Protein AF-0000000085159701 (afdb_homodimer)

Sequence (702 aa):
MIRTNNLRIAAEIPLVSPAELAREIPLSDRAAETVAESRNRITSILRGKDKRLLAIVGPCSIHDPEAALEFAERLKVLSDQYRDRLCIVMRVYFEKPRTTLGWRGLLVDPGIDGSYDISRGLRIARRLLVQINDMGLPAGSEVLDPIIPQYIAELISWASIGARTTESQTHREMASGLSMPVGFKNATDGDVQIAINAIVSAANPHSFVGIDRQGNTIVLRTTGNTDCHLILRGGKHGANFDRLHVREAAQKMTEAKLHPAIIIDCSHGNSEKKPERQALVLKDILAQREEPDSPIVGFMIESNLYEGCQNPNPGGEGLRYGVSITDPCIGWDATAELLHEAYERTTIAYEMIRTNNLRIAAEIPLVSPAELAREIPLSDRAAETVAESRNRITSILRGKDKRLLAIVGPCSIHDPEAALEFAERLKVLSDQYRDRLCIVMRVYFEKPRTTLGWRGLLVDPGIDGSYDISRGLRIARRLLVQINDMGLPAGSEVLDPIIPQYIAELISWASIGARTTESQTHREMASGLSMPVGFKNATDGDVQIAINAIVSAANPHSFVGIDRQGNTIVLRTTGNTDCHLILRGGKHGANFDRLHVREAAQKMTEAKLHPAIIIDCSHGNSEKKPERQALVLKDILAQREEPDSPIVGFMIESNLYEGCQNPNPGGEGLRYGVSITDPCIGWDATAELLHEAYERTTIAYE

InterPro domains:
  IPR006218 DAHP synthetase I/KDSA [PF00793] (40-338)
  IPR006219 DAHP synthase, class 1 [PIRSF001361] (3-347)
  IPR006219 DAHP synthase, class 1 [PTHR21225] (3-345)
  IPR006219 DAHP synthase, class 1 [TIGR00034] (6-342)
  IPR013785 Aldolase-type TIM barrel [G3DSA:3.20.20.70] (2-348)

pLDDT: mean 96.14, std 5.9, range [40.47, 98.94]

Foldseek 3Di:
DDDDPCPPPPDDDDAAFLQRLCVVPPQDPQLLVLQVVLLVQLLCLLVVNQLAAEEEEEAPADQDLVQRVVLLVVVLVLCVVLVNRHSYAYEYEAADDDPPDDDGGCQQCNQLFPPRPNNVSLSSSQNSLSSSSSSSHAYEYEDDDLASCSNHLSSHNEYEHEQPCLQPPSVLQSLLARPGEYEYEHHQAQHQVSNLVSLLSQQAWDWDWYAHRNGHIDIDIGHGDLRYAYEYEAHPVAGQLAPVNQVVSCVSNVVVVHHQAYEYELAHRVQPLDQVSSLVSLVRNLVQSPDPPRNYSYYYFHEWQAWFEDDADNSRPPDDRTAHPPGTHHHDVVVSVSSVVSSVSRDDPPD/DDDDPCPPPPDDDDAAFLQRLCVVPPQDPQLLVLQVVLLVQLLCLLVVNQLAAEEEEEAPADQDLVQRVVLLVVVLVLCVVLVNRHSYAYEYEAADDDPDDDDGGCQQCNQLFPPRPNNVSLNSSQNSLSSSSSSSHAYEYEDDDLASCSNHLSSHNEYEHEQPCLQPPSVLQSLLARPGEYEYEHHQAQHQVSNLVSLLSQQAWDWDWYAHRNGHIDIDIGHGDLRYAYEYEAHPVAGQLAPVNQVVSCVSNVVVVHHQAYEYELAHRVQPLDQVSSLVSLVRNLVQSPDPPRNYSYYYFHEWQAWFEDDADNSRPPDDRTAHPPGTHHHDVVVSVSSVVSSVSRDDPPD

Nearest PDB structures (foldseek):
  3tqk-assembly1_A-2  TM=9.854E-01  e=5.951E-45  Francisella tularensis subsp. tularensis
  8e0v-assembly1_D  TM=9.798E-01  e=2.092E-42  Escherichia coli K-12
  8e0u-assembly1_A  TM=9.870E-01  e=7.791E-42  Escherichia coli K-12
  6u8j-assembly2_H  TM=9.644E-01  e=1.977E-41  Candidozyma auris
  1ofr-assembly4_G  TM=9.665E-01  e=3.601E-39  Saccharomyces cerevisiae

Organism: Gracilinema caldarium (strain ATCC 51460 / DSM 7334 / H1) (NCBI:txid744872)

Solvent-accessible surface area (backbone atoms only — not comparable to full-atom values): 34432 Å² total; per-residue (Å²): 130,78,80,52,60,63,75,18,50,72,44,78,40,87,42,82,25,32,49,57,47,39,67,76,56,56,83,45,71,58,20,37,49,27,24,52,53,44,27,52,50,51,50,30,29,58,71,64,77,33,78,40,37,35,36,37,38,25,36,70,52,47,71,48,71,67,47,51,50,52,47,46,56,58,48,41,53,51,37,64,74,38,49,88,36,34,48,58,27,36,36,54,19,38,64,41,86,55,73,48,76,74,81,44,26,21,32,40,24,50,59,44,55,79,73,45,44,38,68,61,10,46,52,53,50,44,50,50,41,43,55,43,15,56,73,60,33,31,33,22,30,59,62,78,58,88,64,55,50,70,61,43,43,54,52,38,22,32,36,30,32,47,35,53,36,26,58,19,52,65,50,27,51,50,49,6,29,41,63,38,38,33,34,24,22,19,25,59,68,42,45,51,63,50,18,51,30,27,40,60,31,10,35,35,61,42,66,47,81,47,62,47,52,77,20,39,39,21,34,39,28,24,59,19,23,81,55,45,37,42,26,41,34,15,17,78,80,37,60,40,77,50,72,67,47,44,52,52,51,38,50,52,30,44,76,70,74,39,81,52,27,31,30,38,34,21,37,54,29,43,18,72,68,36,41,77,39,26,58,59,43,46,53,52,47,53,57,48,46,72,38,86,85,43,44,56,39,31,36,32,44,45,24,32,61,30,57,35,53,43,82,74,38,79,52,47,59,87,63,62,82,38,40,30,62,68,58,49,17,28,21,42,69,60,47,53,50,52,52,48,49,51,45,72,68,47,77,70,77,80,122,129,78,80,54,60,62,75,18,49,73,44,79,40,87,43,82,25,30,49,57,48,38,68,75,55,56,81,45,72,58,22,37,48,27,24,53,52,45,27,52,49,49,49,31,27,58,71,65,78,34,79,40,37,36,36,38,38,25,36,70,51,46,71,48,72,67,46,51,50,53,46,46,55,57,48,40,54,52,36,63,73,37,48,88,35,32,47,56,26,36,36,54,19,36,64,39,84,54,73,48,78,77,82,44,25,20,33,40,23,49,58,44,55,80,73,46,45,38,67,60,9,48,53,53,51,43,50,50,39,42,54,42,14,55,73,61,33,31,32,23,30,59,61,78,57,90,64,56,50,72,62,44,43,54,53,38,22,32,36,30,33,48,36,52,35,27,59,18,54,65,51,25,49,50,49,5,29,42,61,37,38,33,32,24,23,19,25,60,70,41,47,52,62,50,19,50,30,26,40,60,32,11,37,36,61,43,68,48,81,46,62,48,52,78,21,39,39,21,33,39,28,25,59,19,23,81,53,45,37,41,25,42,34,16,18,78,81,38,58,38,76,49,72,67,46,45,51,51,51,38,50,52,29,44,73,70,74,38,82,53,28,31,30,39,35,21,38,55,30,41,20,72,69,36,42,75,39,25,59,59,42,47,54,52,47,54,57,50,46,71,38,84,84,43,46,56,41,32,38,33,43,47,22,31,62,30,57,34,51,44,81,73,37,78,51,46,57,87,63,62,82,37,39,29,62,67,57,52,16,28,21,42,69,60,48,54,50,52,52,48,50,51,45,72,68,47,76,71,78,80,124

Structure (mmCIF, N/CA/C/O backbone):
data_AF-0000000085159701-model_v1
#
loop_
_entity.id
_entity.type
_entity.pdbx_description
1 polymer 'Phospho-2-dehydro-3-deoxyheptonate aldolase'
#
loop_
_atom_site.group_PDB
_atom_site.id
_atom_site.type_symbol
_atom_site.label_atom_id
_atom_site.label_alt_id
_atom_site.label_comp_id
_atom_site.label_asym_id
_atom_site.label_entity_id
_atom_site.label_seq_id
_atom_site.pdbx_PDB_ins_code
_atom_site.Cartn_x
_atom_site.Cartn_y
_atom_site.Cartn_z
_atom_site.occupancy
_atom_site.B_iso_or_equiv
_atom_site.auth_seq_id
_atom_site.auth_comp_id
_atom_site.auth_asym_id
_atom_site.auth_atom_id
_atom_site.pdbx_PDB_model_num
ATOM 1 N N . MET A 1 1 ? 10.25 32.312 -9.758 1 77.44 1 MET A N 1
ATOM 2 C CA . MET A 1 1 ? 9.109 31.547 -9.266 1 77.44 1 MET A CA 1
ATOM 3 C C . MET A 1 1 ? 9.562 30.406 -8.367 1 77.44 1 MET A C 1
ATOM 5 O O . MET A 1 1 ? 10.492 29.672 -8.711 1 77.44 1 MET A O 1
ATOM 9 N N . ILE A 1 2 ? 9.055 30.406 -7.074 1 91.81 2 ILE A N 1
ATOM 10 C CA . ILE A 1 2 ? 9.438 29.406 -6.098 1 91.81 2 ILE A CA 1
ATOM 11 C C . ILE A 1 2 ? 8.969 28.031 -6.566 1 91.81 2 ILE A C 1
ATOM 13 O O . ILE A 1 2 ? 7.793 27.844 -6.887 1 91.81 2 ILE A O 1
ATOM 17 N N . ARG A 1 3 ? 9.906 27.219 -6.773 1 88.75 3 ARG A N 1
ATOM 18 C CA . ARG A 1 3 ? 9.586 25.859 -7.199 1 88.75 3 ARG A CA 1
ATOM 19 C C . ARG A 1 3 ? 9.211 24.984 -6.008 1 88.75 3 ARG A C 1
ATOM 21 O O . ARG A 1 3 ? 10 24.844 -5.066 1 88.75 3 ARG A O 1
ATOM 28 N N . THR A 1 4 ? 8.078 24.375 -6.105 1 95.31 4 THR A N 1
ATOM 29 C CA . THR A 1 4 ? 7.629 23.531 -5.004 1 95.31 4 THR A CA 1
ATOM 30 C C . THR A 1 4 ? 7.336 22.109 -5.496 1 95.31 4 THR A C 1
ATOM 32 O O . THR A 1 4 ? 6.836 21.281 -4.738 1 95.31 4 THR A O 1
ATOM 35 N N . ASN A 1 5 ? 7.617 21.828 -6.707 1 94.38 5 ASN A N 1
ATOM 36 C CA . ASN A 1 5 ? 7.324 20.5 -7.27 1 94.38 5 ASN A CA 1
ATOM 37 C C . ASN A 1 5 ? 8.594 19.797 -7.738 1 94.38 5 ASN A C 1
ATOM 39 O O . ASN A 1 5 ? 9.539 20.453 -8.188 1 94.38 5 ASN A O 1
ATOM 43 N N . ASN A 1 6 ? 8.641 18.484 -7.617 1 95.06 6 ASN A N 1
ATOM 44 C CA . ASN A 1 6 ? 9.656 17.609 -8.18 1 95.06 6 ASN A CA 1
ATOM 45 C C . ASN A 1 6 ? 11.055 17.969 -7.688 1 95.06 6 ASN A C 1
ATOM 47 O O . ASN A 1 6 ? 12 18.031 -8.477 1 95.06 6 ASN A O 1
ATOM 51 N N . LEU A 1 7 ? 11.117 18.328 -6.375 1 96.75 7 LEU A N 1
ATOM 52 C CA . LEU A 1 7 ? 12.406 18.719 -5.812 1 96.75 7 LEU A CA 1
ATOM 53 C C . LEU A 1 7 ? 13.297 17.5 -5.59 1 96.75 7 LEU A C 1
ATOM 55 O O . LEU A 1 7 ? 14.508 17.641 -5.402 1 96.75 7 LEU A O 1
ATOM 59 N N . ARG A 1 8 ? 12.672 16.297 -5.652 1 97.69 8 ARG A N 1
ATOM 60 C CA . ARG A 1 8 ? 13.422 15.062 -5.414 1 97.69 8 ARG A CA 1
ATOM 61 C C . ARG A 1 8 ? 13.242 14.078 -6.562 1 97.69 8 ARG A C 1
ATOM 63 O O . ARG A 1 8 ? 13.328 12.867 -6.363 1 97.69 8 ARG A O 1
ATOM 70 N N . ILE A 1 9 ? 12.844 14.531 -7.711 1 97.56 9 ILE A N 1
ATOM 71 C CA . ILE A 1 9 ? 12.75 13.734 -8.93 1 97.56 9 ILE A CA 1
ATOM 72 C C . ILE A 1 9 ? 14.008 13.93 -9.781 1 97.56 9 ILE A C 1
ATOM 74 O O . ILE A 1 9 ? 14.289 15.047 -10.219 1 97.56 9 ILE A O 1
ATOM 78 N N . ALA A 1 10 ? 14.727 12.914 -9.984 1 97.62 10 ALA A N 1
ATOM 79 C CA . ALA A 1 10 ? 15.977 12.961 -10.734 1 97.62 10 ALA A CA 1
ATOM 80 C C . ALA A 1 10 ? 15.719 12.836 -12.234 1 97.62 10 ALA A C 1
ATOM 82 O O . ALA A 1 10 ? 16.453 13.398 -13.047 1 97.62 10 ALA A O 1
ATOM 83 N N . ALA A 1 11 ? 14.68 11.992 -12.586 1 97.06 11 ALA A N 1
ATOM 84 C CA . ALA A 1 11 ? 14.406 11.781 -14.008 1 97.06 11 ALA A CA 1
ATOM 85 C C . ALA A 1 11 ? 12.961 11.352 -14.227 1 97.06 11 ALA A C 1
ATOM 87 O O . ALA A 1 11 ? 12.359 10.711 -13.352 1 97.06 11 ALA A O 1
ATOM 88 N N . GLU A 1 12 ? 12.422 11.727 -15.289 1 97.31 12 GLU A N 1
ATOM 89 C CA . GLU A 1 12 ? 11.156 11.25 -15.852 1 97.31 12 GLU A CA 1
ATOM 90 C C . GLU A 1 12 ? 11.375 10.562 -17.203 1 97.31 12 GLU A C 1
ATOM 92 O O . GLU A 1 12 ? 11.773 11.211 -18.172 1 97.31 12 GLU A O 1
ATOM 97 N N . ILE A 1 13 ? 11.117 9.305 -17.25 1 97.5 13 ILE A N 1
ATOM 98 C CA . ILE A 1 13 ? 11.43 8.523 -18.438 1 97.5 13 ILE A CA 1
ATOM 99 C C . ILE A 1 13 ? 10.141 8.023 -19.078 1 97.5 13 ILE A C 1
ATOM 101 O O . ILE A 1 13 ? 9.344 7.336 -18.438 1 97.5 13 ILE A O 1
ATOM 105 N N . PRO A 1 14 ? 9.93 8.383 -20.344 1 96.31 14 PRO A N 1
ATOM 106 C CA . PRO A 1 14 ? 8.727 7.875 -21 1 96.31 14 PRO A CA 1
ATOM 107 C C . PRO A 1 14 ? 8.625 6.352 -20.953 1 96.31 14 PRO A C 1
ATOM 109 O O . PRO A 1 14 ? 9.641 5.656 -21.062 1 96.31 14 PRO A O 1
ATOM 112 N N . LEU A 1 15 ? 7.43 5.898 -20.766 1 97.69 15 LEU A N 1
ATOM 113 C CA . LEU A 1 15 ? 7.148 4.469 -20.719 1 97.69 15 LEU A CA 1
ATOM 114 C C . LEU A 1 15 ? 6.148 4.082 -21.812 1 97.69 15 LEU A C 1
ATOM 116 O O . LEU A 1 15 ? 5.18 4.801 -22.047 1 97.69 15 LEU A O 1
ATOM 120 N N . VAL A 1 16 ? 6.418 3.018 -22.516 1 97.44 16 VAL A N 1
ATOM 121 C CA . VAL A 1 16 ? 5.496 2.508 -23.531 1 97.44 16 VAL A CA 1
ATOM 122 C C . VAL A 1 16 ? 4.105 2.336 -22.922 1 97.44 16 VAL A C 1
ATOM 124 O O . VAL A 1 16 ? 3.977 1.968 -21.75 1 97.44 16 VAL A O 1
ATOM 127 N N . SER A 1 17 ? 3.051 2.615 -23.641 1 97.88 17 SER A N 1
ATOM 128 C CA . SER A 1 17 ? 1.699 2.398 -23.141 1 97.88 17 SER A CA 1
ATOM 129 C C . SER A 1 17 ? 1.361 0.912 -23.094 1 97.88 17 SER A C 1
ATOM 131 O O . SER A 1 17 ? 1.994 0.101 -23.766 1 97.88 17 SER A O 1
ATOM 133 N N . PRO A 1 18 ? 0.378 0.544 -22.281 1 98.06 18 PRO A N 1
ATOM 134 C CA . PRO A 1 18 ? -0.055 -0.854 -22.266 1 98.06 18 PRO A CA 1
ATOM 135 C C . PRO A 1 18 ? -0.463 -1.365 -23.641 1 98.06 18 PRO A C 1
ATOM 137 O O . PRO A 1 18 ? -0.094 -2.479 -24.031 1 98.06 18 PRO A O 1
ATOM 140 N N . ALA A 1 19 ? -1.189 -0.542 -24.422 1 98.06 19 ALA A N 1
ATOM 141 C CA . ALA A 1 19 ? -1.65 -0.942 -25.75 1 98.06 19 ALA A CA 1
ATOM 142 C C . ALA A 1 19 ? -0.474 -1.15 -26.703 1 98.06 19 ALA A C 1
ATOM 144 O O . ALA A 1 19 ? -0.463 -2.102 -27.484 1 98.06 19 ALA A O 1
ATOM 145 N N . GLU A 1 20 ? 0.435 -0.234 -26.656 1 98.31 20 GLU A N 1
ATOM 146 C CA . GLU A 1 20 ? 1.61 -0.353 -27.5 1 98.31 20 GLU A CA 1
ATOM 147 C C . GLU A 1 20 ? 2.418 -1.603 -27.172 1 98.31 20 GLU A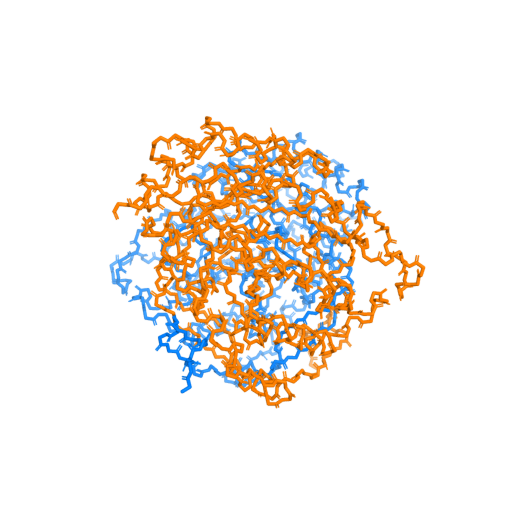 C 1
ATOM 149 O O . GLU A 1 20 ? 2.873 -2.318 -28.062 1 98.31 20 GLU A O 1
ATOM 154 N N . LEU A 1 21 ? 2.604 -1.865 -25.875 1 98.44 21 LEU A N 1
ATOM 155 C CA . LEU A 1 21 ? 3.334 -3.059 -25.453 1 98.44 21 LEU A CA 1
ATOM 156 C C . LEU A 1 21 ? 2.602 -4.324 -25.891 1 98.44 21 LEU A C 1
ATOM 158 O O . LEU A 1 21 ? 3.232 -5.293 -26.328 1 98.44 21 LEU A O 1
ATOM 162 N N . ALA A 1 22 ? 1.282 -4.363 -25.828 1 97.88 22 ALA A N 1
ATOM 163 C CA . ALA A 1 22 ? 0.471 -5.504 -26.234 1 97.88 22 ALA A CA 1
ATOM 164 C C . ALA A 1 22 ? 0.583 -5.738 -27.734 1 97.88 22 ALA A C 1
ATOM 166 O O . ALA A 1 22 ? 0.487 -6.875 -28.203 1 97.88 22 ALA A O 1
ATOM 167 N N . ARG A 1 23 ? 0.773 -4.656 -28.5 1 98 23 ARG A N 1
ATOM 168 C CA . ARG A 1 23 ? 0.985 -4.793 -29.938 1 98 23 ARG A CA 1
ATOM 169 C C . ARG A 1 23 ? 2.359 -5.387 -30.234 1 98 23 ARG A C 1
ATOM 171 O O . ARG A 1 23 ? 2.508 -6.191 -31.156 1 98 23 ARG A O 1
ATOM 178 N N . GLU A 1 24 ? 3.332 -4.938 -29.422 1 98.38 24 GLU A N 1
ATOM 179 C CA . GLU A 1 24 ? 4.691 -5.445 -29.578 1 98.38 24 GLU A CA 1
ATOM 180 C C . GLU A 1 24 ? 4.773 -6.93 -29.234 1 98.38 24 GLU A C 1
ATOM 182 O O . GLU A 1 24 ? 5.48 -7.691 -29.891 1 98.38 24 GLU A O 1
ATOM 187 N N . ILE A 1 25 ? 4.074 -7.305 -28.172 1 98.62 25 ILE A N 1
ATOM 188 C CA . ILE A 1 25 ? 4.039 -8.672 -27.672 1 98.62 25 ILE A CA 1
ATOM 189 C C . ILE A 1 25 ? 2.592 -9.109 -27.453 1 98.62 25 ILE A C 1
ATOM 191 O O . ILE A 1 25 ? 2.094 -9.094 -26.312 1 98.62 25 ILE A O 1
ATOM 195 N N . PRO A 1 26 ? 2.006 -9.586 -28.484 1 97.94 26 PRO A N 1
ATOM 196 C CA . PRO A 1 26 ? 0.559 -9.812 -28.453 1 97.94 26 PRO A CA 1
ATOM 197 C C . PRO A 1 26 ? 0.173 -11.055 -27.656 1 97.94 26 PRO A C 1
ATOM 199 O O . PRO A 1 26 ? 0.95 -12.008 -27.578 1 97.94 26 PRO A O 1
ATOM 202 N N . LEU A 1 27 ? -0.959 -11 -27.016 1 97.31 27 LEU A N 1
ATOM 203 C CA . LEU A 1 27 ? -1.627 -12.164 -26.453 1 97.31 27 LEU A CA 1
ATOM 204 C C . LEU A 1 27 ? -2.07 -13.125 -27.562 1 97.31 27 LEU A C 1
ATOM 206 O O . LEU A 1 27 ? -2.912 -12.773 -28.391 1 97.31 27 LEU A O 1
ATOM 210 N N . SER A 1 28 ? -1.543 -14.32 -27.609 1 97.56 28 SER A N 1
ATOM 211 C CA . SER A 1 28 ? -1.948 -15.297 -28.609 1 97.56 28 SER A CA 1
ATOM 212 C C . SER A 1 28 ? -3.299 -15.914 -28.266 1 97.56 28 SER A C 1
ATOM 214 O O . SER A 1 28 ? -3.748 -15.844 -27.125 1 97.56 28 SER A O 1
ATOM 216 N N . ASP A 1 29 ? -3.895 -16.516 -29.281 1 97.62 29 ASP A N 1
ATOM 217 C CA . ASP A 1 29 ? -5.152 -17.219 -29.047 1 97.62 29 ASP A CA 1
ATOM 218 C C . ASP A 1 29 ? -4.969 -18.359 -28.031 1 97.62 29 ASP A C 1
ATOM 220 O O . ASP A 1 29 ? -5.812 -18.562 -27.156 1 97.62 29 ASP A O 1
ATOM 224 N N . ARG A 1 30 ? -3.912 -19.016 -28.203 1 98.06 30 ARG A N 1
ATOM 225 C CA . ARG A 1 30 ? -3.627 -20.141 -27.297 1 98.06 30 ARG A CA 1
ATOM 226 C C . ARG A 1 30 ? -3.414 -19.641 -25.875 1 98.06 30 ARG A C 1
ATOM 228 O O . ARG A 1 30 ? -3.908 -20.25 -24.922 1 98.06 30 ARG A O 1
ATOM 235 N N . ALA A 1 31 ? -2.672 -18.609 -25.719 1 98.5 31 ALA A N 1
ATOM 236 C CA . ALA A 1 31 ? -2.451 -18.016 -24.406 1 98.5 31 ALA A CA 1
ATOM 237 C C . ALA A 1 31 ? -3.766 -17.562 -23.781 1 98.5 31 ALA A C 1
ATOM 239 O O . ALA A 1 31 ? -4.016 -17.781 -22.594 1 98.5 31 ALA A O 1
ATOM 240 N N . ALA A 1 32 ? -4.578 -16.875 -24.594 1 98.5 32 ALA A N 1
ATOM 241 C CA . ALA A 1 32 ? -5.871 -16.406 -24.109 1 98.5 32 ALA A CA 1
ATOM 242 C C . ALA A 1 32 ? -6.734 -17.562 -23.625 1 98.5 32 ALA A C 1
ATOM 244 O O . ALA A 1 32 ? -7.414 -17.453 -22.609 1 98.5 32 ALA A O 1
ATOM 245 N N . GLU A 1 33 ? -6.703 -18.609 -24.344 1 98.56 33 GLU A N 1
ATOM 246 C CA . GLU A 1 33 ? -7.457 -19.812 -23.969 1 98.56 33 GLU A CA 1
ATOM 247 C C . GLU A 1 33 ? -6.961 -20.391 -22.656 1 98.56 33 GLU A C 1
ATOM 249 O O . GLU A 1 33 ? -7.762 -20.75 -21.781 1 98.56 33 GLU A O 1
ATOM 254 N N . THR A 1 34 ? -5.652 -20.484 -22.547 1 98.75 34 THR A N 1
ATOM 255 C CA . THR A 1 34 ? -5.055 -21 -21.328 1 98.75 34 THR A CA 1
ATOM 256 C C . THR A 1 34 ? -5.492 -20.156 -20.125 1 98.75 34 THR A C 1
ATOM 258 O O . THR A 1 34 ? -5.918 -20.703 -19.109 1 98.75 34 THR A O 1
ATOM 261 N N . VAL A 1 35 ? -5.457 -18.859 -20.266 1 98.81 35 VAL A N 1
ATOM 262 C CA . VAL A 1 35 ? -5.789 -17.938 -19.172 1 98.81 35 VAL A CA 1
ATOM 263 C C . VAL A 1 35 ? -7.27 -18.062 -18.828 1 98.81 35 VAL A C 1
ATOM 265 O O . VAL A 1 35 ? -7.633 -18.25 -17.672 1 98.81 35 VAL A O 1
ATOM 268 N N . ALA A 1 36 ? -8.117 -18.016 -19.781 1 98.69 36 ALA A N 1
ATOM 269 C CA . ALA A 1 36 ? -9.555 -18.047 -19.562 1 98.69 36 ALA A CA 1
ATOM 270 C C . ALA A 1 36 ? -9.984 -19.359 -18.906 1 98.69 36 ALA A C 1
ATOM 272 O O . ALA A 1 36 ? -10.75 -19.359 -17.938 1 98.69 36 ALA A O 1
ATOM 273 N N . GLU A 1 37 ? -9.477 -20.438 -19.422 1 98.5 37 GLU A N 1
ATOM 274 C CA . GLU A 1 37 ? -9.844 -21.75 -18.906 1 98.5 37 GLU A CA 1
ATOM 275 C C . GLU A 1 37 ? -9.344 -21.938 -17.469 1 98.5 37 GLU A C 1
ATOM 277 O O . GLU A 1 37 ? -10.055 -22.484 -16.625 1 98.5 37 GLU A O 1
ATOM 282 N N . SER A 1 38 ? -8.164 -21.531 -17.281 1 98.62 38 SER A N 1
ATOM 283 C CA . SER A 1 38 ? -7.59 -21.703 -15.961 1 98.62 38 SER A CA 1
ATOM 284 C C . SER A 1 38 ? -8.289 -20.812 -14.93 1 98.62 38 SER A C 1
ATOM 286 O O . SER A 1 38 ? -8.492 -21.219 -13.789 1 98.62 38 SER A O 1
ATOM 288 N N . ARG A 1 39 ? -8.617 -19.516 -15.297 1 98.81 39 ARG A N 1
ATOM 289 C CA . ARG A 1 39 ? -9.367 -18.656 -14.391 1 98.81 39 ARG A CA 1
ATOM 290 C C . ARG A 1 39 ? -10.695 -19.281 -14 1 98.81 39 ARG A C 1
ATOM 292 O O . ARG A 1 39 ? -11.078 -19.266 -12.828 1 98.81 39 ARG A O 1
ATOM 299 N N . ASN A 1 40 ? -11.344 -19.875 -14.961 1 98.56 40 ASN A N 1
ATOM 300 C CA . ASN A 1 40 ? -12.609 -20.547 -14.688 1 98.56 40 ASN A CA 1
ATOM 301 C C . ASN A 1 40 ? -12.422 -21.734 -13.75 1 98.56 40 ASN A C 1
ATOM 303 O O . ASN A 1 40 ? -13.211 -21.938 -12.828 1 98.56 40 ASN A O 1
ATOM 307 N N . ARG A 1 41 ? -11.422 -22.516 -14.016 1 98.62 41 ARG A N 1
ATOM 308 C CA . ARG A 1 41 ? -11.125 -23.672 -13.18 1 98.62 41 ARG A CA 1
ATOM 309 C C . ARG A 1 41 ? -10.805 -23.25 -11.75 1 98.62 41 ARG A C 1
ATOM 311 O O . ARG A 1 41 ? -11.312 -23.844 -10.789 1 98.62 41 ARG A O 1
ATOM 318 N N . ILE A 1 42 ? -9.984 -22.25 -11.609 1 98.88 42 ILE A N 1
ATOM 319 C CA . ILE A 1 42 ? -9.594 -21.766 -10.289 1 98.88 42 ILE A CA 1
ATOM 320 C C . ILE A 1 42 ? -10.828 -21.25 -9.547 1 98.88 42 ILE A C 1
ATOM 322 O O . ILE A 1 42 ? -11.023 -21.562 -8.367 1 98.88 42 ILE A O 1
ATOM 326 N N . THR A 1 43 ? -11.648 -20.469 -10.211 1 98.75 43 THR A N 1
ATOM 327 C CA . THR A 1 43 ? -12.883 -19.969 -9.609 1 98.75 43 THR A CA 1
ATOM 328 C C . THR A 1 43 ? -13.758 -21.125 -9.141 1 98.75 43 THR A C 1
ATOM 330 O O . THR A 1 43 ? -14.312 -21.078 -8.039 1 98.75 43 THR A O 1
ATOM 333 N N . SER A 1 44 ? -13.867 -22.156 -9.945 1 98.62 44 SER A N 1
ATOM 334 C CA . SER A 1 44 ? -14.664 -23.328 -9.594 1 98.62 44 SER A CA 1
ATOM 335 C C . SER A 1 44 ? -14.102 -24.016 -8.359 1 98.62 44 SER A C 1
ATOM 337 O O . SER A 1 44 ? -14.859 -24.516 -7.516 1 98.62 44 SER A O 1
ATOM 339 N N . ILE A 1 45 ? -12.805 -24.094 -8.273 1 98.12 45 ILE A N 1
ATOM 340 C CA . ILE A 1 45 ? -12.156 -24.703 -7.113 1 98.12 45 ILE A CA 1
ATOM 341 C C . ILE A 1 45 ? -12.453 -23.875 -5.863 1 98.12 45 ILE A C 1
ATOM 343 O O . ILE A 1 45 ? -12.836 -24.422 -4.828 1 98.12 45 ILE A O 1
ATOM 347 N N . LEU A 1 46 ? -12.352 -22.578 -5.984 1 98.44 46 LEU A N 1
ATOM 348 C CA . LEU A 1 46 ? -12.57 -21.672 -4.863 1 98.44 46 LEU A CA 1
ATOM 349 C C . LEU A 1 46 ? -14.008 -21.75 -4.371 1 98.44 46 LEU A C 1
ATOM 351 O O . LEU A 1 46 ? -14.273 -21.594 -3.176 1 98.44 46 LEU A O 1
ATOM 355 N N . ARG A 1 47 ? -14.898 -22.062 -5.254 1 96.88 47 ARG A N 1
ATOM 356 C CA . ARG A 1 47 ? -16.328 -22.094 -4.926 1 96.88 47 ARG A CA 1
ATOM 357 C C . ARG A 1 47 ? -16.75 -23.5 -4.516 1 96.88 47 ARG A C 1
ATOM 359 O O . ARG A 1 47 ? -17.922 -23.719 -4.203 1 96.88 47 ARG A O 1
ATOM 366 N N . GLY A 1 48 ? -15.875 -24.406 -4.629 1 94.38 48 GLY A N 1
ATOM 367 C CA . GLY A 1 48 ? -16.172 -25.766 -4.195 1 94.38 48 GLY A CA 1
ATOM 368 C C . GLY A 1 48 ? -16.828 -26.594 -5.27 1 94.38 48 GLY A C 1
ATOM 369 O O . GLY A 1 48 ? -17.281 -27.719 -5 1 94.38 48 GLY A O 1
ATOM 370 N N . LYS A 1 49 ? -16.859 -26.156 -6.492 1 96 49 LYS A N 1
ATOM 371 C CA . LYS A 1 49 ? -17.484 -26.859 -7.598 1 96 49 LYS A CA 1
ATOM 372 C C . LYS A 1 49 ? -16.5 -27.812 -8.281 1 96 49 LYS A C 1
ATOM 374 O O . LYS A 1 49 ? -16.922 -28.734 -8.984 1 96 49 LYS A O 1
ATOM 379 N N . ASP A 1 50 ? -15.273 -27.5 -8.211 1 95.94 50 ASP A N 1
ATOM 380 C CA . ASP A 1 50 ? -14.172 -28.344 -8.672 1 95.94 50 ASP A CA 1
ATOM 381 C C . ASP A 1 50 ? -13.32 -28.828 -7.5 1 95.94 50 ASP A C 1
ATOM 383 O O . ASP A 1 50 ? -12.781 -28.016 -6.742 1 95.94 50 ASP A O 1
ATOM 387 N N . LYS A 1 51 ? -13.141 -30.078 -7.309 1 93.75 51 LYS A N 1
ATOM 388 C CA . LYS A 1 51 ? -12.523 -30.656 -6.121 1 93.75 51 LYS A CA 1
ATOM 389 C C . LYS A 1 51 ? -11.016 -30.781 -6.289 1 93.75 51 LYS A C 1
ATOM 391 O O . LYS A 1 51 ? -10.312 -31.188 -5.359 1 93.75 51 LYS A O 1
ATOM 396 N N . ARG A 1 52 ? -10.5 -30.438 -7.457 1 96.69 52 ARG A N 1
ATOM 397 C CA . ARG A 1 52 ? -9.055 -30.438 -7.641 1 96.69 52 ARG A CA 1
ATOM 398 C C . ARG A 1 52 ? -8.383 -29.516 -6.629 1 96.69 52 ARG A C 1
ATOM 400 O O . ARG A 1 52 ? -9.008 -28.578 -6.113 1 96.69 52 ARG A O 1
ATOM 407 N N . LEU A 1 53 ? -7.188 -29.844 -6.336 1 97.62 53 LEU A N 1
ATOM 408 C CA . LEU A 1 53 ? -6.367 -29.016 -5.473 1 97.62 53 LEU A CA 1
ATOM 409 C C . LEU A 1 53 ? -5.582 -27.984 -6.289 1 97.62 53 LEU A C 1
ATOM 411 O O . LEU A 1 53 ? -4.945 -28.344 -7.285 1 97.62 53 LEU A O 1
ATOM 415 N N . LEU A 1 54 ? -5.723 -26.719 -5.926 1 98.75 54 LEU A N 1
ATOM 416 C CA . LEU A 1 54 ? -4.969 -25.656 -6.578 1 98.75 54 LEU A CA 1
ATOM 417 C C . LEU A 1 54 ? -3.531 -25.609 -6.07 1 98.75 54 LEU A C 1
ATOM 419 O O . LEU A 1 54 ? -3.297 -25.469 -4.867 1 98.75 54 LEU A O 1
ATOM 423 N N . ALA A 1 55 ? -2.553 -25.797 -6.926 1 98.88 55 ALA A N 1
ATOM 424 C CA . ALA A 1 55 ? -1.135 -25.812 -6.57 1 98.88 55 ALA A CA 1
ATOM 425 C C . ALA A 1 55 ? -0.385 -24.672 -7.27 1 98.88 55 ALA A C 1
ATOM 427 O O . ALA A 1 55 ? -0.17 -24.719 -8.484 1 98.88 55 ALA A O 1
ATOM 428 N N . ILE A 1 56 ? -0.047 -23.641 -6.531 1 98.88 56 ILE A N 1
ATOM 429 C CA . ILE A 1 56 ? 0.774 -22.562 -7.055 1 98.88 56 ILE A CA 1
ATOM 430 C C . ILE A 1 56 ? 2.25 -22.859 -6.801 1 98.88 56 ILE A C 1
ATOM 432 O O . ILE A 1 56 ? 2.717 -22.797 -5.66 1 98.88 56 ILE A O 1
ATOM 436 N N . VAL A 1 57 ? 3.016 -23.125 -7.867 1 98.81 57 VAL A N 1
ATOM 437 C CA . VAL A 1 57 ? 4.348 -23.703 -7.699 1 98.81 57 VAL A CA 1
ATOM 438 C C . VAL A 1 57 ? 5.344 -22.953 -8.578 1 98.81 57 VAL A C 1
ATOM 440 O O . VAL A 1 57 ? 5.086 -22.719 -9.766 1 98.81 57 VAL A O 1
ATOM 443 N N . GLY A 1 58 ? 6.41 -22.578 -8.023 1 98.62 58 GLY A N 1
ATOM 444 C CA . GLY A 1 58 ? 7.461 -21.938 -8.797 1 98.62 58 GLY A CA 1
ATOM 445 C C . GLY A 1 58 ? 8.414 -21.125 -7.949 1 98.62 58 GLY A C 1
ATOM 446 O O . GLY A 1 58 ? 8.344 -21.156 -6.719 1 98.62 58 GLY A O 1
ATOM 447 N N . PRO A 1 59 ? 9.32 -20.391 -8.586 1 98.19 59 PRO A N 1
ATOM 448 C CA . PRO A 1 59 ? 10.359 -19.656 -7.879 1 98.19 59 PRO A CA 1
ATOM 449 C C . PRO A 1 59 ? 9.805 -18.531 -7.012 1 98.19 59 PRO A C 1
ATOM 451 O O . PRO A 1 59 ? 8.719 -18 -7.293 1 98.19 59 PRO A O 1
ATOM 454 N N . CYS A 1 60 ? 10.562 -18.219 -5.984 1 95.75 60 CYS A N 1
ATOM 455 C CA . CYS A 1 60 ? 10.203 -17.078 -5.152 1 95.75 60 CYS A CA 1
ATOM 456 C C . CYS A 1 60 ? 10.039 -15.812 -5.996 1 95.75 60 CYS A C 1
ATOM 458 O O . CYS A 1 60 ? 9.109 -15.039 -5.781 1 95.75 60 CYS A O 1
ATOM 460 N N . SER A 1 61 ? 10.961 -15.594 -6.887 1 96.06 61 SER A N 1
ATOM 461 C CA . SER A 1 61 ? 10.938 -14.516 -7.859 1 96.06 61 SER A CA 1
ATOM 462 C C . SER A 1 61 ? 11.641 -14.914 -9.156 1 96.06 61 SER A C 1
ATOM 464 O O . SER A 1 61 ? 12.578 -15.711 -9.133 1 96.06 61 SER A O 1
ATOM 466 N N . ILE A 1 62 ? 11.172 -14.375 -10.219 1 97.56 62 ILE A N 1
ATOM 467 C CA . ILE A 1 62 ? 11.812 -14.594 -11.508 1 97.56 62 ILE A CA 1
ATOM 468 C C . ILE A 1 62 ? 12.93 -13.57 -11.703 1 97.56 62 ILE A C 1
ATOM 470 O O . ILE A 1 62 ? 12.703 -12.367 -11.594 1 97.56 62 ILE A O 1
ATOM 474 N N . HIS A 1 63 ? 14.141 -14.039 -11.938 1 96.38 63 HIS A N 1
ATOM 475 C CA . HIS A 1 63 ? 15.227 -13.133 -12.281 1 96.38 63 HIS A CA 1
ATOM 476 C C . HIS A 1 63 ? 15.898 -13.539 -13.578 1 96.38 63 HIS A C 1
ATOM 478 O O . HIS A 1 63 ? 16.625 -12.75 -14.188 1 96.38 63 HIS A O 1
ATOM 484 N N . ASP A 1 64 ? 15.688 -14.789 -13.984 1 96.69 64 ASP A N 1
ATOM 485 C CA . ASP A 1 64 ? 16.266 -15.367 -15.203 1 96.69 64 ASP A CA 1
ATOM 486 C C . ASP A 1 64 ? 15.18 -16 -16.078 1 96.69 64 ASP A C 1
ATOM 488 O O . ASP A 1 64 ? 14.742 -17.125 -15.812 1 96.69 64 ASP A O 1
ATOM 492 N N . PRO A 1 65 ? 14.859 -15.328 -17.188 1 97.94 65 PRO A N 1
ATOM 493 C CA . PRO A 1 65 ? 13.766 -15.828 -18.031 1 97.94 65 PRO A CA 1
ATOM 494 C C . PRO A 1 65 ? 14.055 -17.219 -18.594 1 97.94 65 PRO A C 1
ATOM 496 O O . PRO A 1 65 ? 13.133 -18.016 -18.781 1 97.94 65 PRO A O 1
ATOM 499 N N . GLU A 1 66 ? 15.281 -17.5 -18.922 1 98.12 66 GLU A N 1
ATOM 500 C CA . GLU A 1 66 ? 15.625 -18.812 -19.453 1 98.12 66 GLU A CA 1
ATOM 501 C C . GLU A 1 66 ? 15.383 -19.906 -18.422 1 98.12 66 GLU A C 1
ATOM 503 O O . GLU A 1 66 ? 14.828 -20.969 -18.75 1 98.12 66 GLU A O 1
ATOM 508 N N . ALA A 1 67 ? 15.844 -19.688 -17.234 1 98.31 67 ALA A N 1
ATOM 509 C CA . ALA A 1 67 ? 15.609 -20.641 -16.156 1 98.31 67 ALA A CA 1
ATOM 510 C C . ALA A 1 67 ? 14.117 -20.797 -15.883 1 98.31 67 ALA A C 1
ATOM 512 O O . ALA A 1 67 ? 13.641 -21.906 -15.609 1 98.31 67 ALA A O 1
ATOM 513 N N . ALA A 1 68 ? 13.43 -19.703 -15.953 1 98.69 68 ALA A N 1
ATOM 514 C CA . ALA A 1 68 ? 11.984 -19.75 -15.727 1 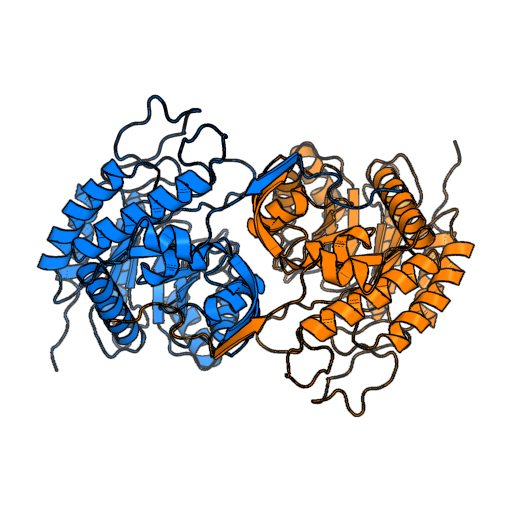98.69 68 ALA A CA 1
ATOM 515 C C . ALA A 1 68 ? 11.289 -20.609 -16.766 1 98.69 68 ALA A C 1
ATOM 517 O O . ALA A 1 68 ? 10.383 -21.375 -16.438 1 98.69 68 ALA A O 1
ATOM 518 N N . LEU A 1 69 ? 11.719 -20.5 -18 1 98.81 69 LEU A N 1
ATOM 519 C CA . LEU A 1 69 ? 11.109 -21.266 -19.078 1 98.81 69 LEU A CA 1
ATOM 520 C C . LEU A 1 69 ? 11.43 -22.75 -18.922 1 98.81 69 LEU A C 1
ATOM 522 O O . LEU A 1 69 ? 10.57 -23.609 -19.172 1 98.81 69 LEU A O 1
ATOM 526 N N . GLU A 1 70 ? 12.648 -23.016 -18.547 1 98.88 70 GLU A N 1
ATOM 527 C CA . GLU A 1 70 ? 12.992 -24.406 -18.297 1 98.88 70 GLU A CA 1
ATOM 528 C C . GLU A 1 70 ? 12.125 -25 -17.172 1 98.88 70 GLU A C 1
ATOM 530 O O . GLU A 1 70 ? 11.617 -26.109 -17.297 1 98.88 70 GLU A O 1
ATOM 535 N N . PHE A 1 71 ? 12.016 -24.297 -16.109 1 98.88 71 PHE A N 1
ATOM 536 C CA . PHE A 1 71 ? 11.156 -24.703 -15.016 1 98.88 71 PHE A CA 1
ATOM 537 C C . PHE A 1 71 ? 9.727 -24.938 -15.508 1 98.88 71 PHE A C 1
ATOM 539 O O . PHE A 1 71 ? 9.102 -25.953 -15.164 1 98.88 71 PHE A O 1
ATOM 546 N N . ALA A 1 72 ? 9.242 -24.016 -16.312 1 98.94 72 ALA A N 1
ATOM 547 C CA . ALA A 1 72 ? 7.891 -24.078 -16.859 1 98.94 72 ALA A CA 1
ATOM 548 C C . ALA A 1 72 ? 7.703 -25.344 -17.688 1 98.94 72 ALA A C 1
ATOM 550 O O . ALA A 1 72 ? 6.668 -26.016 -17.609 1 98.94 72 ALA A O 1
ATOM 551 N N . GLU A 1 73 ? 8.648 -25.641 -18.484 1 98.81 73 GLU A N 1
ATOM 552 C CA . GLU A 1 73 ? 8.578 -26.828 -19.328 1 98.81 73 GLU A CA 1
ATOM 553 C C . GLU A 1 73 ? 8.461 -28.094 -18.484 1 98.81 73 GLU A C 1
ATOM 555 O O . GLU A 1 73 ? 7.656 -28.984 -18.797 1 98.81 73 GLU A O 1
ATOM 560 N N . ARG A 1 74 ? 9.273 -28.156 -17.469 1 98.88 74 ARG A N 1
ATOM 561 C CA . ARG A 1 74 ? 9.211 -29.312 -16.578 1 98.88 74 ARG A CA 1
ATOM 562 C C . ARG A 1 74 ? 7.875 -29.359 -15.852 1 98.88 74 ARG A C 1
ATOM 564 O O . ARG A 1 74 ? 7.27 -30.438 -15.727 1 98.88 74 ARG A O 1
ATOM 571 N N . LEU A 1 75 ? 7.449 -28.234 -15.375 1 98.88 75 LEU A N 1
ATOM 572 C CA . LEU A 1 75 ? 6.207 -28.156 -14.609 1 98.88 75 LEU A CA 1
ATOM 573 C C . LEU A 1 75 ? 5.012 -28.516 -15.484 1 98.88 75 LEU A C 1
ATOM 575 O O . LEU A 1 75 ? 4.047 -29.125 -15.016 1 98.88 75 LEU A O 1
ATOM 579 N N . LYS A 1 76 ? 5.062 -28.078 -16.75 1 98.88 76 LYS A N 1
ATOM 580 C CA . LYS A 1 76 ? 3.98 -28.359 -17.703 1 98.88 76 LYS A CA 1
ATOM 581 C C . LYS A 1 76 ? 3.752 -29.859 -17.844 1 98.88 76 LYS A C 1
ATOM 583 O O . LYS A 1 76 ? 2.609 -30.312 -17.953 1 98.88 76 LYS A O 1
ATOM 588 N N . VAL A 1 77 ? 4.777 -30.625 -17.844 1 98.81 77 VAL A N 1
ATOM 589 C CA . VAL A 1 77 ? 4.672 -32.062 -17.938 1 98.81 77 VAL A CA 1
ATOM 590 C C . VAL A 1 77 ? 3.869 -32.625 -16.75 1 98.81 77 VAL A C 1
ATOM 592 O O . VAL A 1 77 ? 2.938 -33.406 -16.938 1 98.81 77 VAL A O 1
ATOM 595 N N . LEU A 1 78 ? 4.195 -32.188 -15.562 1 98.81 78 LEU A N 1
ATOM 596 C CA . LEU A 1 78 ? 3.488 -32.625 -14.367 1 98.81 78 LEU A CA 1
ATOM 597 C C . LEU A 1 78 ? 2.055 -32.094 -14.359 1 98.81 78 LEU A C 1
ATOM 599 O O . LEU A 1 78 ? 1.14 -32.812 -13.914 1 98.81 78 LEU A O 1
ATOM 603 N N . SER A 1 79 ? 1.896 -30.844 -14.82 1 98.75 79 SER A N 1
ATOM 604 C CA . SER A 1 79 ? 0.56 -30.266 -14.898 1 98.75 79 SER A CA 1
ATOM 605 C C . SER A 1 79 ? -0.36 -31.125 -15.773 1 98.75 79 SER A C 1
ATOM 607 O O . SER A 1 79 ? -1.529 -31.312 -15.438 1 98.75 79 SER A O 1
ATOM 609 N N . ASP A 1 80 ? 0.169 -31.641 -16.875 1 98.62 80 ASP A N 1
ATOM 610 C CA . ASP A 1 80 ? -0.61 -32.5 -17.766 1 98.62 80 ASP A CA 1
ATOM 611 C C . ASP A 1 80 ? -0.885 -33.844 -17.109 1 98.62 80 ASP A C 1
ATOM 613 O O . ASP A 1 80 ? -2.006 -34.375 -17.172 1 98.62 80 ASP A O 1
ATOM 617 N N . GLN A 1 81 ? 0.1 -34.344 -16.5 1 98.38 81 GLN A N 1
ATOM 618 C CA . GLN A 1 81 ? 0.011 -35.656 -15.906 1 98.38 81 GLN A CA 1
ATOM 619 C C . GLN A 1 81 ? -0.992 -35.688 -14.758 1 98.38 81 GLN A C 1
ATOM 621 O O . GLN A 1 81 ? -1.699 -36.656 -14.555 1 98.38 81 GLN A O 1
ATOM 626 N N . TYR A 1 82 ? -1.031 -34.594 -13.961 1 98.19 82 TYR A N 1
ATOM 627 C CA . TYR A 1 82 ? -1.809 -34.594 -12.727 1 98.19 82 TYR A CA 1
ATOM 628 C C . TYR A 1 82 ? -3.092 -33.781 -12.891 1 98.19 82 TYR A C 1
ATOM 630 O O . TYR A 1 82 ? -3.746 -33.438 -11.898 1 98.19 82 TYR A O 1
ATOM 638 N N . ARG A 1 83 ? -3.555 -33.5 -14.125 1 97.25 83 ARG A N 1
ATOM 639 C CA . ARG A 1 83 ? -4.586 -32.531 -14.43 1 97.25 83 ARG A CA 1
ATOM 640 C C . ARG A 1 83 ? -5.941 -32.969 -13.875 1 97.25 83 ARG A C 1
ATOM 642 O O . ARG A 1 83 ? -6.84 -32.125 -13.703 1 97.25 83 ARG A O 1
ATOM 649 N N . ASP A 1 84 ? -6.121 -34.156 -13.625 1 96.81 84 ASP A N 1
ATOM 650 C CA . ASP A 1 84 ? -7.418 -34.656 -13.172 1 96.81 84 ASP A CA 1
ATOM 651 C C . ASP A 1 84 ? -7.602 -34.438 -11.68 1 96.81 84 ASP A C 1
ATOM 653 O O . ASP A 1 84 ? -8.727 -34.5 -11.164 1 96.81 84 ASP A O 1
ATOM 657 N N . ARG A 1 85 ? -6.48 -34.156 -10.938 1 97.44 85 ARG A N 1
ATOM 658 C CA . ARG A 1 85 ? -6.609 -34 -9.492 1 97.44 85 ARG A CA 1
ATOM 659 C C . ARG A 1 85 ? -5.992 -32.688 -9.023 1 97.44 85 ARG A C 1
ATOM 661 O O . ARG A 1 85 ? -6.305 -32.188 -7.934 1 97.44 85 ARG A O 1
ATOM 668 N N . LEU A 1 86 ? -5.113 -32.125 -9.789 1 98.38 86 LEU A N 1
ATOM 669 C CA . LEU A 1 86 ? -4.426 -30.906 -9.43 1 98.38 86 LEU A CA 1
ATOM 670 C C . LEU A 1 86 ? -4.629 -29.828 -10.5 1 98.38 86 LEU A C 1
ATOM 672 O O . LEU A 1 86 ? -4.625 -30.141 -11.695 1 98.38 86 LEU A O 1
ATOM 676 N N . CYS A 1 87 ? -4.945 -28.641 -10.102 1 98.69 87 CYS A N 1
ATOM 677 C CA . CYS A 1 87 ? -4.828 -27.453 -10.938 1 98.69 87 CYS A CA 1
ATOM 678 C C . CYS A 1 87 ? -3.527 -26.703 -10.648 1 98.69 87 CYS A C 1
ATOM 680 O O . CYS A 1 87 ? -3.449 -25.938 -9.688 1 98.69 87 CYS A O 1
ATOM 682 N N . ILE A 1 88 ? -2.492 -26.969 -11.477 1 98.88 88 ILE A N 1
ATOM 683 C CA . ILE A 1 88 ? -1.16 -26.438 -11.227 1 98.88 88 ILE A CA 1
ATOM 684 C C . ILE A 1 88 ? -1.002 -25.094 -11.938 1 98.88 88 ILE A C 1
ATOM 686 O O . ILE A 1 88 ? -1.294 -24.984 -13.133 1 98.88 88 ILE A O 1
ATOM 690 N N . VAL A 1 89 ? -0.682 -24.047 -11.219 1 98.94 89 VAL A N 1
ATOM 691 C CA . VAL A 1 89 ? -0.382 -22.703 -11.703 1 98.94 89 VAL A CA 1
ATOM 692 C C . VAL A 1 89 ? 1.078 -22.359 -11.414 1 98.94 89 VAL A C 1
ATOM 694 O O . VAL A 1 89 ? 1.55 -22.531 -10.289 1 98.94 89 VAL A O 1
ATOM 697 N N . MET A 1 90 ? 1.808 -21.938 -12.414 1 98.94 90 MET A N 1
ATOM 698 C CA . MET A 1 90 ? 3.201 -21.562 -12.172 1 98.94 90 MET A CA 1
ATOM 699 C C . MET A 1 90 ? 3.297 -20.219 -11.477 1 98.94 90 MET A C 1
ATOM 701 O O . MET A 1 90 ? 2.65 -19.25 -11.898 1 98.94 90 MET A O 1
ATOM 705 N N . ARG A 1 91 ? 4.027 -20.234 -10.445 1 98.69 91 ARG A N 1
ATOM 706 C CA . ARG A 1 91 ? 4.367 -19 -9.75 1 98.69 91 ARG A CA 1
ATOM 707 C C . ARG A 1 91 ? 5.344 -18.156 -10.562 1 98.69 91 ARG A C 1
ATOM 709 O O . ARG A 1 91 ? 6.484 -18.578 -10.797 1 98.69 91 ARG A O 1
ATOM 716 N N . VAL A 1 92 ? 4.906 -17.016 -11.047 1 98.62 92 VAL A N 1
ATOM 717 C CA . VAL A 1 92 ? 5.719 -16.109 -11.852 1 98.62 92 VAL A CA 1
ATOM 718 C C . VAL A 1 92 ? 5.703 -14.711 -11.242 1 98.62 92 VAL A C 1
ATOM 720 O O . VAL A 1 92 ? 5.016 -13.82 -11.734 1 98.62 92 VAL A O 1
ATOM 723 N N . TYR A 1 93 ? 6.504 -14.508 -10.25 1 98 93 TYR A N 1
ATOM 724 C CA . TYR A 1 93 ? 6.57 -13.25 -9.523 1 98 93 TYR A CA 1
ATOM 725 C C . TYR A 1 93 ? 7.676 -12.359 -10.078 1 98 93 TYR A C 1
ATOM 727 O O . TYR A 1 93 ? 8.844 -12.758 -10.117 1 98 93 TYR A O 1
ATOM 735 N N . PHE A 1 94 ? 7.293 -11.133 -10.477 1 97.62 94 PHE A N 1
ATOM 736 C CA . PHE A 1 94 ? 8.242 -10.25 -11.156 1 97.62 94 PHE A CA 1
ATOM 737 C C . PHE A 1 94 ? 8.711 -9.141 -10.227 1 97.62 94 PHE A C 1
ATOM 739 O O . PHE A 1 94 ? 9.695 -8.453 -10.516 1 97.62 94 PHE A O 1
ATOM 746 N N . GLU A 1 95 ? 7.953 -8.844 -9.234 1 94.12 95 GLU A N 1
ATOM 747 C CA . GLU A 1 95 ? 8.273 -7.793 -8.266 1 94.12 95 GLU A CA 1
ATOM 748 C C . GLU A 1 95 ? 8.453 -8.367 -6.867 1 94.12 95 GLU A C 1
ATOM 750 O O . GLU A 1 95 ? 7.727 -9.289 -6.469 1 94.12 95 GLU A O 1
ATOM 755 N N . LYS A 1 96 ? 9.469 -7.816 -6.215 1 89.19 96 LYS A N 1
ATOM 756 C CA . LYS A 1 96 ? 9.734 -8.281 -4.855 1 89.19 96 LYS A CA 1
ATOM 757 C C . LYS A 1 96 ? 9.727 -7.121 -3.865 1 89.19 96 LYS A C 1
ATOM 759 O O . LYS A 1 96 ? 10.641 -6.289 -3.865 1 89.19 96 LYS A O 1
ATOM 764 N N . PRO A 1 97 ? 8.695 -7.137 -3.051 1 84.25 97 PRO A N 1
ATOM 765 C CA . PRO A 1 97 ? 8.742 -6.137 -1.979 1 84.25 97 PRO A CA 1
ATOM 766 C C . PRO A 1 97 ? 9.867 -6.387 -0.983 1 84.25 97 PRO A C 1
ATOM 768 O O . PRO A 1 97 ? 10.102 -7.531 -0.584 1 84.25 97 PRO A O 1
ATOM 771 N N . ARG A 1 98 ? 10.602 -5.332 -0.678 1 83.44 98 ARG A N 1
ATOM 772 C CA . ARG A 1 98 ? 11.719 -5.449 0.245 1 83.44 98 ARG A CA 1
ATOM 773 C C . ARG A 1 98 ? 11.453 -4.695 1.54 1 83.44 98 ARG A C 1
ATOM 775 O O . ARG A 1 98 ? 10.578 -3.828 1.587 1 83.44 98 ARG A O 1
ATOM 782 N N . THR A 1 99 ? 12.156 -5.055 2.52 1 80.12 99 THR A N 1
ATOM 783 C CA . THR A 1 99 ? 12.023 -4.395 3.812 1 80.12 99 THR A CA 1
ATOM 784 C C . THR A 1 99 ? 12.641 -3 3.775 1 80.12 99 THR A C 1
ATOM 786 O O . THR A 1 99 ? 12.039 -2.033 4.246 1 80.12 99 THR A O 1
ATOM 789 N N . THR A 1 100 ? 13.852 -2.953 3.281 1 81.56 100 THR A N 1
ATOM 790 C CA . THR A 1 100 ? 14.516 -1.666 3.105 1 81.56 100 THR A CA 1
ATOM 791 C C . THR A 1 100 ? 15.086 -1.541 1.695 1 81.56 100 THR A C 1
ATOM 793 O O . THR A 1 100 ? 14.383 -1.141 0.768 1 81.56 100 THR A O 1
ATOM 796 N N . LEU A 1 101 ? 16.312 -2.064 1.559 1 83.56 101 LEU A N 1
ATOM 797 C CA . LEU A 1 101 ? 17 -2.02 0.272 1 83.56 101 LEU A CA 1
ATOM 798 C C . LEU A 1 101 ? 17.156 -3.42 -0.31 1 83.56 101 LEU A C 1
ATOM 800 O O . LEU A 1 101 ? 16.922 -4.414 0.384 1 83.56 101 LEU A O 1
ATOM 804 N N . GLY A 1 102 ? 17.453 -3.533 -1.635 1 86.12 102 GLY A N 1
ATOM 805 C CA . GLY A 1 102 ? 17.625 -4.816 -2.295 1 86.12 102 GLY A CA 1
ATOM 806 C C . GLY A 1 102 ? 17.062 -4.848 -3.703 1 86.12 102 GLY A C 1
ATOM 807 O O . GLY A 1 102 ? 16.453 -3.877 -4.152 1 86.12 102 GLY A O 1
ATOM 808 N N . TRP A 1 103 ? 17.344 -6.047 -4.316 1 91.5 103 TRP A N 1
ATOM 809 C CA . TRP A 1 103 ? 16.844 -6.23 -5.672 1 91.5 103 TRP A CA 1
ATOM 810 C C . TRP A 1 103 ? 15.312 -6.238 -5.688 1 91.5 103 TRP A C 1
ATOM 812 O O . TRP A 1 103 ? 14.68 -6.977 -4.93 1 91.5 103 TRP A O 1
ATOM 822 N N . ARG A 1 104 ? 14.719 -5.508 -6.523 1 90.69 104 ARG A N 1
ATOM 823 C CA . ARG A 1 104 ? 13.281 -5.25 -6.469 1 90.69 104 ARG A CA 1
ATOM 824 C C . ARG A 1 104 ? 12.531 -6.09 -7.496 1 90.69 104 ARG A C 1
ATOM 826 O O . ARG A 1 104 ? 11.32 -5.93 -7.676 1 90.69 104 ARG A O 1
ATOM 833 N N . GLY A 1 105 ? 13.227 -6.98 -8.148 1 94.94 105 GLY A N 1
ATOM 834 C CA . GLY A 1 105 ? 12.539 -7.871 -9.078 1 94.94 105 GLY A CA 1
ATOM 835 C C . GLY A 1 105 ? 12.891 -7.609 -10.531 1 94.94 105 GLY A C 1
ATOM 836 O O . GLY A 1 105 ? 13.414 -6.543 -10.859 1 94.94 105 GLY A O 1
ATOM 837 N N . LEU A 1 106 ? 12.562 -8.531 -11.344 1 97.12 106 LEU A N 1
ATOM 838 C CA . LEU A 1 106 ? 12.898 -8.508 -12.766 1 97.12 106 LEU A CA 1
ATOM 839 C C . LEU A 1 106 ? 12.227 -7.328 -13.461 1 97.12 106 LEU A C 1
ATOM 841 O O . LEU A 1 106 ? 12.82 -6.691 -14.328 1 97.12 106 LEU A O 1
ATOM 845 N N . LEU A 1 107 ? 11.016 -7.027 -13.086 1 96.94 107 LEU A N 1
ATOM 846 C CA . LEU A 1 107 ? 10.258 -5.961 -13.734 1 96.94 107 LEU A CA 1
ATOM 847 C C . LEU A 1 107 ? 10.953 -4.617 -13.539 1 96.94 107 LEU A C 1
ATOM 849 O O . LEU A 1 107 ? 11 -3.801 -14.469 1 96.94 107 LEU A O 1
ATOM 853 N N . VAL A 1 108 ? 11.5 -4.383 -12.383 1 95 108 VAL A N 1
ATOM 854 C CA . VAL A 1 108 ? 12.055 -3.086 -12.016 1 95 108 VAL A CA 1
ATOM 855 C C . VAL A 1 108 ? 13.531 -3.023 -12.414 1 95 108 VAL A C 1
ATOM 857 O O . VAL A 1 108 ? 14.008 -1.992 -12.891 1 95 108 VAL A O 1
ATOM 860 N N . ASP A 1 109 ? 14.227 -4.117 -12.234 1 95.44 109 ASP A N 1
ATOM 861 C CA . ASP A 1 109 ? 15.656 -4.172 -12.492 1 95.44 109 ASP A CA 1
ATOM 862 C C . ASP A 1 109 ? 16.047 -5.477 -13.172 1 95.44 109 ASP A C 1
ATOM 864 O O . ASP A 1 109 ? 16.75 -6.309 -12.594 1 95.44 109 ASP A O 1
ATOM 868 N N . PRO A 1 110 ? 15.711 -5.559 -14.43 1 96.56 110 PRO A N 1
ATOM 869 C CA . PRO A 1 110 ? 15.938 -6.82 -15.141 1 96.56 110 PRO A CA 1
ATOM 870 C C . PRO A 1 110 ? 17.422 -7.156 -15.289 1 96.56 110 PRO A C 1
ATOM 872 O O . PRO A 1 110 ? 17.781 -8.328 -15.453 1 96.56 110 PRO A O 1
ATOM 875 N N . GLY A 1 111 ? 18.281 -6.168 -15.188 1 94.44 111 GLY A N 1
ATOM 876 C CA . GLY A 1 111 ? 19.703 -6.406 -15.344 1 94.44 111 GLY A CA 1
ATOM 877 C C . GLY A 1 111 ? 20.406 -6.691 -14.031 1 94.44 111 GLY A C 1
ATOM 878 O O . GLY A 1 111 ? 21.609 -7.004 -14.016 1 94.44 111 GLY A O 1
ATOM 879 N N . ILE A 1 112 ? 19.703 -6.578 -12.898 1 94.56 112 ILE A N 1
ATOM 880 C CA . ILE A 1 112 ? 20.25 -6.77 -11.555 1 94.56 112 ILE A CA 1
ATOM 881 C C . ILE A 1 112 ? 21.469 -5.875 -11.367 1 94.56 112 ILE A C 1
ATOM 883 O O . ILE A 1 112 ? 22.484 -6.305 -10.797 1 94.56 112 ILE A O 1
ATOM 887 N N . ASP A 1 113 ? 21.469 -4.719 -11.969 1 92.62 113 ASP A N 1
ATOM 888 C CA . ASP A 1 113 ? 22.641 -3.848 -11.977 1 92.62 113 ASP A CA 1
ATOM 889 C C . ASP A 1 113 ? 22.281 -2.453 -11.461 1 92.62 113 ASP A C 1
ATOM 891 O O . ASP A 1 113 ? 23.094 -1.525 -11.57 1 92.62 113 ASP A O 1
ATOM 895 N N . GLY A 1 114 ? 21.062 -2.295 -11.016 1 88.75 114 GLY A N 1
ATOM 896 C CA . GLY A 1 114 ? 20.656 -1.021 -10.438 1 88.75 114 GLY A CA 1
ATOM 897 C C . GLY A 1 114 ? 20.281 0.015 -11.484 1 88.75 114 GLY A C 1
ATOM 898 O O . GLY A 1 114 ? 20.078 1.184 -11.156 1 88.75 114 GLY A O 1
ATOM 899 N N . SER A 1 115 ? 20.172 -0.446 -12.727 1 91.69 115 SER A N 1
ATOM 900 C CA . SER A 1 115 ? 19.797 0.492 -13.781 1 91.69 115 SER A CA 1
ATOM 901 C C . SER A 1 115 ? 18.297 0.78 -13.758 1 91.69 115 SER A C 1
ATOM 903 O O . SER A 1 115 ? 17.844 1.775 -14.32 1 91.69 115 SER A O 1
ATOM 905 N N . TYR A 1 116 ? 17.531 -0.174 -13.188 1 92.88 116 TYR A N 1
ATOM 906 C CA . TYR A 1 116 ? 16.094 -0.025 -13.016 1 92.88 116 TYR A CA 1
ATOM 907 C C . TYR A 1 116 ? 15.406 0.26 -14.352 1 92.88 116 TYR A C 1
ATOM 909 O O . TYR A 1 116 ? 14.625 1.211 -14.461 1 92.88 116 TYR A O 1
ATOM 917 N N . ASP A 1 117 ? 15.797 -0.5 -15.352 1 96.38 117 ASP A N 1
ATOM 918 C CA . ASP A 1 117 ? 15.227 -0.384 -16.688 1 96.38 117 ASP A CA 1
ATOM 919 C C . ASP A 1 117 ? 13.852 -1.038 -16.766 1 96.38 117 ASP A C 1
ATOM 921 O O . ASP A 1 117 ? 13.695 -2.115 -17.344 1 96.38 117 ASP A O 1
ATOM 925 N N . ILE A 1 118 ? 12.859 -0.341 -16.234 1 97.75 118 ILE A N 1
ATOM 926 C CA . ILE A 1 118 ? 11.5 -0.855 -16.094 1 97.75 118 ILE A CA 1
ATOM 927 C C . ILE A 1 118 ? 10.906 -1.154 -17.469 1 97.75 118 ILE A C 1
ATOM 929 O O . ILE A 1 118 ? 10.172 -2.127 -17.641 1 97.75 118 ILE A O 1
ATOM 933 N N . SER A 1 119 ? 11.211 -0.375 -18.5 1 97.5 119 SER A N 1
ATOM 934 C CA . SER A 1 119 ? 10.75 -0.627 -19.859 1 97.5 119 SER A CA 1
ATOM 935 C C . SER A 1 119 ? 11.172 -2.01 -20.344 1 97.5 119 SER A C 1
ATOM 937 O O . SER A 1 119 ? 10.359 -2.766 -20.875 1 97.5 119 SER A O 1
ATOM 939 N N . ARG A 1 120 ? 12.43 -2.279 -20.156 1 97.88 120 ARG A N 1
ATOM 940 C CA . ARG A 1 120 ? 12.953 -3.598 -20.516 1 97.88 120 ARG A CA 1
ATOM 941 C C . ARG A 1 120 ? 12.312 -4.688 -19.672 1 97.88 120 ARG A C 1
ATOM 943 O O . ARG A 1 120 ? 11.953 -5.75 -20.172 1 97.88 120 ARG A O 1
ATOM 950 N N . GLY A 1 121 ? 12.148 -4.406 -18.375 1 98.38 121 GLY A N 1
ATOM 951 C CA . GLY A 1 121 ? 11.531 -5.359 -17.469 1 98.38 121 GLY A CA 1
ATOM 952 C C . GLY A 1 121 ? 10.125 -5.746 -17.891 1 98.38 121 GLY A C 1
ATOM 953 O O . GLY A 1 121 ? 9.758 -6.922 -17.844 1 98.38 121 GLY A O 1
ATOM 954 N N . LEU A 1 122 ? 9.391 -4.777 -18.297 1 98.56 122 LEU A N 1
ATOM 955 C CA . LEU A 1 122 ? 8.016 -5.012 -18.719 1 98.56 122 LEU A CA 1
ATOM 956 C C . LEU A 1 122 ? 7.965 -5.895 -19.953 1 98.56 122 LEU A C 1
ATOM 958 O O . LEU A 1 122 ? 7.141 -6.809 -20.047 1 98.56 122 LEU A O 1
ATOM 962 N N . ARG A 1 123 ? 8.797 -5.637 -20.891 1 98.62 123 ARG A N 1
ATOM 963 C CA . ARG A 1 123 ? 8.844 -6.43 -22.125 1 98.62 123 ARG A CA 1
ATOM 964 C C . ARG A 1 123 ? 9.219 -7.879 -21.828 1 98.62 123 ARG A C 1
ATOM 966 O O . ARG A 1 123 ? 8.586 -8.805 -22.344 1 98.62 123 ARG A O 1
ATOM 973 N N . ILE A 1 124 ? 10.219 -8.07 -20.953 1 98.69 124 ILE A N 1
ATOM 974 C CA . ILE A 1 124 ? 10.656 -9.414 -20.594 1 98.69 124 ILE A CA 1
ATOM 975 C C . ILE A 1 124 ? 9.531 -10.148 -19.875 1 98.69 124 ILE A C 1
ATOM 977 O O . ILE A 1 124 ? 9.227 -11.305 -20.188 1 98.69 124 ILE A O 1
ATOM 981 N N . ALA A 1 125 ? 8.922 -9.477 -18.953 1 98.62 125 ALA A N 1
ATOM 982 C CA . ALA A 1 125 ? 7.84 -10.07 -18.172 1 98.62 125 ALA A CA 1
ATOM 983 C C . ALA A 1 125 ? 6.688 -10.508 -19.078 1 98.62 125 ALA A C 1
ATOM 985 O O . ALA A 1 125 ? 6.203 -11.641 -18.969 1 98.62 125 ALA A O 1
ATOM 986 N N . ARG A 1 126 ? 6.25 -9.609 -19.922 1 98.75 126 ARG A N 1
ATOM 987 C CA . ARG A 1 126 ? 5.125 -9.922 -20.812 1 98.75 126 ARG A CA 1
ATOM 988 C C . ARG A 1 126 ? 5.473 -11.07 -21.75 1 98.75 126 ARG A C 1
ATOM 990 O O . ARG A 1 126 ? 4.672 -11.992 -21.922 1 98.75 126 ARG A O 1
ATOM 997 N N . ARG A 1 127 ? 6.637 -11.008 -22.344 1 98.81 127 ARG A N 1
ATOM 998 C CA . ARG A 1 127 ? 7.066 -12.078 -23.25 1 98.81 127 ARG A CA 1
ATOM 999 C C . ARG A 1 127 ? 7.07 -13.422 -22.531 1 98.81 127 ARG A C 1
ATOM 1001 O O . ARG A 1 127 ? 6.598 -14.422 -23.078 1 98.81 127 ARG A O 1
ATOM 1008 N N . LEU A 1 128 ? 7.621 -13.445 -21.359 1 98.88 128 LEU A N 1
ATOM 1009 C CA . LEU A 1 128 ? 7.688 -14.672 -20.578 1 98.88 128 LEU A CA 1
ATOM 1010 C C . LEU A 1 128 ? 6.289 -15.211 -20.297 1 98.88 128 LEU A C 1
ATOM 1012 O O . LEU A 1 128 ? 6.043 -16.406 -20.422 1 98.88 128 LEU A O 1
ATOM 1016 N N . LEU A 1 129 ? 5.387 -14.359 -19.875 1 98.88 129 LEU A N 1
ATOM 1017 C CA . LEU A 1 129 ? 4.023 -14.773 -19.578 1 98.88 129 LEU A CA 1
ATOM 1018 C C . LEU A 1 129 ? 3.334 -15.336 -20.812 1 98.88 129 LEU A C 1
ATOM 1020 O O . LEU A 1 129 ? 2.609 -16.328 -20.719 1 98.88 129 LEU A O 1
ATOM 1024 N N . VAL A 1 130 ? 3.543 -14.664 -21.953 1 98.88 130 VAL A N 1
ATOM 1025 C CA . VAL A 1 130 ? 2.961 -15.172 -23.203 1 98.88 130 VAL A CA 1
ATOM 1026 C C . VAL A 1 130 ? 3.496 -16.578 -23.484 1 98.88 130 VAL A C 1
ATOM 1028 O O . VAL A 1 130 ? 2.729 -17.484 -23.781 1 98.88 130 VAL A O 1
ATOM 1031 N N . GLN A 1 131 ? 4.77 -16.75 -23.344 1 98.88 131 GLN A N 1
ATOM 1032 C CA . GLN A 1 131 ? 5.406 -18.031 -23.641 1 98.88 131 GLN A CA 1
ATOM 1033 C C . GLN A 1 131 ? 4.891 -19.125 -22.703 1 98.88 131 GLN A C 1
ATOM 1035 O O . GLN A 1 131 ? 4.59 -20.234 -23.156 1 98.88 131 GLN A O 1
ATOM 1040 N N . ILE A 1 132 ? 4.777 -18.859 -21.438 1 98.94 132 ILE A N 1
ATOM 1041 C CA . ILE A 1 132 ? 4.324 -19.828 -20.453 1 98.94 132 ILE A CA 1
ATOM 1042 C C . ILE A 1 132 ? 2.873 -20.219 -20.734 1 98.94 132 ILE A C 1
ATOM 1044 O O . ILE A 1 132 ? 2.533 -21.406 -20.766 1 98.94 132 ILE A O 1
ATOM 1048 N N . ASN A 1 133 ? 2.031 -19.266 -20.984 1 98.88 133 ASN A N 1
ATOM 1049 C CA . ASN A 1 133 ? 0.633 -19.547 -21.297 1 98.88 133 ASN A CA 1
ATOM 1050 C C . ASN A 1 133 ? 0.492 -20.312 -22.609 1 98.88 133 ASN A C 1
ATOM 1052 O O . ASN A 1 133 ? -0.392 -21.156 -22.75 1 98.88 133 ASN A O 1
ATOM 1056 N N . ASP A 1 134 ? 1.339 -20 -23.578 1 98.62 134 ASP A N 1
ATOM 1057 C CA . ASP A 1 134 ? 1.303 -20.672 -24.859 1 98.62 134 ASP A CA 1
ATOM 1058 C C . ASP A 1 134 ? 1.596 -22.172 -24.719 1 98.62 134 ASP A C 1
ATOM 1060 O O . ASP A 1 134 ? 1.136 -22.984 -25.516 1 98.62 134 ASP A O 1
ATOM 1064 N N . MET A 1 135 ? 2.311 -22.516 -23.672 1 98.19 135 MET A N 1
ATOM 1065 C CA . MET A 1 135 ? 2.596 -23.922 -23.391 1 98.19 135 MET A CA 1
ATOM 1066 C C . MET A 1 135 ? 1.368 -24.625 -22.797 1 98.19 135 MET A C 1
ATOM 1068 O O . MET A 1 135 ? 1.323 -25.844 -22.719 1 98.19 135 MET A O 1
ATOM 1072 N N . GLY A 1 136 ? 0.422 -23.797 -22.453 1 98.56 136 GLY A N 1
ATOM 1073 C CA . GLY A 1 136 ? -0.752 -24.344 -21.781 1 98.56 136 GLY A CA 1
ATOM 1074 C C . GLY A 1 136 ? -0.614 -24.391 -20.266 1 98.56 136 GLY A C 1
ATOM 1075 O O . GLY A 1 136 ? -1.338 -25.125 -19.594 1 98.56 136 GLY A O 1
ATOM 1076 N N . LEU A 1 137 ? 0.347 -23.734 -19.766 1 98.88 137 LEU A N 1
ATOM 1077 C CA . LEU A 1 137 ? 0.584 -23.641 -18.328 1 98.88 137 LEU A CA 1
ATOM 1078 C C . LEU A 1 137 ? 0.16 -22.281 -17.797 1 98.88 137 LEU A C 1
ATOM 1080 O O . LEU A 1 137 ? 0.704 -21.25 -18.203 1 98.88 137 LEU A O 1
ATOM 1084 N N . PRO A 1 138 ? -0.902 -22.25 -16.938 1 98.88 138 PRO A N 1
ATOM 1085 C CA . PRO A 1 138 ? -1.315 -20.953 -16.391 1 98.88 138 PRO A CA 1
ATOM 1086 C C . PRO A 1 138 ? -0.265 -20.344 -15.461 1 98.88 138 PRO A C 1
ATOM 1088 O O . PRO A 1 138 ? 0.464 -21.078 -14.781 1 98.88 138 PRO A O 1
ATOM 1091 N N . ALA A 1 139 ? -0.218 -19.016 -15.398 1 98.94 139 ALA A N 1
ATOM 1092 C CA . ALA A 1 139 ? 0.73 -18.266 -14.562 1 98.94 139 ALA A CA 1
ATOM 1093 C C . ALA A 1 139 ? 0.013 -17.516 -13.445 1 98.94 139 ALA A C 1
ATOM 1095 O O . ALA A 1 139 ? -1.074 -16.984 -13.656 1 98.94 139 ALA A O 1
ATOM 1096 N N . GLY A 1 140 ? 0.557 -17.547 -12.266 1 98.81 140 GLY A N 1
ATOM 1097 C CA . GLY A 1 140 ? 0.152 -16.719 -11.141 1 98.81 140 GLY A CA 1
ATOM 1098 C C . GLY A 1 140 ? 1.211 -15.711 -10.727 1 98.81 140 GLY A C 1
ATOM 1099 O O . GLY A 1 140 ? 2.406 -16.016 -10.781 1 98.81 140 GLY A O 1
ATOM 1100 N N . SER A 1 141 ? 0.779 -14.547 -10.305 1 98.5 141 SER A N 1
ATOM 1101 C CA . SER A 1 141 ? 1.746 -13.508 -9.961 1 98.5 141 SER A CA 1
ATOM 1102 C C . SER A 1 141 ? 1.252 -12.648 -8.805 1 98.5 141 SER A C 1
ATOM 1104 O O . SER A 1 141 ? 0.045 -12.516 -8.594 1 98.5 141 SER A O 1
ATOM 1106 N N . GLU A 1 142 ? 2.17 -12.117 -8.055 1 97.38 142 GLU A N 1
ATOM 1107 C CA . GLU A 1 142 ? 1.85 -11.086 -7.074 1 97.38 142 GLU A CA 1
ATOM 1108 C C . GLU A 1 142 ? 1.732 -9.711 -7.73 1 97.38 142 GLU A C 1
ATOM 1110 O O . GLU A 1 142 ? 2.531 -9.367 -8.602 1 97.38 142 GLU A O 1
ATOM 1115 N N . VAL A 1 143 ? 0.719 -8.992 -7.309 1 96.88 143 VAL A N 1
ATOM 1116 C CA . VAL A 1 143 ? 0.521 -7.648 -7.84 1 96.88 143 VAL A CA 1
ATOM 1117 C C . VAL A 1 143 ? 0.902 -6.613 -6.781 1 96.88 143 VAL A C 1
ATOM 1119 O O . VAL A 1 143 ? 0.212 -6.469 -5.77 1 96.88 143 VAL A O 1
ATOM 1122 N N . LEU A 1 144 ? 1.961 -5.867 -7.102 1 95.81 144 LEU A N 1
ATOM 1123 C CA . LEU A 1 144 ? 2.486 -4.887 -6.16 1 95.81 144 LEU A CA 1
ATOM 1124 C C . LEU A 1 144 ? 2.193 -3.467 -6.637 1 95.81 144 LEU A C 1
ATOM 1126 O O . LEU A 1 144 ? 1.5 -2.709 -5.953 1 95.81 144 LEU A O 1
ATOM 1130 N N . ASP A 1 145 ? 2.654 -3.111 -7.773 1 95.88 145 ASP A N 1
ATOM 1131 C CA . ASP A 1 145 ? 2.434 -1.792 -8.359 1 95.88 145 ASP A CA 1
ATOM 1132 C C . ASP A 1 145 ? 1.03 -1.68 -8.945 1 95.88 145 ASP A C 1
ATOM 1134 O O . ASP A 1 145 ? 0.615 -2.527 -9.742 1 95.88 145 ASP A O 1
ATOM 1138 N N . PRO A 1 146 ? 0.354 -0.653 -8.617 1 96.12 146 PRO A N 1
ATOM 1139 C CA . PRO A 1 146 ? -1.046 -0.587 -9.039 1 96.12 146 PRO A CA 1
ATOM 1140 C C . PRO A 1 146 ? -1.195 -0.287 -10.531 1 96.12 146 PRO A C 1
ATOM 1142 O O . PRO A 1 146 ? -2.299 -0.375 -11.078 1 96.12 146 PRO A O 1
ATOM 1145 N N . ILE A 1 147 ? -0.144 0.049 -11.242 1 97.06 147 ILE A N 1
ATOM 1146 C CA . ILE A 1 147 ? -0.223 0.398 -12.656 1 97.06 147 ILE A CA 1
ATOM 1147 C C . ILE A 1 147 ? 0.179 -0.804 -13.508 1 97.06 147 ILE A C 1
ATOM 1149 O O . ILE A 1 147 ? -0.359 -1.008 -14.602 1 97.06 147 ILE A O 1
ATOM 1153 N N . ILE A 1 148 ? 0.977 -1.649 -13.016 1 97.25 148 ILE A N 1
ATOM 1154 C CA . ILE A 1 148 ? 1.632 -2.725 -13.75 1 97.25 148 ILE A CA 1
ATOM 1155 C C . ILE A 1 148 ? 0.584 -3.701 -14.281 1 97.25 148 ILE A C 1
ATOM 1157 O O . ILE A 1 148 ? 0.733 -4.25 -15.375 1 97.25 148 ILE A O 1
ATOM 1161 N N . PRO A 1 149 ? -0.496 -3.936 -13.531 1 97.56 149 PRO A N 1
ATOM 1162 C CA . PRO A 1 149 ? -1.491 -4.879 -14.047 1 97.56 149 PRO A CA 1
ATOM 1163 C C . PRO A 1 149 ? -2.037 -4.477 -15.414 1 97.56 149 PRO A C 1
ATOM 1165 O O . PRO A 1 149 ? -2.42 -5.34 -16.203 1 97.56 149 PRO A O 1
ATOM 1168 N N . GLN A 1 150 ? -2.057 -3.227 -15.75 1 97.56 150 GLN A N 1
ATOM 1169 C CA . GLN A 1 150 ? -2.541 -2.791 -17.062 1 97.56 150 GLN A CA 1
ATOM 1170 C C . GLN A 1 150 ? -1.675 -3.352 -18.172 1 97.56 150 GLN A C 1
ATOM 1172 O O . GLN A 1 150 ? -2.125 -3.459 -19.328 1 97.56 150 GLN A O 1
ATOM 1177 N N . TYR A 1 151 ? -0.486 -3.721 -17.844 1 98.12 151 TYR A N 1
ATOM 1178 C CA . TYR A 1 151 ? 0.476 -4.176 -18.844 1 98.12 151 TYR A CA 1
ATOM 1179 C C . TYR A 1 151 ? 0.436 -5.691 -18.984 1 98.12 151 TYR A C 1
ATOM 1181 O O . TYR A 1 151 ? 0.75 -6.227 -20.062 1 98.12 151 TYR A O 1
ATOM 1189 N N . ILE A 1 152 ? 0.032 -6.418 -17.891 1 98.25 152 ILE A N 1
ATOM 1190 C CA . ILE A 1 152 ? 0.331 -7.844 -17.984 1 98.25 152 ILE A CA 1
ATOM 1191 C C . ILE A 1 152 ? -0.832 -8.648 -17.406 1 98.25 152 ILE A C 1
ATOM 1193 O O . ILE A 1 152 ? -0.853 -9.883 -17.516 1 98.25 152 ILE A O 1
ATOM 1197 N N . ALA A 1 153 ? -1.825 -8.031 -16.859 1 98 153 ALA A N 1
ATOM 1198 C CA . ALA A 1 153 ? -2.861 -8.742 -16.109 1 98 153 ALA A CA 1
ATOM 1199 C C . ALA A 1 153 ? -3.631 -9.703 -17.016 1 98 153 ALA A C 1
ATOM 1201 O O . ALA A 1 153 ? -4.125 -10.734 -16.562 1 98 153 ALA A O 1
ATOM 1202 N N . GLU A 1 154 ? -3.744 -9.398 -18.281 1 98.25 154 GLU A N 1
ATOM 1203 C CA . GLU A 1 154 ? -4.496 -10.234 -19.203 1 98.25 154 GLU A CA 1
ATOM 1204 C C . GLU A 1 154 ? -3.828 -11.594 -19.391 1 98.25 154 GLU A C 1
ATOM 1206 O O . GLU A 1 154 ? -4.43 -12.523 -19.938 1 98.25 154 GLU A O 1
ATOM 1211 N N . LEU A 1 155 ? -2.621 -11.695 -18.891 1 98.81 155 LEU A N 1
ATOM 1212 C CA . LEU A 1 155 ? -1.852 -12.93 -19.031 1 98.81 155 LEU A CA 1
ATOM 1213 C C . LEU A 1 155 ? -1.771 -13.688 -17.719 1 98.81 155 LEU A C 1
ATOM 1215 O O . LEU A 1 155 ? -1.075 -14.695 -17.609 1 98.81 155 LEU A O 1
ATOM 1219 N N . ILE A 1 156 ? -2.436 -13.266 -16.688 1 98.88 156 ILE A N 1
ATOM 1220 C CA . ILE A 1 156 ? -2.336 -13.828 -15.344 1 98.88 156 ILE A CA 1
ATOM 1221 C C . ILE A 1 156 ? -3.611 -14.602 -15.008 1 98.88 156 ILE A C 1
ATOM 1223 O O . ILE A 1 156 ? -4.719 -14.07 -15.156 1 98.88 156 ILE A O 1
ATOM 1227 N N . SER A 1 157 ? -3.457 -15.805 -14.508 1 98.94 157 SER A N 1
ATOM 1228 C CA . SER A 1 157 ? -4.602 -16.656 -14.195 1 98.94 157 SER A CA 1
ATOM 1229 C C . SER A 1 157 ? -4.98 -16.547 -12.727 1 98.94 157 SER A C 1
ATOM 1231 O O . SER A 1 157 ? -6.121 -16.828 -12.352 1 98.94 157 SER A O 1
ATOM 1233 N N . TRP A 1 158 ? -4.055 -16.234 -11.93 1 98.94 158 TRP A N 1
ATOM 1234 C CA . TRP A 1 158 ? -4.215 -16.094 -10.484 1 98.94 158 TRP A CA 1
ATOM 1235 C C . TRP A 1 158 ? -3.289 -15.016 -9.93 1 98.94 158 TRP A C 1
ATOM 1237 O O . TRP A 1 158 ? -2.125 -14.93 -10.328 1 98.94 158 TRP A O 1
ATOM 1247 N N . ALA A 1 159 ? -3.84 -14.156 -9.102 1 98.88 159 ALA A N 1
ATOM 1248 C CA . ALA A 1 159 ? -3.008 -13.102 -8.523 1 98.88 159 ALA A CA 1
ATOM 1249 C C . ALA A 1 159 ? -3.02 -13.164 -7.004 1 98.88 159 ALA A C 1
ATOM 1251 O O . ALA A 1 159 ? -3.898 -13.797 -6.406 1 98.88 159 ALA A O 1
ATOM 1252 N N . SER A 1 160 ? -2.029 -12.633 -6.422 1 98.69 160 SER A N 1
ATOM 1253 C CA . SER A 1 160 ? -2.006 -12.5 -4.969 1 98.69 160 SER A CA 1
ATOM 1254 C C . SER A 1 160 ? -1.636 -11.086 -4.547 1 98.69 160 SER A C 1
ATOM 1256 O O . SER A 1 160 ? -0.986 -10.359 -5.301 1 98.69 160 SER A O 1
ATOM 1258 N N . ILE A 1 161 ? -2.158 -10.633 -3.469 1 98.56 161 ILE A N 1
ATOM 1259 C CA . ILE A 1 161 ? -1.723 -9.438 -2.754 1 98.56 161 ILE A CA 1
ATOM 1260 C C . ILE A 1 161 ? -0.879 -9.844 -1.546 1 98.56 161 ILE A C 1
ATOM 1262 O O . ILE A 1 161 ? -1.325 -10.617 -0.701 1 98.56 161 ILE A O 1
ATOM 1266 N N . GLY A 1 162 ? 0.283 -9.328 -1.459 1 97.38 162 GLY A N 1
ATOM 1267 C CA . GLY A 1 162 ? 1.245 -9.742 -0.45 1 97.38 162 GLY A CA 1
ATOM 1268 C C . GLY A 1 162 ? 0.899 -9.25 0.943 1 97.38 162 GLY A C 1
ATOM 1269 O O . GLY A 1 162 ? 0.036 -8.383 1.105 1 97.38 162 GLY A O 1
ATOM 1270 N N . ALA A 1 163 ? 1.652 -9.781 1.927 1 97.12 163 ALA A N 1
ATOM 1271 C CA . ALA A 1 163 ? 1.421 -9.508 3.342 1 97.12 163 ALA A CA 1
ATOM 1272 C C . ALA A 1 163 ? 1.652 -8.031 3.66 1 97.12 163 ALA A C 1
ATOM 1274 O O . ALA A 1 163 ? 0.992 -7.469 4.539 1 97.12 163 ALA A O 1
ATOM 1275 N N . ARG A 1 164 ? 2.477 -7.367 3.018 1 96.19 164 ARG A N 1
ATOM 1276 C CA . ARG A 1 164 ? 2.869 -5.992 3.311 1 96.19 164 ARG A CA 1
ATOM 1277 C C . ARG A 1 164 ? 1.934 -5 2.629 1 96.19 164 ARG A C 1
ATOM 1279 O O . ARG A 1 164 ? 2.064 -3.789 2.814 1 96.19 164 ARG A O 1
ATOM 1286 N N . THR A 1 165 ? 1.075 -5.48 1.741 1 97.19 165 THR A N 1
ATOM 1287 C CA . THR A 1 165 ? 0.208 -4.566 1.004 1 97.19 165 THR A CA 1
ATOM 1288 C C . THR A 1 165 ? -1.26 -4.926 1.219 1 97.19 165 THR A C 1
ATOM 1290 O O . THR A 1 165 ? -2.152 -4.188 0.793 1 97.19 165 THR A O 1
ATOM 1293 N N . THR A 1 166 ? -1.525 -6.004 1.925 1 97.62 166 THR A N 1
ATOM 1294 C CA . THR A 1 166 ? -2.879 -6.504 2.135 1 97.62 166 THR A CA 1
ATOM 1295 C C . THR A 1 166 ? -3.742 -5.453 2.828 1 97.62 166 THR A C 1
ATOM 1297 O O . THR A 1 166 ? -4.938 -5.34 2.547 1 97.62 166 THR A O 1
ATOM 1300 N N . GLU A 1 167 ? -3.174 -4.66 3.674 1 96.19 167 GLU A N 1
ATOM 1301 C CA . GLU A 1 167 ? -3.938 -3.668 4.426 1 96.19 167 GLU A CA 1
ATOM 1302 C C . GLU A 1 167 ? -4.078 -2.367 3.641 1 96.19 167 GLU A C 1
ATOM 1304 O O . GLU A 1 167 ? -4.832 -1.476 4.035 1 96.19 167 GLU A O 1
ATOM 1309 N N . SER A 1 168 ? -3.404 -2.207 2.566 1 95.81 168 SER A N 1
ATOM 1310 C CA . SER A 1 168 ? -3.387 -0.994 1.754 1 95.81 168 SER A CA 1
ATOM 1311 C C . SER A 1 168 ? -4.684 -0.835 0.969 1 95.81 168 SER A C 1
ATOM 1313 O O . SER A 1 168 ? -5.051 -1.711 0.182 1 95.81 168 SER A O 1
ATOM 1315 N N . GLN A 1 169 ? -5.305 0.278 1.075 1 95.12 169 GLN A N 1
ATOM 1316 C CA . GLN A 1 169 ? -6.539 0.572 0.356 1 95.12 169 GLN A CA 1
ATOM 1317 C C . GLN A 1 169 ? -6.316 0.543 -1.153 1 95.12 169 GLN A C 1
ATOM 1319 O O . GLN A 1 169 ? -7.176 0.078 -1.904 1 95.12 169 GLN A O 1
ATOM 1324 N N . THR A 1 170 ? -5.195 1.05 -1.577 1 95.88 170 THR A N 1
ATOM 1325 C CA . THR A 1 170 ? -4.855 1.066 -2.994 1 95.88 170 THR A CA 1
ATOM 1326 C C . THR A 1 170 ? -4.891 -0.344 -3.576 1 95.88 170 THR A C 1
ATOM 1328 O O . THR A 1 170 ? -5.418 -0.556 -4.672 1 95.88 170 THR A O 1
ATOM 1331 N N . HIS A 1 171 ? -4.391 -1.264 -2.869 1 97.94 171 HIS A N 1
ATOM 1332 C CA . HIS A 1 171 ? -4.301 -2.637 -3.355 1 97.94 171 HIS A CA 1
ATOM 1333 C C . HIS A 1 171 ? -5.656 -3.332 -3.303 1 97.94 171 HIS A C 1
ATOM 1335 O O . HIS A 1 171 ? -5.98 -4.137 -4.18 1 97.94 171 HIS A O 1
ATOM 1341 N N . ARG A 1 172 ? -6.445 -3.02 -2.295 1 98 172 ARG A N 1
ATOM 1342 C CA . ARG A 1 172 ? -7.797 -3.562 -2.213 1 98 172 ARG A CA 1
ATOM 1343 C C . ARG A 1 172 ? -8.664 -3.055 -3.361 1 98 172 ARG A C 1
ATOM 1345 O O . ARG A 1 172 ? -9.406 -3.824 -3.975 1 98 172 ARG A O 1
ATOM 1352 N N . GLU A 1 173 ? -8.547 -1.764 -3.652 1 96.81 173 GLU A N 1
ATOM 1353 C CA . GLU A 1 173 ? -9.273 -1.172 -4.773 1 96.81 173 GLU A CA 1
ATOM 1354 C C . GLU A 1 173 ? -8.844 -1.8 -6.098 1 96.81 173 GLU A C 1
ATOM 1356 O O . GLU A 1 173 ? -9.695 -2.158 -6.922 1 96.81 173 GLU A O 1
ATOM 1361 N N . MET A 1 174 ? -7.555 -1.919 -6.273 1 97.88 174 MET A N 1
ATOM 1362 C CA . MET A 1 174 ? -7.02 -2.539 -7.48 1 97.88 174 MET A CA 1
ATOM 1363 C C . MET A 1 174 ? -7.539 -3.965 -7.637 1 97.88 174 MET A C 1
ATOM 1365 O O . MET A 1 174 ? -7.973 -4.359 -8.719 1 97.88 174 MET A O 1
ATOM 1369 N N . ALA A 1 175 ? -7.531 -4.742 -6.539 1 98.62 175 ALA A N 1
ATOM 1370 C CA . ALA A 1 175 ? -7.953 -6.141 -6.555 1 98.62 175 ALA A CA 1
ATOM 1371 C C . ALA A 1 175 ? -9.414 -6.266 -6.973 1 98.62 175 ALA A C 1
ATOM 1373 O O . ALA A 1 175 ? -9.805 -7.246 -7.617 1 98.62 175 ALA A O 1
ATOM 1374 N N . SER A 1 176 ? -10.219 -5.277 -6.645 1 98.44 176 SER A N 1
ATOM 1375 C CA . SER A 1 176 ? -11.641 -5.301 -6.977 1 98.44 176 SER A CA 1
ATOM 1376 C C . SER A 1 176 ? -11.859 -5.293 -8.484 1 98.44 176 SER A C 1
ATOM 1378 O O . SER A 1 176 ? -12.906 -5.734 -8.969 1 98.44 176 SER A O 1
ATOM 1380 N N . GLY A 1 177 ? -10.836 -4.785 -9.211 1 98.5 177 GLY A N 1
ATOM 1381 C CA . GLY A 1 177 ? -11 -4.648 -10.648 1 98.5 177 GLY A CA 1
ATOM 1382 C C . GLY A 1 177 ? -10.234 -5.695 -11.438 1 98.5 177 GLY A C 1
ATOM 1383 O O . GLY A 1 177 ? -10.344 -5.758 -12.664 1 98.5 177 GLY A O 1
ATOM 1384 N N . LEU A 1 178 ? -9.445 -6.508 -10.766 1 98.75 178 LEU A N 1
ATOM 1385 C CA . LEU A 1 178 ? -8.672 -7.527 -11.461 1 98.75 178 LEU A CA 1
ATOM 1386 C C . LEU A 1 178 ? -9.578 -8.617 -12.023 1 98.75 178 LEU A C 1
ATOM 1388 O O . LEU A 1 178 ? -10.562 -9 -11.383 1 98.75 178 LEU A O 1
ATOM 1392 N N . SER A 1 179 ? -9.188 -9.164 -13.156 1 98.62 179 SER A N 1
ATOM 1393 C CA . SER A 1 179 ? -10.062 -10.055 -13.914 1 98.62 179 SER A CA 1
ATOM 1394 C C . SER A 1 179 ? -9.953 -11.492 -13.414 1 98.62 179 SER A C 1
ATOM 1396 O O . SER A 1 179 ? -10.75 -12.352 -13.797 1 98.62 179 SER A O 1
ATOM 1398 N N . MET A 1 180 ? -8.992 -11.797 -12.633 1 98.81 180 MET A N 1
ATOM 1399 C CA . MET A 1 180 ? -8.727 -13.148 -12.156 1 98.81 180 MET A CA 1
ATOM 1400 C C . MET A 1 180 ? -8.969 -13.258 -10.656 1 98.81 180 MET A C 1
ATOM 1402 O O . MET A 1 180 ? -9.078 -12.242 -9.961 1 98.81 180 MET A O 1
ATOM 1406 N N . PRO A 1 181 ? -9.047 -14.5 -10.102 1 98.88 181 PRO A N 1
ATOM 1407 C CA . PRO A 1 181 ? -9.078 -14.664 -8.648 1 98.88 181 PRO A CA 1
ATOM 1408 C C . PRO A 1 181 ? -7.844 -14.086 -7.961 1 98.88 181 PRO A C 1
ATOM 1410 O O . PRO A 1 181 ? -6.742 -14.141 -8.516 1 98.88 181 PRO A O 1
ATOM 1413 N N . VAL A 1 182 ? -8.109 -13.531 -6.781 1 98.94 182 VAL A N 1
ATOM 1414 C CA . VAL A 1 182 ? -7.027 -12.867 -6.066 1 98.94 182 VAL A CA 1
ATOM 1415 C C . VAL A 1 182 ? -6.949 -13.398 -4.637 1 98.94 182 VAL A C 1
ATOM 1417 O O . VAL A 1 182 ? -7.938 -13.375 -3.9 1 98.94 182 VAL A O 1
ATOM 1420 N N . GLY A 1 183 ? -5.805 -13.914 -4.27 1 98.88 183 GLY A N 1
ATOM 1421 C CA . GLY A 1 183 ? -5.555 -14.281 -2.887 1 98.88 183 GLY A CA 1
ATOM 1422 C C . GLY A 1 183 ? -4.926 -13.164 -2.076 1 98.88 183 GLY A C 1
ATOM 1423 O O . GLY A 1 183 ? -4.012 -12.484 -2.551 1 98.88 183 GLY A O 1
ATOM 1424 N N . PHE A 1 184 ? -5.43 -12.984 -0.875 1 98.88 184 PHE A N 1
ATOM 1425 C CA . PHE A 1 184 ? -4.82 -12.047 0.06 1 98.88 184 PHE A CA 1
ATOM 1426 C C . PHE A 1 184 ? -4.051 -12.781 1.146 1 98.88 184 PHE A C 1
ATOM 1428 O O . PHE A 1 184 ? -4.617 -13.602 1.872 1 98.88 184 PHE A O 1
ATOM 1435 N N . LYS A 1 185 ? -2.771 -12.445 1.268 1 98.75 185 LYS A N 1
ATOM 1436 C CA . LYS A 1 185 ? -1.975 -13.016 2.35 1 98.75 185 LYS A CA 1
ATOM 1437 C C . LYS A 1 185 ? -2.312 -12.367 3.686 1 98.75 185 LYS A C 1
ATOM 1439 O O . LYS A 1 185 ? -2.602 -11.164 3.742 1 98.75 185 LYS A O 1
ATOM 1444 N N . ASN A 1 186 ? -2.287 -13.188 4.77 1 98.56 186 ASN A N 1
ATOM 1445 C CA . ASN A 1 186 ? -2.367 -12.578 6.094 1 98.56 186 ASN A CA 1
ATOM 1446 C C . ASN A 1 186 ? -1.19 -11.641 6.352 1 98.56 186 ASN A C 1
ATOM 1448 O O . ASN A 1 186 ? -0.145 -11.766 5.707 1 98.56 186 ASN A O 1
ATOM 1452 N N . ALA A 1 187 ? -1.381 -10.734 7.262 1 96.56 187 ALA A N 1
ATOM 1453 C CA . ALA A 1 187 ? -0.385 -9.711 7.555 1 96.56 187 ALA A CA 1
ATOM 1454 C C . ALA A 1 187 ? 0.909 -10.336 8.07 1 96.56 187 ALA A C 1
ATOM 1456 O O . ALA A 1 187 ? 0.932 -11.508 8.453 1 96.56 187 ALA A O 1
ATOM 1457 N N . THR A 1 188 ? 1.996 -9.562 8.086 1 93.81 188 THR A N 1
ATOM 1458 C CA . THR A 1 188 ? 3.324 -10.047 8.445 1 93.81 188 THR A CA 1
ATOM 1459 C C . THR A 1 188 ? 3.363 -10.484 9.906 1 93.81 188 THR A C 1
ATOM 1461 O O . THR A 1 188 ? 4.211 -11.297 10.289 1 93.81 188 THR A O 1
ATOM 1464 N N . ASP A 1 189 ? 2.428 -9.938 10.68 1 92.88 189 ASP A N 1
ATOM 1465 C CA . ASP A 1 189 ? 2.385 -10.336 12.086 1 92.88 189 ASP A CA 1
ATOM 1466 C C . ASP A 1 189 ? 1.484 -11.555 12.281 1 92.88 189 ASP A C 1
ATOM 1468 O O . ASP A 1 189 ? 1.265 -11.992 13.414 1 92.88 189 ASP A O 1
ATOM 1472 N N . GLY A 1 190 ? 0.896 -12.094 11.227 1 94.56 190 GLY A N 1
ATOM 1473 C CA . GLY A 1 190 ? 0.064 -13.289 11.305 1 94.56 190 GLY A CA 1
ATOM 1474 C C . GLY A 1 190 ? -1.418 -12.977 11.383 1 94.56 190 GLY A C 1
ATOM 1475 O O . GLY A 1 190 ? -2.252 -13.883 11.328 1 94.56 190 GLY A O 1
ATOM 1476 N N . ASP A 1 191 ? -1.797 -11.703 11.461 1 95.38 191 ASP A N 1
ATOM 1477 C CA . ASP A 1 191 ? -3.195 -11.312 11.602 1 95.38 191 ASP A CA 1
ATOM 1478 C C . ASP A 1 191 ? -3.992 -11.664 10.344 1 95.38 191 ASP A C 1
ATOM 1480 O O . ASP A 1 191 ? -3.758 -11.102 9.273 1 95.38 191 ASP A O 1
ATOM 1484 N N . VAL A 1 192 ? -4.977 -12.508 10.508 1 98 192 VAL A N 1
ATOM 1485 C CA . VAL A 1 192 ? -5.766 -13.008 9.383 1 98 192 VAL A CA 1
ATOM 1486 C C . VAL A 1 192 ? -6.926 -12.055 9.102 1 98 192 VAL A C 1
ATOM 1488 O O . VAL A 1 192 ? -7.422 -11.984 7.973 1 98 192 VAL A O 1
ATOM 1491 N N . GLN A 1 193 ? -7.324 -11.297 10.117 1 97.75 193 GLN A N 1
ATOM 1492 C CA . GLN A 1 193 ? -8.484 -10.414 9.984 1 97.75 193 GLN A CA 1
ATOM 1493 C C . GLN A 1 193 ? -8.227 -9.336 8.938 1 97.75 193 GLN A C 1
ATOM 1495 O O . GLN A 1 193 ? -9.148 -8.93 8.227 1 97.75 193 GLN A O 1
ATOM 1500 N N . ILE A 1 194 ? -7.023 -8.875 8.867 1 97.31 194 ILE A N 1
ATOM 1501 C CA . ILE A 1 194 ? -6.652 -7.848 7.91 1 97.31 194 ILE A CA 1
ATOM 1502 C C . ILE A 1 194 ? -6.914 -8.344 6.488 1 97.31 194 ILE A C 1
ATOM 1504 O O . ILE A 1 194 ? -7.445 -7.613 5.652 1 97.31 194 ILE A O 1
ATOM 1508 N N . ALA A 1 195 ? -6.527 -9.594 6.246 1 98.69 195 ALA A N 1
ATOM 1509 C CA . ALA A 1 195 ? -6.762 -10.18 4.934 1 98.69 195 ALA A CA 1
ATOM 1510 C C . ALA A 1 195 ? -8.25 -10.383 4.676 1 98.69 195 ALA A C 1
ATOM 1512 O O . ALA A 1 195 ? -8.734 -10.148 3.562 1 98.69 195 ALA A O 1
ATOM 1513 N N . ILE A 1 196 ? -8.969 -10.805 5.652 1 98.81 196 ILE A N 1
ATOM 1514 C CA . ILE A 1 196 ? -10.406 -11.016 5.523 1 98.81 196 ILE A CA 1
ATOM 1515 C C . ILE A 1 196 ? -11.094 -9.688 5.219 1 98.81 196 ILE A C 1
ATOM 1517 O O . ILE A 1 196 ? -11.953 -9.617 4.34 1 98.81 196 ILE A O 1
ATOM 1521 N N . ASN A 1 197 ? -10.703 -8.633 5.922 1 98.25 197 ASN A N 1
ATOM 1522 C CA . ASN A 1 197 ? -11.227 -7.305 5.633 1 98.25 197 ASN A CA 1
ATOM 1523 C C . ASN A 1 197 ? -10.945 -6.895 4.188 1 98.25 197 ASN A C 1
ATOM 1525 O O . ASN A 1 197 ? -11.781 -6.27 3.541 1 98.25 197 ASN A O 1
ATOM 1529 N N . ALA A 1 198 ? -9.75 -7.246 3.75 1 98.5 198 ALA A N 1
ATOM 1530 C CA . ALA A 1 198 ? -9.367 -6.926 2.379 1 98.5 198 ALA A CA 1
ATOM 1531 C C . ALA A 1 198 ? -10.258 -7.656 1.376 1 98.5 198 ALA A C 1
ATOM 1533 O O . ALA A 1 198 ? -10.664 -7.082 0.362 1 98.5 198 ALA A O 1
ATOM 1534 N N . ILE A 1 199 ? -10.531 -8.906 1.645 1 98.81 199 ILE A N 1
ATOM 1535 C CA . ILE A 1 199 ? -11.391 -9.711 0.78 1 98.81 199 ILE A CA 1
ATOM 1536 C C . ILE A 1 199 ? -12.781 -9.086 0.717 1 98.81 199 ILE A C 1
ATOM 1538 O O . ILE A 1 199 ? -13.352 -8.93 -0.366 1 98.81 199 ILE A O 1
ATOM 1542 N N . VAL A 1 200 ? -13.344 -8.711 1.86 1 98.56 200 VAL A N 1
ATOM 1543 C CA . VAL A 1 200 ? -14.648 -8.062 1.921 1 98.56 200 VAL A CA 1
ATOM 1544 C C . VAL A 1 200 ? -14.625 -6.777 1.101 1 98.56 200 VAL A C 1
ATOM 1546 O O . VAL A 1 200 ? -15.539 -6.52 0.31 1 98.56 200 VAL A O 1
ATOM 1549 N N . SER A 1 201 ? -13.633 -5.996 1.277 1 97.62 201 SER A N 1
ATOM 1550 C CA . SER A 1 201 ? -13.5 -4.734 0.56 1 97.62 201 SER A CA 1
ATOM 1551 C C . SER A 1 201 ? -13.43 -4.957 -0.947 1 97.62 201 SER A C 1
ATOM 1553 O O . SER A 1 201 ? -14.172 -4.336 -1.71 1 97.62 201 SER A O 1
ATOM 1555 N N . ALA A 1 202 ? -12.547 -5.844 -1.389 1 98.25 202 ALA A N 1
ATOM 1556 C CA . ALA A 1 202 ? -12.289 -6.078 -2.809 1 98.25 202 ALA A CA 1
ATOM 1557 C C . ALA A 1 202 ? -13.523 -6.656 -3.498 1 98.25 202 ALA A C 1
ATOM 1559 O O . ALA A 1 202 ? -13.672 -6.543 -4.719 1 98.25 202 ALA A O 1
ATOM 1560 N N . ALA A 1 203 ? -14.391 -7.305 -2.717 1 98.19 203 ALA A N 1
ATOM 1561 C CA . ALA A 1 203 ? -15.594 -7.918 -3.273 1 98.19 203 ALA A CA 1
ATOM 1562 C C . ALA A 1 203 ? -16.625 -6.859 -3.646 1 98.19 203 ALA A C 1
ATOM 1564 O O . ALA A 1 203 ? -17.594 -7.148 -4.352 1 98.19 203 ALA A O 1
ATOM 1565 N N . ASN A 1 204 ? -16.453 -5.609 -3.26 1 96.75 204 ASN A N 1
ATOM 1566 C CA . ASN A 1 204 ? -17.391 -4.516 -3.506 1 96.75 204 ASN A CA 1
ATOM 1567 C C . ASN A 1 204 ? -16.875 -3.566 -4.582 1 96.75 204 ASN A C 1
ATOM 1569 O O . ASN A 1 204 ? -15.672 -3.553 -4.879 1 96.75 204 ASN A O 1
ATOM 1573 N N . PRO A 1 205 ? -17.781 -2.781 -5.203 1 96.19 205 PRO A N 1
ATOM 1574 C CA . PRO A 1 205 ? -17.344 -1.818 -6.219 1 96.19 205 PRO A CA 1
ATOM 1575 C C . PRO A 1 205 ? -16.469 -0.709 -5.641 1 96.19 205 PRO A C 1
ATOM 1577 O O . PRO A 1 205 ? -16.656 -0.296 -4.496 1 96.19 205 PRO A O 1
ATOM 1580 N N . HIS A 1 206 ? -15.531 -0.243 -6.418 1 96 206 HIS A N 1
ATOM 1581 C CA . HIS A 1 206 ? -14.656 0.863 -6.047 1 96 206 HIS A CA 1
ATOM 1582 C C . HIS A 1 206 ? -14.469 1.83 -7.215 1 96 206 HIS A C 1
ATOM 1584 O O . HIS A 1 206 ? -14.797 1.503 -8.359 1 96 206 HIS A O 1
ATOM 1590 N N . SER A 1 207 ? -14.086 3.004 -6.926 1 96.12 207 SER A N 1
ATOM 1591 C CA . SER A 1 207 ? -13.602 4.016 -7.863 1 96.12 207 SER A CA 1
ATOM 1592 C C . SER A 1 207 ? -12.242 4.555 -7.441 1 96.12 207 SER A C 1
ATOM 1594 O O . SER A 1 207 ? -12.047 4.934 -6.285 1 96.12 207 SER A O 1
ATOM 1596 N N . PHE A 1 208 ? -11.297 4.539 -8.328 1 96.62 208 PHE A N 1
ATOM 1597 C CA . PHE A 1 208 ? -9.953 5.008 -7.992 1 96.62 208 PHE A CA 1
ATOM 1598 C C . PHE A 1 208 ? -9.219 5.48 -9.242 1 96.62 208 PHE A C 1
ATOM 1600 O O . PHE A 1 208 ? -9.672 5.238 -10.367 1 96.62 208 PHE A O 1
ATOM 1607 N N . VAL A 1 209 ? -8.133 6.141 -9.055 1 97.25 209 VAL A N 1
ATOM 1608 C CA . VAL A 1 209 ? -7.352 6.684 -10.164 1 97.25 209 VAL A CA 1
ATOM 1609 C C . VAL A 1 209 ? -6.406 5.613 -10.703 1 97.25 209 VAL A C 1
ATOM 1611 O O . VAL A 1 209 ? -5.754 4.91 -9.93 1 97.25 209 VAL A O 1
ATOM 1614 N N . GLY A 1 210 ? -6.363 5.387 -11.977 1 97.19 210 GLY A N 1
ATOM 1615 C CA . GLY A 1 210 ? -5.477 4.496 -12.703 1 97.19 210 GLY A CA 1
ATOM 1616 C C . GLY A 1 210 ? -5.152 4.992 -14.102 1 97.19 210 GLY A C 1
ATOM 1617 O O . GLY A 1 210 ? -5.094 6.199 -14.344 1 97.19 210 GLY A O 1
ATOM 1618 N N . ILE A 1 211 ? -4.742 4.109 -14.953 1 97.5 211 ILE A N 1
ATOM 1619 C CA . ILE A 1 211 ? -4.434 4.492 -16.328 1 97.5 211 ILE A CA 1
ATOM 1620 C C . ILE A 1 211 ? -5.234 3.623 -17.297 1 97.5 211 ILE A C 1
ATOM 1622 O O . ILE A 1 211 ? -5.656 2.518 -16.953 1 97.5 211 ILE A O 1
ATOM 1626 N N . ASP A 1 212 ? -5.508 4.121 -18.453 1 96.75 212 ASP A N 1
ATOM 1627 C CA . ASP A 1 212 ? -6.145 3.328 -19.5 1 96.75 212 ASP A CA 1
ATOM 1628 C C . ASP A 1 212 ? -5.098 2.639 -20.375 1 96.75 212 ASP A C 1
ATOM 1630 O O . ASP A 1 212 ? -3.904 2.676 -20.078 1 96.75 212 ASP A O 1
ATOM 1634 N N . ARG A 1 213 ? -5.523 1.954 -21.406 1 96.31 213 ARG A N 1
ATOM 1635 C CA . ARG A 1 213 ? -4.645 1.153 -22.25 1 96.31 213 ARG A CA 1
ATOM 1636 C C . ARG A 1 213 ? -3.686 2.039 -23.047 1 96.31 213 ARG A C 1
ATOM 1638 O O . ARG A 1 213 ? -2.629 1.583 -23.484 1 96.31 213 ARG A O 1
ATOM 1645 N N . GLN A 1 214 ? -4.051 3.309 -23.203 1 96.69 214 GLN A N 1
ATOM 1646 C CA . GLN A 1 214 ? -3.199 4.242 -23.938 1 96.69 214 GLN A CA 1
ATOM 1647 C C . GLN A 1 214 ? -2.205 4.926 -23 1 96.69 214 GLN A C 1
ATOM 1649 O O . GLN A 1 214 ? -1.319 5.652 -23.453 1 96.69 214 GLN A O 1
ATOM 1654 N N . GLY A 1 215 ? -2.279 4.684 -21.719 1 96.69 215 GLY A N 1
ATOM 1655 C CA . GLY A 1 215 ? -1.343 5.23 -20.75 1 96.69 215 GLY A CA 1
ATOM 1656 C C . GLY A 1 215 ? -1.804 6.547 -20.156 1 96.69 215 GLY A C 1
ATOM 1657 O O . GLY A 1 215 ? -1.058 7.195 -19.406 1 96.69 215 GLY A O 1
ATOM 1658 N N . ASN A 1 216 ? -3.039 6.914 -20.453 1 97.06 216 ASN A N 1
ATOM 1659 C CA . ASN A 1 216 ? -3.582 8.148 -19.891 1 97.06 216 ASN A CA 1
ATOM 1660 C C . ASN A 1 216 ? -4.188 7.914 -18.516 1 97.06 216 ASN A C 1
ATOM 1662 O O . ASN A 1 216 ? -4.797 6.871 -18.266 1 97.06 216 ASN A O 1
ATOM 1666 N N . THR A 1 217 ? -3.996 8.891 -17.688 1 97.62 217 THR A N 1
ATOM 1667 C CA . THR A 1 217 ? -4.59 8.82 -16.359 1 97.62 217 THR A CA 1
ATOM 1668 C C . THR A 1 217 ? -6.109 8.914 -16.438 1 97.62 217 THR A C 1
ATOM 1670 O O . THR A 1 217 ? -6.645 9.789 -17.125 1 97.62 217 THR A O 1
ATOM 1673 N N . ILE A 1 218 ? -6.832 8.023 -15.789 1 97.94 218 ILE A N 1
ATOM 1674 C CA . ILE A 1 218 ? -8.289 7.953 -15.797 1 97.94 218 ILE A CA 1
ATOM 1675 C C . ILE A 1 218 ? -8.797 7.562 -14.414 1 97.94 218 ILE A C 1
ATOM 1677 O O . ILE A 1 218 ? -8.008 7.238 -13.523 1 97.94 218 ILE A O 1
ATOM 1681 N N . VAL A 1 219 ? -10.055 7.664 -14.18 1 97.88 219 VAL A N 1
ATOM 1682 C CA . VAL A 1 219 ? -10.734 7.043 -13.047 1 97.88 219 VAL A CA 1
ATOM 1683 C C . VAL A 1 219 ? -11.32 5.695 -13.469 1 97.88 219 VAL A C 1
ATOM 1685 O O . VAL A 1 219 ? -12.023 5.609 -14.484 1 97.88 219 VAL A O 1
ATOM 1688 N N . LEU A 1 220 ? -11.008 4.691 -12.75 1 97.88 220 LEU A N 1
ATOM 1689 C CA . LEU A 1 220 ? -11.562 3.363 -12.969 1 97.88 220 LEU A CA 1
ATOM 1690 C C . LEU A 1 220 ? -12.688 3.074 -11.984 1 97.88 220 LEU A C 1
ATOM 1692 O O . LEU A 1 220 ? -12.539 3.314 -10.781 1 97.88 220 LEU A O 1
ATOM 1696 N N . ARG A 1 221 ? -13.789 2.635 -12.445 1 98 221 ARG A N 1
ATOM 1697 C CA . ARG A 1 221 ? -14.859 2.078 -11.625 1 98 221 ARG A CA 1
ATOM 1698 C C . ARG A 1 221 ? -14.945 0.565 -11.789 1 98 221 ARG A C 1
ATOM 1700 O O . ARG A 1 221 ? -14.945 0.058 -12.914 1 98 221 ARG A O 1
ATOM 1707 N N . THR A 1 222 ? -15 -0.129 -10.727 1 98 222 THR A N 1
ATOM 1708 C CA . THR A 1 222 ? -14.984 -1.587 -10.766 1 98 222 THR A CA 1
ATOM 1709 C C . THR A 1 222 ? -16.312 -2.154 -10.281 1 98 222 THR A C 1
ATOM 1711 O O . THR A 1 222 ? -17.109 -1.443 -9.672 1 98 222 THR A O 1
ATOM 1714 N N . THR A 1 223 ? -16.562 -3.455 -10.539 1 98.12 223 THR A N 1
ATOM 1715 C CA . THR A 1 223 ? -17.766 -4.125 -10.086 1 98.12 223 THR A CA 1
ATOM 1716 C C . THR A 1 223 ? -17.516 -4.891 -8.797 1 98.12 223 THR A C 1
ATOM 1718 O O . THR A 1 223 ? -18.469 -5.332 -8.133 1 98.12 223 THR A O 1
ATOM 1721 N N . GLY A 1 224 ? -16.234 -4.93 -8.383 1 98.19 224 GLY A N 1
ATOM 1722 C CA . GLY A 1 224 ? -15.867 -5.816 -7.289 1 98.19 224 GLY A CA 1
ATOM 1723 C C . GLY A 1 224 ? -15.422 -7.191 -7.754 1 98.19 224 GLY A C 1
ATOM 1724 O O . GLY A 1 224 ? -15.797 -7.637 -8.844 1 98.19 224 GLY A O 1
ATOM 1725 N N . ASN A 1 225 ? -14.617 -7.836 -7.016 1 98.62 225 ASN A N 1
ATOM 1726 C CA . ASN A 1 225 ? -14.102 -9.172 -7.293 1 98.62 225 ASN A CA 1
ATOM 1727 C C . ASN A 1 225 ? -14.57 -10.188 -6.25 1 98.62 225 ASN A C 1
ATOM 1729 O O . ASN A 1 225 ? -14.016 -10.242 -5.148 1 98.62 225 ASN A O 1
ATOM 1733 N N . THR A 1 226 ? -15.445 -11.031 -6.551 1 98.12 226 THR A N 1
ATOM 1734 C CA . THR A 1 226 ? -16.047 -11.969 -5.602 1 98.12 226 THR A CA 1
ATOM 1735 C C . THR A 1 226 ? -15.219 -13.25 -5.523 1 98.12 226 THR A C 1
ATOM 1737 O O . THR A 1 226 ? -15.555 -14.164 -4.766 1 98.12 226 THR A O 1
ATOM 1740 N N . ASP A 1 227 ? -14.148 -13.32 -6.297 1 98.5 227 ASP A N 1
ATOM 1741 C CA . ASP A 1 227 ? -13.32 -14.523 -6.305 1 98.5 227 ASP A CA 1
ATOM 1742 C C . ASP A 1 227 ? -12.055 -14.32 -5.48 1 98.5 227 ASP A C 1
ATOM 1744 O O . ASP A 1 227 ? -11.023 -14.938 -5.754 1 98.5 227 ASP A O 1
ATOM 1748 N N . CYS A 1 228 ? -12.062 -13.422 -4.543 1 98.75 228 CYS A N 1
ATOM 1749 C CA . CYS A 1 228 ? -10.945 -13.25 -3.621 1 98.75 228 CYS A CA 1
ATOM 1750 C C . CYS A 1 228 ? -10.961 -14.336 -2.547 1 98.75 228 CYS A C 1
ATOM 1752 O O . CYS A 1 228 ? -12.016 -14.883 -2.223 1 98.75 228 CYS A O 1
ATOM 1754 N N . HIS A 1 229 ? -9.805 -14.672 -2.002 1 98.94 229 HIS A N 1
ATOM 1755 C CA . HIS A 1 229 ? -9.68 -15.727 -1.003 1 98.94 229 HIS A CA 1
ATOM 1756 C C . HIS A 1 229 ? -8.469 -15.492 -0.107 1 98.94 229 HIS A C 1
ATOM 1758 O O . HIS A 1 229 ? -7.73 -14.523 -0.291 1 98.94 229 HIS A O 1
ATOM 1764 N N . LEU A 1 230 ? -8.359 -16.359 0.92 1 98.94 230 LEU A N 1
ATOM 1765 C CA . LEU A 1 230 ? -7.371 -16.141 1.973 1 98.94 230 LEU A CA 1
ATOM 1766 C C . LEU A 1 230 ? -6.133 -17 1.739 1 98.94 230 LEU A C 1
ATOM 1768 O O . LEU A 1 230 ? -6.246 -18.172 1.368 1 98.94 230 LEU A O 1
ATOM 1772 N N . ILE A 1 231 ? -4.98 -16.422 1.921 1 98.94 231 ILE A N 1
ATOM 1773 C CA . ILE A 1 231 ? -3.721 -17.156 1.95 1 98.94 231 ILE A CA 1
ATOM 1774 C C . ILE A 1 231 ? -3.109 -17.078 3.348 1 98.94 231 ILE A C 1
ATOM 1776 O O . ILE A 1 231 ? -2.828 -15.992 3.848 1 98.94 231 ILE A O 1
ATOM 1780 N N . LEU A 1 232 ? -2.91 -18.156 3.986 1 98.88 232 LEU A N 1
ATOM 1781 C CA . LEU A 1 232 ? -2.186 -18.219 5.25 1 98.88 232 LEU A CA 1
ATOM 1782 C C . LEU A 1 232 ? -0.691 -18.406 5.016 1 98.88 232 LEU A C 1
ATOM 1784 O O . LEU A 1 232 ? -0.276 -19.391 4.395 1 98.88 232 LEU A O 1
ATOM 1788 N N . ARG A 1 233 ? 0.062 -17.484 5.492 1 98.25 233 ARG A N 1
ATOM 1789 C CA . ARG A 1 233 ? 1.49 -17.547 5.195 1 98.25 233 ARG A CA 1
ATOM 1790 C C . ARG A 1 233 ? 2.318 -17.516 6.477 1 98.25 233 ARG A C 1
ATOM 1792 O O . ARG A 1 233 ? 3.533 -17.312 6.43 1 98.25 233 ARG A O 1
ATOM 1799 N N . GLY A 1 234 ? 1.736 -17.719 7.613 1 97.62 234 GLY A N 1
ATOM 1800 C CA . GLY A 1 234 ? 2.432 -17.547 8.883 1 97.62 234 GLY A CA 1
ATOM 1801 C C . GLY A 1 234 ? 2.719 -16.094 9.227 1 97.62 234 GLY A C 1
ATOM 1802 O O . GLY A 1 234 ? 2.037 -15.195 8.742 1 97.62 234 GLY A O 1
ATOM 1803 N N . GLY A 1 235 ? 3.549 -15.891 10.18 1 94 235 GLY A N 1
ATOM 1804 C CA . GLY A 1 235 ? 3.904 -14.539 10.578 1 94 235 GLY A CA 1
ATOM 1805 C C . GLY A 1 235 ? 5.016 -14.492 11.609 1 94 235 GLY A C 1
ATOM 1806 O O . GLY A 1 235 ? 5.66 -15.508 11.883 1 94 235 GLY A O 1
ATOM 1807 N N . LYS A 1 236 ? 5.289 -13.25 12.086 1 90.81 236 LYS A N 1
ATOM 1808 C CA . LYS A 1 236 ? 6.363 -12.992 13.039 1 90.81 236 LYS A CA 1
ATOM 1809 C C . LYS A 1 236 ? 6.191 -13.82 14.305 1 90.81 236 LYS A C 1
ATOM 1811 O O . LYS A 1 236 ? 7.172 -14.148 14.977 1 90.81 236 LYS A O 1
ATOM 1816 N N . HIS A 1 237 ? 5.004 -14.258 14.539 1 91 237 HIS A N 1
ATOM 1817 C CA . HIS A 1 237 ? 4.746 -14.953 15.797 1 91 237 HIS A CA 1
ATOM 1818 C C . HIS A 1 237 ? 4.625 -16.453 15.578 1 91 237 HIS A C 1
ATOM 1820 O O . HIS A 1 237 ? 4.293 -17.203 16.5 1 91 237 HIS A O 1
ATOM 1826 N N . GLY A 1 238 ? 4.824 -16.938 14.336 1 94.44 238 GLY A N 1
ATOM 1827 C CA . GLY A 1 238 ? 4.836 -18.375 14.109 1 94.44 238 GLY A CA 1
ATOM 1828 C C . GLY A 1 238 ? 3.996 -18.797 12.922 1 94.44 238 GLY A C 1
ATOM 1829 O O . GLY A 1 238 ? 3.408 -17.953 12.242 1 94.44 238 GLY A O 1
ATOM 1830 N N . ALA A 1 239 ? 3.979 -20.125 12.742 1 97.62 239 ALA A N 1
ATOM 1831 C CA . ALA A 1 239 ? 3.232 -20.719 11.641 1 97.62 239 ALA A CA 1
ATOM 1832 C C . ALA A 1 239 ? 1.729 -20.656 11.891 1 97.62 239 ALA A C 1
ATOM 1834 O O . ALA A 1 239 ? 1.294 -20.438 13.023 1 97.62 239 ALA A O 1
ATOM 1835 N N . ASN A 1 240 ? 0.921 -20.734 10.836 1 98.25 240 ASN A N 1
ATOM 1836 C CA . ASN A 1 240 ? -0.528 -20.734 11 1 98.25 240 ASN A CA 1
ATOM 1837 C C . ASN A 1 240 ? -1.212 -21.703 10.039 1 98.25 240 ASN A C 1
ATOM 1839 O O . ASN A 1 240 ? -2.322 -21.438 9.578 1 98.25 240 ASN A O 1
ATOM 1843 N N . PHE A 1 241 ? -0.551 -22.828 9.734 1 98.25 241 PHE A N 1
ATOM 1844 C CA . PHE A 1 241 ? -1.095 -23.812 8.805 1 98.25 241 PHE A CA 1
ATOM 1845 C C . PHE A 1 241 ? -1.788 -24.938 9.555 1 98.25 241 PHE A C 1
ATOM 1847 O O . PHE A 1 241 ? -2.473 -25.766 8.945 1 98.25 241 PHE A O 1
ATOM 1854 N N . ASP A 1 242 ? -1.646 -25 10.875 1 97.19 242 ASP A N 1
ATOM 1855 C CA . ASP A 1 242 ? -2.191 -26.125 11.633 1 97.19 242 ASP A CA 1
ATOM 1856 C C . ASP A 1 242 ? -3.713 -26.047 11.711 1 97.19 242 ASP A C 1
ATOM 1858 O O . ASP A 1 242 ? -4.305 -25.016 11.359 1 97.19 242 ASP A O 1
ATOM 1862 N N . ARG A 1 243 ? -4.312 -27.094 12.195 1 96.94 243 ARG A N 1
ATOM 1863 C CA . ARG A 1 243 ? -5.758 -27.281 12.219 1 96.94 243 ARG A CA 1
ATOM 1864 C C . ARG A 1 243 ? -6.441 -26.125 12.961 1 96.94 243 ARG A C 1
ATOM 1866 O O . ARG A 1 243 ? -7.477 -25.625 12.523 1 96.94 243 ARG A O 1
ATOM 1873 N N . LEU A 1 244 ? -5.879 -25.734 14.062 1 97.12 244 LEU A N 1
ATOM 1874 C CA . LEU A 1 244 ? -6.492 -24.703 14.891 1 97.12 244 LEU A CA 1
ATOM 1875 C C . LEU A 1 244 ? -6.551 -23.375 14.148 1 97.12 244 LEU A C 1
ATOM 1877 O O . LEU A 1 244 ? -7.605 -22.734 14.102 1 97.12 244 LEU A O 1
ATOM 1881 N N . HIS A 1 245 ? -5.445 -22.922 13.578 1 98.06 245 HIS A N 1
ATOM 1882 C CA . HIS A 1 245 ? -5.383 -21.656 12.859 1 98.06 245 HIS A CA 1
ATOM 1883 C C . HIS A 1 245 ? -6.289 -21.672 11.633 1 98.06 245 HIS A C 1
ATOM 1885 O O . HIS A 1 245 ? -6.969 -20.688 11.336 1 98.06 245 HIS A O 1
ATOM 1891 N N . VAL A 1 246 ? -6.305 -22.781 10.922 1 98.44 246 VAL A N 1
ATOM 1892 C CA . VAL A 1 246 ? -7.117 -22.906 9.719 1 98.44 246 VAL A CA 1
ATOM 1893 C C . VAL A 1 246 ? -8.594 -22.828 10.078 1 98.44 246 VAL A C 1
ATOM 1895 O O . VAL A 1 246 ? -9.367 -22.125 9.422 1 98.44 246 VAL A O 1
ATOM 1898 N N . ARG A 1 247 ? -8.992 -23.516 11.125 1 97.5 247 ARG A N 1
ATOM 1899 C CA . ARG A 1 247 ? -10.383 -23.5 11.57 1 97.5 247 ARG A CA 1
ATOM 1900 C C . ARG A 1 247 ? -10.797 -22.109 12.031 1 97.5 247 ARG A C 1
ATOM 1902 O O . ARG A 1 247 ? -11.906 -21.656 11.742 1 97.5 247 ARG A O 1
ATOM 1909 N N . GLU A 1 248 ? -9.93 -21.469 12.758 1 98.12 248 GLU A N 1
ATOM 1910 C CA . GLU A 1 248 ? -10.203 -20.109 13.219 1 98.12 248 GLU A CA 1
ATOM 1911 C C . GLU A 1 248 ? -10.359 -19.141 12.047 1 98.12 248 GLU A C 1
ATOM 1913 O O . GLU A 1 248 ? -11.25 -18.297 12.055 1 98.12 248 GLU A O 1
ATOM 1918 N N . ALA A 1 249 ? -9.477 -19.25 11.086 1 98.69 249 ALA A N 1
ATOM 1919 C CA . ALA A 1 249 ? -9.562 -18.406 9.891 1 98.69 249 ALA A CA 1
ATOM 1920 C C . ALA A 1 249 ? -10.875 -18.656 9.148 1 98.69 249 ALA A C 1
ATOM 1922 O O . ALA A 1 249 ? -11.547 -17.703 8.734 1 98.69 249 ALA A O 1
ATOM 1923 N N . ALA A 1 250 ? -11.234 -19.906 9.016 1 98.56 250 ALA A N 1
ATOM 1924 C CA . ALA A 1 250 ? -12.484 -20.266 8.344 1 98.56 250 ALA A CA 1
ATOM 1925 C C . ALA A 1 250 ? -13.688 -19.688 9.078 1 98.56 250 ALA A C 1
ATOM 1927 O O . ALA A 1 250 ? -14.625 -19.188 8.445 1 98.56 250 ALA A O 1
ATOM 1928 N N . GLN A 1 251 ? -13.672 -19.781 10.352 1 98.56 251 GLN A N 1
ATOM 1929 C CA . GLN A 1 251 ? -14.758 -19.234 11.164 1 98.56 251 GLN A CA 1
ATOM 1930 C C . GLN A 1 251 ? -14.883 -17.719 10.977 1 98.56 251 GLN A C 1
ATOM 1932 O O . GLN A 1 251 ? -15.984 -17.203 10.828 1 98.56 251 GLN A O 1
ATOM 1937 N N . LYS A 1 252 ? -13.773 -17.047 11 1 98.69 252 LYS A N 1
ATOM 1938 C CA . LYS A 1 252 ? -13.773 -15.602 10.805 1 98.69 252 LYS A CA 1
ATOM 1939 C C . LYS A 1 252 ? -14.32 -15.234 9.422 1 98.69 252 LYS A C 1
ATOM 1941 O O . LYS A 1 252 ? -15.039 -14.242 9.273 1 98.69 252 LYS A O 1
ATOM 1946 N N . MET A 1 253 ? -13.938 -16 8.43 1 98.62 253 MET A N 1
ATOM 1947 C CA . MET A 1 253 ? -14.461 -15.766 7.09 1 98.62 253 MET A CA 1
ATOM 1948 C C . MET A 1 253 ? -15.969 -15.945 7.055 1 98.62 253 MET A C 1
ATOM 1950 O O . MET A 1 253 ? -16.688 -15.133 6.473 1 98.62 253 MET A O 1
ATOM 1954 N N . THR A 1 254 ? -16.422 -17.031 7.664 1 98.44 254 THR A N 1
ATOM 1955 C CA . THR A 1 254 ? -17.859 -17.281 7.727 1 98.44 254 THR A CA 1
ATOM 1956 C C . THR A 1 254 ? -18.578 -16.141 8.422 1 98.44 254 THR A C 1
ATOM 1958 O O . THR A 1 254 ? -19.641 -15.695 7.965 1 98.44 254 THR A O 1
ATOM 1961 N N . GLU A 1 255 ? -18.031 -15.672 9.5 1 98.31 255 GLU A N 1
ATOM 1962 C CA . GLU A 1 255 ? -18.609 -14.555 10.234 1 98.31 255 GLU A CA 1
ATOM 1963 C C . GLU A 1 255 ? -18.672 -13.297 9.375 1 98.31 255 GLU A C 1
ATOM 1965 O O . GLU A 1 255 ? -19.578 -12.477 9.539 1 98.31 255 GLU A O 1
ATOM 1970 N N . ALA A 1 256 ? -17.766 -13.172 8.461 1 97.81 256 ALA A N 1
ATOM 1971 C CA . ALA A 1 256 ? -17.734 -12.039 7.543 1 97.81 256 ALA A CA 1
ATOM 1972 C C . ALA A 1 256 ? -18.609 -12.305 6.316 1 97.81 256 ALA A C 1
ATOM 1974 O O . ALA A 1 256 ? -18.578 -11.547 5.344 1 97.81 256 ALA A O 1
ATOM 1975 N N . LYS A 1 257 ? -19.297 -13.445 6.258 1 97.56 257 LYS A N 1
ATOM 1976 C CA . LYS A 1 257 ? -20.219 -13.852 5.199 1 97.56 257 LYS A CA 1
ATOM 1977 C C . LYS A 1 257 ? -19.453 -14.18 3.914 1 97.56 257 LYS A C 1
ATOM 1979 O O . LYS A 1 257 ? -19.938 -13.906 2.816 1 97.56 257 LYS A O 1
ATOM 1984 N N . LEU A 1 258 ? -18.266 -14.641 4.086 1 97.81 258 LEU A N 1
ATOM 1985 C CA . LEU A 1 258 ? -17.453 -15.125 2.975 1 97.81 258 LEU A CA 1
ATOM 1986 C C . LEU A 1 258 ? -17.438 -16.641 2.943 1 97.81 258 LEU A C 1
ATOM 1988 O O . LEU A 1 258 ? -17.469 -17.297 3.992 1 97.81 258 LEU A O 1
ATOM 1992 N N . HIS A 1 259 ? -17.391 -17.188 1.738 1 96.81 259 HIS A N 1
ATOM 1993 C CA . HIS A 1 259 ? -17.125 -18.609 1.607 1 96.81 259 HIS A CA 1
ATOM 1994 C C . HIS A 1 259 ? -15.688 -18.938 1.972 1 96.81 259 HIS A C 1
ATOM 1996 O O . HIS A 1 259 ? -14.75 -18.391 1.377 1 96.81 259 HIS A O 1
ATOM 2002 N N . PRO A 1 260 ? -15.516 -19.828 2.887 1 98 260 PRO A N 1
ATOM 2003 C CA . PRO A 1 260 ? -14.141 -20.141 3.277 1 98 260 PRO A CA 1
ATOM 2004 C C . PRO A 1 260 ? -13.367 -20.875 2.189 1 98 260 PRO A C 1
ATOM 2006 O O . PRO A 1 260 ? -13.742 -21.984 1.815 1 98 260 PRO A O 1
ATOM 2009 N N . ALA A 1 261 ? -12.477 -20.359 1.593 1 98.56 261 ALA A N 1
ATOM 2010 C CA . ALA A 1 261 ? -11.484 -20.891 0.662 1 98.56 261 ALA A CA 1
ATOM 2011 C C . ALA A 1 261 ? -10.078 -20.438 1.033 1 98.56 261 ALA A C 1
ATOM 2013 O O . ALA A 1 261 ? -9.773 -19.234 0.976 1 98.56 261 ALA A O 1
ATOM 2014 N N . ILE A 1 262 ? -9.234 -21.359 1.456 1 98.88 262 ILE A N 1
ATOM 2015 C CA . ILE A 1 262 ? -7.949 -20.984 2.045 1 98.88 262 ILE A CA 1
ATOM 2016 C C . ILE A 1 262 ? -6.82 -21.688 1.296 1 98.88 262 ILE A C 1
ATOM 2018 O O . ILE A 1 262 ? -6.863 -22.906 1.092 1 98.88 262 ILE A O 1
ATOM 2022 N N . ILE A 1 263 ? -5.898 -20.922 0.829 1 98.88 263 ILE A N 1
ATOM 2023 C CA . ILE A 1 263 ? -4.633 -21.438 0.311 1 98.88 263 ILE A CA 1
ATOM 2024 C C . ILE A 1 263 ? -3.553 -21.328 1.384 1 98.88 263 ILE A C 1
ATOM 2026 O O . ILE A 1 263 ? -3.477 -20.312 2.096 1 98.88 263 ILE A O 1
ATOM 2030 N N . ILE A 1 264 ? -2.744 -22.359 1.512 1 98.88 264 ILE A N 1
ATOM 2031 C CA . ILE A 1 264 ? -1.658 -22.344 2.484 1 98.88 264 ILE A CA 1
ATOM 2032 C C . ILE A 1 264 ? -0.326 -22.141 1.767 1 98.88 264 ILE A C 1
ATOM 2034 O O . ILE A 1 264 ? 0.026 -22.906 0.868 1 98.88 264 ILE A O 1
ATOM 2038 N N . ASP A 1 265 ? 0.352 -21.094 2.094 1 98.75 265 ASP A N 1
ATOM 2039 C CA . ASP A 1 265 ? 1.739 -20.891 1.683 1 98.75 265 ASP A CA 1
ATOM 2040 C C . ASP A 1 265 ? 2.684 -21.781 2.498 1 98.75 265 ASP A C 1
ATOM 2042 O O . ASP A 1 265 ? 2.912 -21.516 3.682 1 98.75 265 ASP A O 1
ATOM 2046 N N . CYS A 1 266 ? 3.277 -22.734 1.847 1 98.69 266 CYS A N 1
ATOM 2047 C CA . CYS A 1 266 ? 4.098 -23.703 2.559 1 98.69 266 CYS A CA 1
ATOM 2048 C C . CYS A 1 266 ? 5.461 -23.109 2.904 1 98.69 266 CYS A C 1
ATOM 2050 O O . CYS A 1 266 ? 6.238 -23.734 3.643 1 98.69 266 CYS A O 1
ATOM 2052 N N . SER A 1 267 ? 5.73 -21.938 2.387 1 97.56 267 SER A N 1
ATOM 2053 C CA . SER A 1 267 ? 7 -21.25 2.617 1 97.56 267 SER A CA 1
ATOM 2054 C C . SER A 1 267 ? 6.848 -20.141 3.645 1 97.56 267 SER A C 1
ATOM 2056 O O . SER A 1 267 ? 6.059 -20.266 4.586 1 97.56 267 SER A O 1
ATOM 2058 N N . HIS A 1 268 ? 7.688 -19.172 3.672 1 95.06 268 HIS A N 1
ATOM 2059 C CA . HIS A 1 268 ? 7.664 -17.984 4.516 1 95.06 268 HIS A CA 1
ATOM 2060 C C . HIS A 1 268 ? 7.539 -18.359 5.988 1 95.06 268 HIS A C 1
ATOM 2062 O O . HIS A 1 268 ? 8.359 -19.109 6.516 1 95.06 268 HIS A O 1
ATOM 2068 N N . GLY A 1 269 ? 6.582 -17.766 6.652 1 95.56 269 GLY A N 1
ATOM 2069 C CA . GLY A 1 269 ? 6.457 -18.016 8.078 1 95.56 269 GLY A CA 1
ATOM 2070 C C . GLY A 1 269 ? 6.117 -19.469 8.406 1 95.56 269 GLY A C 1
ATOM 2071 O O . GLY A 1 269 ? 6.473 -19.969 9.469 1 95.56 269 GLY A O 1
ATOM 2072 N N . ASN A 1 270 ? 5.504 -20.156 7.484 1 97.88 270 ASN A N 1
ATOM 2073 C CA . ASN A 1 270 ? 5.051 -21.516 7.754 1 97.88 270 ASN A CA 1
ATOM 2074 C C . ASN A 1 270 ? 6.207 -22.516 7.688 1 97.88 270 ASN A C 1
ATOM 2076 O O . ASN A 1 270 ? 6.145 -23.578 8.297 1 97.88 270 ASN A O 1
ATOM 2080 N N . SER A 1 271 ? 7.25 -22.172 6.961 1 96.38 271 SER A N 1
ATOM 2081 C CA . SER A 1 271 ? 8.438 -23.031 6.883 1 96.38 271 SER A CA 1
ATOM 2082 C C . SER A 1 271 ? 9.562 -22.484 7.754 1 96.38 271 SER A C 1
ATOM 2084 O O . SER A 1 271 ? 10.688 -23 7.711 1 96.38 271 SER A O 1
ATOM 2086 N N . GLU A 1 272 ? 9.305 -21.344 8.453 1 93.44 272 GLU A N 1
ATOM 2087 C CA . GLU A 1 272 ? 10.344 -20.656 9.195 1 93.44 272 GLU A CA 1
ATOM 2088 C C . GLU A 1 272 ? 11.516 -20.281 8.289 1 93.44 272 GLU A C 1
ATOM 2090 O O . GLU A 1 272 ? 12.68 -20.359 8.703 1 93.44 272 GLU A O 1
ATOM 2095 N N . LYS A 1 273 ? 11.281 -20.125 7.027 1 88.94 273 LYS A N 1
ATOM 2096 C CA . LYS A 1 273 ? 12.211 -19.703 5.984 1 88.94 273 LYS A CA 1
ATOM 2097 C C . LYS A 1 273 ? 13.227 -20.797 5.684 1 88.94 273 LYS A C 1
ATOM 2099 O O . LYS A 1 273 ? 14.312 -20.516 5.172 1 88.94 273 LYS A O 1
ATOM 2104 N N . LYS A 1 274 ? 12.922 -22 6.043 1 95.5 274 LYS A N 1
ATOM 2105 C CA . LYS A 1 274 ? 13.68 -23.188 5.656 1 95.5 274 LYS A CA 1
ATOM 2106 C C . LYS A 1 274 ? 12.961 -23.953 4.551 1 95.5 274 LYS A C 1
ATOM 2108 O O . LYS A 1 274 ? 11.922 -24.578 4.793 1 95.5 274 LYS A O 1
ATOM 2113 N N . PRO A 1 275 ? 13.57 -23.922 3.365 1 96.88 275 PRO A N 1
ATOM 2114 C CA . PRO A 1 275 ? 12.844 -24.484 2.217 1 96.88 275 PRO A CA 1
ATOM 2115 C C . PRO A 1 275 ? 12.492 -25.953 2.396 1 96.88 275 PRO A C 1
ATOM 2117 O O . PRO A 1 275 ? 11.445 -26.406 1.925 1 96.88 275 PRO A O 1
ATOM 2120 N N . GLU A 1 276 ? 13.258 -26.703 3.109 1 96 276 GLU A N 1
ATOM 2121 C CA . GLU A 1 276 ? 13.023 -28.125 3.281 1 96 276 GLU A CA 1
ATOM 2122 C C . GLU A 1 276 ? 11.773 -28.391 4.113 1 96 276 GLU A C 1
ATOM 2124 O O . GLU A 1 276 ? 11.18 -29.469 4.035 1 96 276 GLU A O 1
ATOM 2129 N N . ARG A 1 277 ? 11.391 -27.438 4.898 1 97.56 277 ARG A N 1
ATOM 2130 C CA . ARG A 1 277 ? 10.242 -27.609 5.785 1 97.56 277 ARG A CA 1
ATOM 2131 C C . ARG A 1 277 ? 8.938 -27.484 5.016 1 97.56 277 ARG A C 1
ATOM 2133 O O . ARG A 1 277 ? 7.867 -27.797 5.543 1 97.56 277 ARG A O 1
ATOM 2140 N N . GLN A 1 278 ? 8.984 -27.062 3.77 1 98.38 278 GLN A N 1
ATOM 2141 C CA . GLN A 1 278 ? 7.773 -26.984 2.959 1 98.38 278 GLN A CA 1
ATOM 2142 C C . GLN A 1 278 ? 7.109 -28.359 2.836 1 98.38 278 GLN A C 1
ATOM 2144 O O . GLN A 1 278 ? 5.883 -28.453 2.773 1 98.38 278 GLN A O 1
ATOM 2149 N N . ALA A 1 279 ? 7.938 -29.344 2.809 1 98.19 279 ALA A N 1
ATOM 2150 C CA . ALA A 1 279 ? 7.422 -30.703 2.688 1 98.19 279 ALA A CA 1
ATOM 2151 C C . ALA A 1 279 ? 6.555 -31.078 3.889 1 98.19 279 ALA A C 1
ATOM 2153 O O . ALA A 1 279 ? 5.496 -31.688 3.732 1 98.19 279 ALA A O 1
ATOM 2154 N N . LEU A 1 280 ? 7.043 -30.719 5.062 1 97.88 280 LEU A N 1
ATOM 2155 C CA . LEU A 1 280 ? 6.305 -31 6.289 1 97.88 280 LEU A CA 1
ATOM 2156 C C . LEU A 1 280 ? 4.98 -30.25 6.312 1 97.88 280 LEU A C 1
ATOM 2158 O O . LEU A 1 280 ? 3.951 -30.797 6.711 1 97.88 280 LEU A O 1
ATOM 2162 N N . VAL A 1 281 ? 4.992 -29 5.926 1 98.44 281 VAL A N 1
ATOM 2163 C CA . VAL A 1 281 ? 3.783 -28.188 5.875 1 98.44 281 VAL A CA 1
ATOM 2164 C C . VAL A 1 281 ? 2.781 -28.812 4.906 1 98.44 281 VAL A C 1
ATOM 2166 O O . VAL A 1 281 ? 1.604 -28.969 5.238 1 98.44 281 VAL A O 1
ATOM 2169 N N . LEU A 1 282 ? 3.25 -29.203 3.703 1 98.44 282 LEU A N 1
ATOM 2170 C CA . LEU A 1 282 ? 2.361 -29.766 2.697 1 98.44 282 LEU A CA 1
ATOM 2171 C C . LEU A 1 282 ? 1.722 -31.062 3.207 1 98.44 282 LEU A C 1
ATOM 2173 O O . LEU A 1 282 ? 0.525 -31.281 3.01 1 98.44 282 LEU A O 1
ATOM 2177 N N . LYS A 1 283 ? 2.512 -31.875 3.828 1 97.25 283 LYS A N 1
ATOM 2178 C CA . LYS A 1 283 ? 1.989 -33.125 4.367 1 97.25 283 LYS A CA 1
ATOM 2179 C C . LYS A 1 283 ? 0.842 -32.875 5.34 1 97.25 283 LYS A C 1
ATOM 2181 O O . LYS A 1 283 ? -0.168 -33.562 5.316 1 97.25 283 LYS A O 1
ATOM 2186 N N . ASP A 1 284 ? 1.058 -31.906 6.191 1 97.62 284 ASP A N 1
ATOM 2187 C CA . ASP A 1 284 ? 0.019 -31.547 7.152 1 97.62 284 ASP A CA 1
ATOM 2188 C C . ASP A 1 284 ? -1.237 -31.047 6.441 1 97.62 284 ASP A C 1
ATOM 2190 O O . ASP A 1 284 ? -2.352 -31.453 6.789 1 97.62 284 ASP A O 1
ATOM 2194 N N . ILE A 1 285 ? -1.056 -30.25 5.469 1 96.31 285 ILE A N 1
ATOM 2195 C CA . ILE A 1 285 ? -2.146 -29.656 4.703 1 96.31 285 ILE A CA 1
ATOM 2196 C C . ILE A 1 285 ? -2.932 -30.75 3.984 1 96.31 285 ILE A C 1
ATOM 2198 O O . ILE A 1 285 ? -4.164 -30.688 3.922 1 96.31 285 ILE A O 1
ATOM 2202 N N . LEU A 1 286 ? -2.236 -31.672 3.432 1 96.81 286 LEU A N 1
ATOM 2203 C CA . LEU A 1 286 ? -2.885 -32.781 2.715 1 96.81 286 LEU A CA 1
ATOM 2204 C C . LEU A 1 286 ? -3.707 -33.625 3.666 1 96.81 286 LEU A C 1
ATOM 2206 O O . LEU A 1 286 ? -4.785 -34.094 3.305 1 96.81 286 LEU A O 1
ATOM 2210 N N . ALA A 1 287 ? -3.207 -33.812 4.867 1 96.12 287 ALA A N 1
ATOM 2211 C CA . ALA A 1 287 ? -3.969 -34.531 5.879 1 96.12 287 ALA A CA 1
ATOM 2212 C C . ALA A 1 287 ? -5.254 -33.781 6.238 1 96.12 287 ALA A C 1
ATOM 2214 O O . ALA A 1 287 ? -6.312 -34.406 6.379 1 96.12 287 ALA A O 1
ATOM 2215 N N . GLN A 1 288 ? -5.148 -32.5 6.391 1 96.44 288 GLN A N 1
ATOM 2216 C CA . GLN A 1 288 ? -6.312 -31.688 6.719 1 96.44 288 GLN A CA 1
ATOM 2217 C C . GLN A 1 288 ? -7.332 -31.703 5.582 1 96.44 288 GLN A C 1
ATOM 2219 O O . GLN A 1 288 ? -8.539 -31.703 5.824 1 96.44 288 GLN A O 1
ATOM 2224 N N . ARG A 1 289 ? -6.836 -31.703 4.391 1 94.81 289 ARG A N 1
ATOM 2225 C CA . ARG A 1 289 ? -7.695 -31.656 3.209 1 94.81 289 ARG A CA 1
ATOM 2226 C C . ARG A 1 289 ? -8.562 -32.906 3.115 1 94.81 289 ARG A C 1
ATOM 2228 O O . ARG A 1 289 ? -9.672 -32.844 2.576 1 94.81 289 ARG A O 1
ATOM 2235 N N . GLU A 1 290 ? -8.102 -33.969 3.666 1 91.38 290 GLU A N 1
ATOM 2236 C CA . GLU A 1 290 ? -8.844 -35.25 3.648 1 91.38 290 GLU A CA 1
ATOM 2237 C C . GLU A 1 290 ? -10.055 -35.188 4.574 1 91.38 290 GLU A C 1
ATOM 2239 O O . GLU A 1 290 ? -10.953 -36.031 4.477 1 91.38 290 GLU A O 1
ATOM 2244 N N . GLU A 1 291 ? -10.016 -34.219 5.438 1 90.06 291 GLU A N 1
ATOM 2245 C CA . GLU A 1 291 ? -11.148 -34.062 6.348 1 90.06 291 GLU A CA 1
ATOM 2246 C C . GLU A 1 291 ? -12.375 -33.5 5.617 1 90.06 291 GLU A C 1
ATOM 2248 O O . GLU A 1 291 ? -12.242 -32.75 4.664 1 90.06 291 GLU A O 1
ATOM 2253 N N . PRO A 1 292 ? -13.555 -33.969 6.141 1 86.69 292 PRO A N 1
ATOM 2254 C CA . PRO A 1 292 ? -14.766 -33.438 5.5 1 86.69 292 PRO A CA 1
ATOM 2255 C C . PRO A 1 292 ? -14.891 -31.938 5.625 1 86.69 292 PRO A C 1
ATOM 2257 O O . PRO A 1 292 ? -14.539 -31.359 6.664 1 86.69 292 PRO A O 1
ATOM 2260 N N . ASP A 1 293 ? -15.242 -31.312 4.664 1 87.69 293 ASP A N 1
ATOM 2261 C CA . ASP A 1 293 ? -15.57 -29.891 4.621 1 87.69 293 ASP A CA 1
ATOM 2262 C C . ASP A 1 293 ? -14.336 -29.031 4.891 1 87.69 293 ASP A C 1
ATOM 2264 O O . ASP A 1 293 ? -14.445 -27.953 5.48 1 87.69 293 ASP A O 1
ATOM 2268 N N . SER A 1 294 ? -13.195 -29.578 4.676 1 95.06 294 SER A N 1
ATOM 2269 C CA . SER A 1 294 ? -11.977 -28.797 4.82 1 95.06 294 SER A CA 1
ATOM 2270 C C . SER A 1 294 ? -12.031 -27.516 3.982 1 95.06 294 SER A C 1
ATOM 2272 O O . SER A 1 294 ? -12.398 -27.562 2.807 1 95.06 294 SER A O 1
ATOM 2274 N N . PRO A 1 295 ? -11.688 -26.359 4.602 1 97.81 295 PRO A N 1
ATOM 2275 C CA . PRO A 1 295 ? -11.688 -25.109 3.838 1 97.81 295 PRO A CA 1
ATOM 2276 C C . PRO A 1 295 ? -10.438 -24.938 2.977 1 97.81 295 PRO A C 1
ATOM 2278 O O . PRO A 1 295 ? -10.32 -23.938 2.252 1 97.81 295 PRO A O 1
ATOM 2281 N N . ILE A 1 296 ? -9.492 -25.875 3.045 1 98.31 296 ILE A N 1
ATOM 2282 C CA . ILE A 1 296 ? -8.25 -25.781 2.291 1 98.31 296 ILE A CA 1
ATOM 2283 C C . ILE A 1 296 ? -8.508 -26.156 0.831 1 98.31 296 ILE A C 1
ATOM 2285 O O . ILE A 1 296 ? -8.945 -27.266 0.533 1 98.31 296 ILE A O 1
ATOM 2289 N N . VAL A 1 297 ? -8.195 -25.188 -0.048 1 98.06 297 VAL A N 1
ATOM 2290 C CA . VAL A 1 297 ? -8.5 -25.422 -1.457 1 98.06 297 VAL A CA 1
ATOM 2291 C C . VAL A 1 297 ? -7.203 -25.5 -2.258 1 98.06 297 VAL A C 1
ATOM 2293 O O . VAL A 1 297 ? -7.223 -25.828 -3.449 1 98.06 297 VAL A O 1
ATOM 2296 N N . GLY A 1 298 ? -6.086 -25.219 -1.637 1 98.38 298 GLY A N 1
ATOM 2297 C CA . GLY A 1 298 ? -4.832 -25.25 -2.377 1 98.38 298 GLY A CA 1
ATOM 2298 C C . GLY A 1 298 ? -3.623 -24.938 -1.521 1 98.38 298 GLY A C 1
ATOM 2299 O O . GLY A 1 298 ? -3.74 -24.797 -0.302 1 98.38 298 GLY A O 1
ATOM 2300 N N . PHE A 1 299 ? -2.441 -24.922 -2.143 1 98.75 299 PHE A N 1
ATOM 2301 C CA . PHE A 1 299 ? -1.179 -24.609 -1.477 1 98.75 299 PHE A CA 1
ATOM 2302 C C . PHE A 1 299 ? -0.225 -23.891 -2.422 1 98.75 299 PHE A C 1
ATOM 2304 O O . PHE A 1 299 ? -0.459 -23.859 -3.633 1 98.75 299 PHE A O 1
ATOM 2311 N N . MET A 1 300 ? 0.711 -23.281 -1.851 1 98.75 300 MET A N 1
ATOM 2312 C CA . MET A 1 300 ? 1.802 -22.641 -2.588 1 98.75 300 MET A CA 1
ATOM 2313 C C . MET A 1 300 ? 3.146 -23.234 -2.182 1 98.75 300 MET A C 1
ATOM 2315 O O . MET A 1 300 ? 3.385 -23.5 -1.002 1 98.75 300 MET A O 1
ATOM 2319 N N . ILE A 1 301 ? 4.008 -23.438 -3.154 1 98.44 301 ILE A N 1
ATOM 2320 C CA . ILE A 1 301 ? 5.359 -23.938 -2.93 1 98.44 301 ILE A CA 1
ATOM 2321 C C . ILE A 1 301 ? 6.367 -23.062 -3.662 1 98.44 301 ILE A C 1
ATOM 2323 O O . ILE A 1 301 ? 6.168 -22.719 -4.828 1 98.44 301 ILE A O 1
ATOM 2327 N N . GLU A 1 302 ? 7.363 -22.672 -2.971 1 98.56 302 GLU A N 1
ATOM 2328 C CA . GLU A 1 302 ? 8.492 -22 -3.604 1 98.56 302 GLU A CA 1
ATOM 2329 C C . GLU A 1 302 ? 9.562 -22.984 -4.031 1 98.56 302 GLU A C 1
ATOM 2331 O O . GLU A 1 302 ? 10.148 -23.672 -3.189 1 98.56 302 GLU A O 1
ATOM 2336 N N . SER A 1 303 ? 9.734 -23.031 -5.277 1 98.38 303 SER A N 1
ATOM 2337 C CA . SER A 1 303 ? 10.602 -24.031 -5.898 1 98.38 303 SER A CA 1
ATOM 2338 C C . SER A 1 303 ? 11.359 -23.438 -7.082 1 98.38 303 SER A C 1
ATOM 2340 O O . SER A 1 303 ? 10.93 -22.438 -7.672 1 98.38 303 SER A O 1
ATOM 2342 N N . ASN A 1 304 ? 12.5 -23.953 -7.359 1 98.62 304 ASN A N 1
ATOM 2343 C CA . ASN A 1 304 ? 13.32 -23.609 -8.516 1 98.62 304 ASN A CA 1
ATOM 2344 C C . ASN A 1 304 ? 14.016 -24.828 -9.094 1 98.62 304 ASN A C 1
ATOM 2346 O O . ASN A 1 304 ? 13.766 -25.953 -8.648 1 98.62 304 ASN A O 1
ATOM 2350 N N . LEU A 1 305 ? 14.797 -24.625 -10.148 1 98.75 305 LEU A N 1
ATOM 2351 C CA . LEU A 1 305 ? 15.5 -25.75 -10.75 1 98.75 305 LEU A CA 1
ATOM 2352 C C . LEU A 1 305 ? 16.453 -26.391 -9.742 1 98.75 305 LEU A C 1
ATOM 2354 O O . LEU A 1 305 ? 16.562 -27.625 -9.703 1 98.75 305 LEU A O 1
ATOM 2358 N N . TYR A 1 306 ? 17.078 -25.562 -8.969 1 98.44 306 TYR A N 1
ATOM 2359 C CA . TYR A 1 306 ? 18 -26.047 -7.938 1 98.44 306 TYR A CA 1
ATOM 2360 C C . TYR A 1 306 ? 17.672 -25.406 -6.59 1 98.44 306 TYR A C 1
ATOM 2362 O O . TYR A 1 306 ? 17.141 -24.297 -6.535 1 98.44 306 TYR A O 1
ATOM 2370 N N . GLU A 1 307 ? 18.016 -26.156 -5.512 1 97.75 307 GLU A N 1
ATOM 2371 C CA . GLU A 1 307 ? 17.656 -25.734 -4.16 1 97.75 307 GLU A CA 1
ATOM 2372 C C . GLU A 1 307 ? 18.562 -24.594 -3.693 1 97.75 307 GLU A C 1
ATOM 2374 O O . GLU A 1 307 ? 19.703 -24.484 -4.137 1 97.75 307 GLU A O 1
ATOM 2379 N N . GLY A 1 308 ? 18 -23.781 -2.762 1 96.5 308 GLY A N 1
ATOM 2380 C CA . GLY A 1 308 ? 18.797 -22.797 -2.064 1 96.5 308 GLY A CA 1
ATOM 2381 C C . GLY A 1 308 ? 18.531 -21.375 -2.527 1 96.5 308 GLY A C 1
ATOM 2382 O O . GLY A 1 308 ? 17.453 -21.094 -3.084 1 96.5 308 GLY A O 1
ATOM 2383 N N . CYS A 1 309 ? 19.359 -20.516 -2.074 1 95.81 309 CYS A N 1
ATOM 2384 C CA . CYS A 1 309 ? 19.375 -19.109 -2.492 1 95.81 309 CYS A CA 1
ATOM 2385 C C . CYS A 1 309 ? 20.797 -18.594 -2.625 1 95.81 309 CYS A C 1
ATOM 2387 O O . CYS A 1 309 ? 21.75 -19.266 -2.215 1 95.81 309 CYS A O 1
ATOM 2389 N N . GLN A 1 310 ? 20.953 -17.531 -3.316 1 94.94 310 GLN A N 1
ATOM 2390 C CA . GLN A 1 310 ? 22.234 -16.859 -3.521 1 94.94 310 GLN A CA 1
ATOM 2391 C C . GLN A 1 310 ? 22.062 -15.344 -3.533 1 94.94 310 GLN A C 1
ATOM 2393 O O . GLN A 1 310 ? 20.984 -14.836 -3.846 1 94.94 310 GLN A O 1
ATOM 2398 N N . ASN A 1 311 ? 23.109 -14.648 -3.1 1 89.62 311 ASN A N 1
ATOM 2399 C CA . ASN A 1 311 ? 23.094 -13.188 -3.148 1 89.62 311 ASN A CA 1
ATOM 2400 C C . ASN A 1 311 ? 23.484 -12.672 -4.531 1 89.62 311 ASN A C 1
ATOM 2402 O O . ASN A 1 311 ? 24.469 -13.133 -5.117 1 89.62 311 ASN A O 1
ATOM 2406 N N . PRO A 1 312 ? 22.672 -11.766 -4.957 1 86.38 312 PRO A N 1
ATOM 2407 C CA . PRO A 1 312 ? 23.031 -11.266 -6.281 1 86.38 312 PRO A CA 1
ATOM 2408 C C . PRO A 1 312 ? 24.188 -10.258 -6.23 1 86.38 312 PRO A C 1
ATOM 2410 O O . PRO A 1 312 ? 24.281 -9.469 -5.289 1 86.38 312 PRO A O 1
ATOM 2413 N N . ASN A 1 313 ? 25.094 -10.492 -7.113 1 81.88 313 ASN A N 1
ATOM 2414 C CA . ASN A 1 313 ? 26.094 -9.469 -7.387 1 81.88 313 ASN A CA 1
ATOM 2415 C C . ASN A 1 313 ? 25.609 -8.461 -8.422 1 81.88 313 ASN A C 1
ATOM 2417 O O . ASN A 1 313 ? 24.734 -8.781 -9.234 1 81.88 313 ASN A O 1
ATOM 2421 N N . PRO A 1 314 ? 26.188 -7.297 -8.234 1 80.75 314 PRO A N 1
ATOM 2422 C CA . PRO A 1 314 ? 25.781 -6.34 -9.266 1 80.75 314 PRO A CA 1
ATOM 2423 C C . PRO A 1 314 ? 26 -6.875 -10.68 1 80.75 314 PRO A C 1
ATOM 2425 O O . PRO A 1 314 ? 27.031 -7.469 -10.977 1 80.75 314 PRO A O 1
ATOM 2428 N N . GLY A 1 315 ? 24.953 -6.82 -11.484 1 82.56 315 GLY A N 1
ATOM 2429 C CA . GLY A 1 315 ? 25.016 -7.262 -12.867 1 82.56 315 GLY A CA 1
ATOM 2430 C C . GLY A 1 315 ? 24.641 -8.719 -13.047 1 82.56 315 GLY A C 1
ATOM 2431 O O . GLY A 1 315 ? 24.531 -9.203 -14.18 1 82.56 315 GLY A O 1
ATOM 2432 N N . GLY A 1 316 ? 24.438 -9.297 -11.914 1 81.62 316 GLY A N 1
ATOM 2433 C CA . GLY A 1 316 ? 24.016 -10.688 -11.977 1 81.62 316 GLY A CA 1
ATOM 2434 C C . GLY A 1 316 ? 25.125 -11.633 -12.383 1 81.62 316 GLY A C 1
ATOM 2435 O O . GLY A 1 316 ? 24.875 -12.766 -12.789 1 81.62 316 GLY A O 1
ATOM 2436 N N . GLU A 1 317 ? 26.328 -11.133 -12.336 1 85.5 317 GLU A N 1
ATOM 2437 C CA . GLU A 1 317 ? 27.453 -11.969 -12.734 1 85.5 317 GLU A CA 1
ATOM 2438 C C . GLU A 1 317 ? 27.734 -13.055 -11.703 1 85.5 317 GLU A C 1
ATOM 2440 O O . GLU A 1 317 ? 27.641 -12.805 -10.5 1 85.5 317 GLU A O 1
ATOM 2445 N N . GLY A 1 318 ? 27.953 -14.242 -12.148 1 89.12 318 GLY A N 1
ATOM 2446 C CA . GLY A 1 318 ? 28.391 -15.312 -11.266 1 89.12 318 GLY A CA 1
ATOM 2447 C C . GLY A 1 318 ? 27.234 -16.031 -10.594 1 89.12 318 GLY A C 1
ATOM 2448 O O . GLY A 1 318 ? 27.438 -16.891 -9.734 1 89.12 318 GLY A O 1
ATOM 2449 N N . LEU A 1 319 ? 26.062 -15.688 -11.008 1 93.56 319 LEU A N 1
ATOM 2450 C CA . LEU A 1 319 ? 24.906 -16.344 -10.414 1 93.56 319 LEU A CA 1
ATOM 2451 C C . LEU A 1 319 ? 24.766 -17.781 -10.898 1 93.56 319 LEU A C 1
ATOM 2453 O O . LEU A 1 319 ? 24.938 -18.047 -12.086 1 93.56 319 LEU A O 1
ATOM 2457 N N . ARG A 1 320 ? 24.547 -18.641 -9.969 1 96.12 320 ARG A N 1
ATOM 2458 C CA . ARG A 1 320 ? 24.25 -20.016 -10.336 1 96.12 320 ARG A CA 1
ATOM 2459 C C . ARG A 1 320 ? 22.891 -20.125 -11.023 1 96.12 320 ARG A C 1
ATOM 2461 O O . ARG A 1 320 ? 21.891 -19.562 -10.539 1 96.12 320 ARG A O 1
ATOM 2468 N N . TYR A 1 321 ? 22.922 -20.844 -12.086 1 96.94 321 TYR A N 1
ATOM 2469 C CA . TYR A 1 321 ? 21.719 -21.031 -12.898 1 96.94 321 TYR A CA 1
ATOM 2470 C C . TYR A 1 321 ? 20.641 -21.797 -12.125 1 96.94 321 TYR A C 1
ATOM 2472 O O . TYR A 1 321 ? 20.922 -22.812 -11.492 1 96.94 321 TYR A O 1
ATOM 2480 N N . GLY A 1 322 ? 19.406 -21.234 -12.164 1 97.69 322 GLY A N 1
ATOM 2481 C CA . GLY A 1 322 ? 18.266 -21.938 -11.633 1 97.69 322 GLY A CA 1
ATOM 2482 C C . GLY A 1 322 ? 18.172 -21.891 -10.117 1 97.69 322 GLY A C 1
ATOM 2483 O O . GLY A 1 322 ? 17.438 -22.672 -9.508 1 97.69 322 GLY A O 1
ATOM 2484 N N . VAL A 1 323 ? 19 -21 -9.516 1 97.94 323 VAL A N 1
ATOM 2485 C CA . VAL A 1 323 ? 18.969 -20.828 -8.062 1 97.94 323 VAL A CA 1
ATOM 2486 C C . VAL A 1 323 ? 18.375 -19.469 -7.719 1 97.94 323 VAL A C 1
ATOM 2488 O O . VAL A 1 323 ? 18.703 -18.469 -8.367 1 97.94 323 VAL A O 1
ATOM 2491 N N . SER A 1 324 ? 17.531 -19.469 -6.711 1 97.12 324 SER A N 1
ATOM 2492 C CA . SER A 1 324 ? 16.875 -18.234 -6.285 1 97.12 324 SER A CA 1
ATOM 2493 C C . SER A 1 324 ? 17.891 -17.188 -5.867 1 97.12 324 SER A C 1
ATOM 2495 O O . SER A 1 324 ? 18.922 -17.5 -5.285 1 97.12 324 SER A O 1
ATOM 2497 N N . ILE A 1 325 ? 17.578 -15.875 -6.094 1 95.12 325 ILE A N 1
ATOM 2498 C CA . ILE A 1 325 ? 18.438 -14.805 -5.594 1 95.12 325 ILE A CA 1
ATOM 2499 C C . ILE A 1 325 ? 17.719 -14.039 -4.488 1 95.12 325 ILE A C 1
ATOM 2501 O O . ILE A 1 325 ? 18.125 -12.922 -4.137 1 95.12 325 ILE A O 1
ATOM 2505 N N . THR A 1 326 ? 16.578 -14.492 -4.051 1 94 326 THR A N 1
ATOM 2506 C CA . THR A 1 326 ? 15.828 -13.945 -2.93 1 94 326 THR A CA 1
ATOM 2507 C C . THR A 1 326 ? 15.641 -14.992 -1.838 1 94 326 THR A C 1
ATOM 2509 O O . THR A 1 326 ? 16.594 -15.375 -1.163 1 94 326 THR A O 1
ATOM 2512 N N . ASP A 1 327 ? 14.422 -15.5 -1.595 1 93.5 327 ASP A N 1
ATOM 2513 C CA . ASP A 1 327 ? 14.203 -16.516 -0.565 1 93.5 327 ASP A CA 1
ATOM 2514 C C . ASP A 1 327 ? 14.633 -17.891 -1.052 1 93.5 327 ASP A C 1
ATOM 2516 O O . ASP A 1 327 ? 14.547 -18.188 -2.246 1 93.5 327 ASP A O 1
ATOM 2520 N N . PRO A 1 328 ? 15.07 -18.703 -0.148 1 96.31 328 PRO A N 1
ATOM 2521 C CA . PRO A 1 328 ? 15.477 -20.062 -0.558 1 96.31 328 PRO A CA 1
ATOM 2522 C C . PRO A 1 328 ? 14.305 -20.891 -1.062 1 96.31 328 PRO A C 1
ATOM 2524 O O . PRO A 1 328 ? 13.211 -20.828 -0.508 1 96.31 328 PRO A O 1
ATOM 2527 N N . CYS A 1 329 ? 14.578 -21.719 -2.068 1 98.06 329 CYS A N 1
ATOM 2528 C CA . CYS A 1 329 ? 13.602 -22.594 -2.689 1 98.06 329 CYS A CA 1
ATOM 2529 C C . CYS A 1 329 ? 14.023 -24.047 -2.568 1 98.06 329 CYS A C 1
ATOM 2531 O O . CYS A 1 329 ? 15.203 -24.344 -2.387 1 98.06 329 CYS A O 1
ATOM 2533 N N . ILE A 1 330 ? 13.062 -24.922 -2.633 1 98.62 330 ILE A N 1
ATOM 2534 C CA . ILE A 1 330 ? 13.406 -26.312 -2.85 1 98.62 330 ILE A CA 1
ATOM 2535 C C . ILE A 1 330 ? 13.781 -26.531 -4.312 1 98.62 330 ILE A C 1
ATOM 2537 O O . ILE A 1 330 ? 13.5 -25.688 -5.164 1 98.62 330 ILE A O 1
ATOM 2541 N N . GLY A 1 331 ? 14.438 -27.672 -4.562 1 98.5 331 GLY A N 1
ATOM 2542 C CA . GLY A 1 331 ? 14.828 -28 -5.922 1 98.5 331 GLY A CA 1
ATOM 2543 C C . GLY A 1 331 ? 13.766 -28.781 -6.68 1 98.5 331 GLY A C 1
ATOM 2544 O O . GLY A 1 331 ? 12.727 -29.125 -6.117 1 98.5 331 GLY A O 1
ATOM 2545 N N . TRP A 1 332 ? 14.086 -29.047 -7.934 1 98.69 332 TRP A N 1
ATOM 2546 C CA . TRP A 1 332 ? 13.109 -29.656 -8.836 1 98.69 332 TRP A CA 1
ATOM 2547 C C . TRP A 1 332 ? 12.711 -31.047 -8.352 1 98.69 332 TRP A C 1
ATOM 2549 O O . TRP A 1 332 ? 11.539 -31.406 -8.398 1 98.69 332 TRP A O 1
ATOM 2559 N N . ASP A 1 333 ? 13.648 -31.812 -7.98 1 98.5 333 ASP A N 1
ATOM 2560 C CA . ASP A 1 333 ? 13.352 -33.188 -7.566 1 98.5 333 ASP A CA 1
ATOM 2561 C C . ASP A 1 333 ? 12.383 -33.188 -6.387 1 98.5 333 ASP A C 1
ATOM 2563 O O . ASP A 1 333 ? 11.414 -33.969 -6.379 1 98.5 333 ASP A O 1
ATOM 2567 N N . ALA A 1 334 ? 12.688 -32.375 -5.414 1 98.5 334 ALA A N 1
ATOM 2568 C CA . ALA A 1 334 ? 11.789 -32.25 -4.266 1 98.5 334 ALA A CA 1
ATOM 2569 C C . ALA A 1 334 ? 10.406 -31.766 -4.695 1 98.5 334 ALA A C 1
ATOM 2571 O O . ALA A 1 334 ? 9.391 -32.219 -4.164 1 98.5 334 ALA A O 1
ATOM 2572 N N . THR A 1 335 ? 10.391 -30.844 -5.645 1 98.69 335 THR A N 1
ATOM 2573 C CA . THR A 1 335 ? 9.133 -30.328 -6.168 1 98.69 335 THR A CA 1
ATOM 2574 C C . THR A 1 335 ? 8.289 -31.438 -6.785 1 98.69 335 THR A C 1
ATOM 2576 O O . THR A 1 335 ? 7.102 -31.562 -6.492 1 98.69 335 THR A O 1
ATOM 2579 N N . ALA A 1 336 ? 8.906 -32.219 -7.633 1 98.75 336 ALA A N 1
ATOM 2580 C CA . ALA A 1 336 ? 8.219 -33.312 -8.312 1 98.75 336 ALA A CA 1
ATOM 2581 C C . ALA A 1 336 ? 7.672 -34.312 -7.309 1 98.75 336 ALA A C 1
ATOM 2583 O O . ALA A 1 336 ? 6.559 -34.812 -7.469 1 98.75 336 ALA A O 1
ATOM 2584 N N . GLU A 1 337 ? 8.453 -34.562 -6.324 1 98.5 337 GLU A N 1
ATOM 2585 C CA . GLU A 1 337 ? 8.031 -35.5 -5.285 1 98.5 337 GLU A CA 1
ATOM 2586 C C . GLU A 1 337 ? 6.812 -34.969 -4.527 1 98.5 337 GLU A C 1
ATOM 2588 O O . GLU A 1 337 ? 5.867 -35.719 -4.258 1 98.5 337 GLU A O 1
ATOM 2593 N N . LEU A 1 338 ? 6.84 -33.75 -4.113 1 98.62 338 LEU A N 1
ATOM 2594 C CA . LEU A 1 338 ? 5.746 -33.125 -3.359 1 98.62 338 LEU A CA 1
ATOM 2595 C C . LEU A 1 338 ? 4.465 -33.094 -4.188 1 98.62 338 LEU A C 1
ATOM 2597 O O . LEU A 1 338 ? 3.379 -33.375 -3.666 1 98.62 338 LEU A O 1
ATOM 2601 N N . LEU A 1 339 ? 4.594 -32.75 -5.492 1 98.69 339 LEU A N 1
ATOM 2602 C CA . LEU A 1 339 ? 3.424 -32.75 -6.359 1 98.69 339 LEU A CA 1
ATOM 2603 C C . LEU A 1 339 ? 2.854 -34.156 -6.543 1 98.69 339 LEU A C 1
ATOM 2605 O O . LEU A 1 339 ? 1.635 -34.312 -6.609 1 98.69 339 LEU A O 1
ATOM 2609 N N . HIS A 1 340 ? 3.77 -35.094 -6.633 1 98.44 340 HIS A N 1
ATOM 2610 C CA . HIS A 1 340 ? 3.314 -36.469 -6.723 1 98.44 340 HIS A CA 1
ATOM 2611 C C . HIS A 1 340 ? 2.545 -36.875 -5.469 1 98.44 340 HIS A C 1
ATOM 2613 O O . HIS A 1 340 ? 1.5 -37.531 -5.559 1 98.44 340 HIS A O 1
ATOM 2619 N N . GLU A 1 341 ? 3.105 -36.5 -4.359 1 97.5 341 GLU A N 1
ATOM 2620 C CA . GLU A 1 341 ? 2.43 -36.781 -3.1 1 97.5 341 GLU A CA 1
ATOM 2621 C C . GLU A 1 341 ? 1.053 -36.125 -3.045 1 97.5 341 GLU A C 1
ATOM 2623 O O . GLU A 1 341 ? 0.079 -36.781 -2.621 1 97.5 341 GLU A O 1
ATOM 2628 N N . ALA A 1 342 ? 0.965 -34.875 -3.398 1 98.19 342 ALA A N 1
ATOM 2629 C CA . ALA A 1 342 ? -0.313 -34.188 -3.43 1 98.19 342 ALA A CA 1
ATOM 2630 C C . ALA A 1 342 ? -1.305 -34.875 -4.352 1 98.19 342 ALA A C 1
ATOM 2632 O O . ALA A 1 342 ? -2.479 -35.031 -4.008 1 98.19 342 ALA A O 1
ATOM 2633 N N . TYR A 1 343 ? -0.806 -35.281 -5.508 1 97.31 343 TYR A N 1
ATOM 2634 C CA . TYR A 1 343 ? -1.642 -36 -6.473 1 97.31 343 TYR A CA 1
ATOM 2635 C C . TYR A 1 343 ? -2.193 -37.281 -5.879 1 97.31 343 TYR A C 1
ATOM 2637 O O . TYR A 1 343 ? -3.391 -37.562 -5.98 1 97.31 343 TYR A O 1
ATOM 2645 N N . GLU A 1 344 ? -1.334 -38.031 -5.25 1 95.94 344 GLU A N 1
ATOM 2646 C CA . GLU A 1 344 ? -1.712 -39.344 -4.703 1 95.94 344 GLU A CA 1
ATOM 2647 C C . GLU A 1 344 ? -2.736 -39.188 -3.58 1 95.94 344 GLU A C 1
ATOM 2649 O O . GLU A 1 344 ? -3.629 -40.031 -3.43 1 95.94 344 GLU A O 1
ATOM 2654 N N . ARG A 1 345 ? -2.621 -38.188 -2.885 1 93.94 345 ARG A N 1
ATOM 2655 C CA . ARG A 1 345 ? -3.443 -38.031 -1.687 1 93.94 345 ARG A CA 1
ATOM 2656 C C . ARG A 1 345 ? -4.742 -37.281 -2.002 1 93.94 345 ARG A C 1
ATOM 2658 O O . ARG A 1 345 ? -5.672 -37.281 -1.191 1 93.94 345 ARG A O 1
ATOM 2665 N N . THR A 1 346 ? -4.762 -36.625 -3.08 1 90.5 346 THR A N 1
ATOM 2666 C CA . THR A 1 346 ? -5.992 -35.969 -3.492 1 90.5 346 THR A CA 1
ATOM 2667 C C . THR A 1 346 ? -6.922 -36.938 -4.211 1 90.5 346 THR A C 1
ATOM 2669 O O . THR A 1 346 ? -6.578 -37.438 -5.277 1 90.5 346 THR A O 1
ATOM 2672 N N . THR A 1 347 ? -7.984 -37.375 -3.453 1 81.56 347 THR A N 1
ATOM 2673 C CA . THR A 1 347 ? -8.961 -38.312 -4.047 1 81.56 347 THR A CA 1
ATOM 2674 C C . THR A 1 347 ? -10.234 -37.562 -4.422 1 81.56 347 THR A C 1
ATOM 2676 O O . THR A 1 347 ? -10.789 -36.812 -3.604 1 81.56 347 THR A O 1
ATOM 2679 N N . ILE A 1 348 ? -10.484 -37.312 -5.684 1 73.56 348 ILE A N 1
ATOM 2680 C CA . ILE A 1 348 ? -11.68 -36.594 -6.152 1 73.56 348 ILE A CA 1
ATOM 2681 C C . ILE A 1 348 ? -12.797 -37.625 -6.402 1 73.56 348 ILE A C 1
ATOM 2683 O O . ILE A 1 348 ? -12.625 -38.562 -7.184 1 73.56 348 ILE A O 1
ATOM 2687 N N . ALA A 1 349 ? -13.594 -37.906 -5.316 1 55.06 349 ALA A N 1
ATOM 2688 C CA . ALA A 1 349 ? -14.711 -38.812 -5.48 1 55.06 349 ALA A CA 1
ATOM 2689 C C . ALA A 1 349 ? -15.688 -38.312 -6.539 1 55.06 349 ALA A C 1
ATOM 2691 O O . ALA A 1 349 ? -16.078 -37.156 -6.52 1 55.06 349 ALA A O 1
ATOM 2692 N N . TYR A 1 350 ? -15.516 -38.688 -7.844 1 47.69 350 TYR A N 1
ATOM 2693 C CA . TYR A 1 350 ? -16.516 -38.344 -8.844 1 47.69 350 TYR A CA 1
ATOM 2694 C C . TYR A 1 350 ? -17.922 -38.688 -8.352 1 47.69 350 TYR A C 1
ATOM 2696 O O . TYR A 1 350 ? -18.156 -39.781 -7.832 1 47.69 350 TYR A O 1
ATOM 2704 N N . GLU A 1 351 ? -18.562 -37.719 -7.793 1 40.72 351 GLU A N 1
ATOM 2705 C CA . GLU A 1 351 ? -19.984 -38.062 -7.68 1 40.72 351 GLU A CA 1
ATOM 2706 C C . GLU A 1 351 ? -20.609 -38.281 -9.047 1 40.72 351 GLU A C 1
ATOM 2708 O O . GLU A 1 351 ? -20.234 -37.625 -10.023 1 40.72 351 GLU A O 1
ATOM 2713 N N . MET B 1 1 ? -12.773 -13.672 -30.125 1 77.81 1 MET B N 1
ATOM 2714 C CA . MET B 1 1 ? -11.539 -13.516 -29.359 1 77.81 1 MET B CA 1
ATOM 2715 C C . MET B 1 1 ? -11.828 -13.516 -27.859 1 77.81 1 MET B C 1
ATOM 2717 O O . MET B 1 1 ? -12.758 -12.844 -27.406 1 77.81 1 MET B O 1
ATOM 2721 N N . ILE B 1 2 ? -11.18 -14.484 -27.125 1 92 2 ILE B N 1
ATOM 2722 C CA . ILE B 1 2 ? -11.406 -14.625 -25.703 1 92 2 ILE B CA 1
ATOM 2723 C C . ILE B 1 2 ? -10.914 -13.375 -24.969 1 92 2 ILE B C 1
ATOM 2725 O O . ILE B 1 2 ? -9.773 -12.945 -25.156 1 92 2 ILE B O 1
ATOM 2729 N N . ARG B 1 3 ? -11.82 -12.75 -24.359 1 89.31 3 ARG B N 1
ATOM 2730 C CA . ARG B 1 3 ? -11.477 -11.547 -23.609 1 89.31 3 ARG B CA 1
ATOM 2731 C C . ARG B 1 3 ? -10.938 -11.898 -22.234 1 89.31 3 ARG B C 1
ATOM 2733 O O . ARG B 1 3 ? -11.602 -12.578 -21.453 1 89.31 3 ARG B O 1
ATOM 2740 N N . THR B 1 4 ? -9.789 -11.375 -21.953 1 95.31 4 THR B N 1
ATOM 2741 C CA . THR B 1 4 ? -9.18 -11.672 -20.656 1 95.31 4 THR B CA 1
ATOM 2742 C C . THR B 1 4 ? -8.867 -10.391 -19.891 1 95.31 4 THR B C 1
ATOM 2744 O O . THR B 1 4 ? -8.242 -10.422 -18.828 1 95.31 4 THR B O 1
ATOM 2747 N N . ASN B 1 5 ? -9.266 -9.273 -20.391 1 94.44 5 ASN B N 1
ATOM 2748 C CA . ASN B 1 5 ? -8.969 -7.996 -19.75 1 94.44 5 ASN B CA 1
ATOM 2749 C C . ASN B 1 5 ? -10.25 -7.258 -19.359 1 94.44 5 ASN B C 1
ATOM 2751 O O . ASN B 1 5 ? -11.273 -7.375 -20.031 1 94.44 5 ASN B O 1
ATOM 2755 N N . ASN B 1 6 ? -10.195 -6.535 -18.25 1 95.06 6 ASN B N 1
ATOM 2756 C CA . ASN B 1 6 ? -11.227 -5.605 -17.797 1 95.06 6 ASN B CA 1
ATOM 2757 C C . ASN B 1 6 ? -12.57 -6.301 -17.625 1 95.06 6 ASN B C 1
ATOM 2759 O O . ASN B 1 6 ? -13.602 -5.785 -18.062 1 95.06 6 ASN B O 1
ATOM 2763 N N . LEU B 1 7 ? -12.508 -7.539 -17.062 1 96.81 7 LEU B N 1
ATOM 2764 C CA . LEU B 1 7 ? -13.742 -8.297 -16.875 1 96.81 7 LEU B CA 1
ATOM 2765 C C . LEU B 1 7 ? -14.539 -7.758 -15.695 1 96.81 7 LEU B C 1
ATOM 2767 O O . LEU B 1 7 ? -15.719 -8.062 -15.547 1 96.81 7 LEU B O 1
ATOM 2771 N N . ARG B 1 8 ? -13.859 -6.902 -14.867 1 97.75 8 ARG B N 1
ATOM 2772 C CA . ARG B 1 8 ? -14.523 -6.359 -13.688 1 97.75 8 ARG B CA 1
ATOM 2773 C C . ARG B 1 8 ? -14.422 -4.84 -13.656 1 97.75 8 ARG B C 1
ATOM 2775 O O . ARG B 1 8 ? -14.422 -4.234 -12.578 1 97.75 8 ARG B O 1
ATOM 2782 N N . ILE B 1 9 ? -14.18 -4.207 -14.766 1 97.56 9 ILE B N 1
ATOM 2783 C CA . ILE B 1 9 ? -14.18 -2.758 -14.914 1 97.56 9 ILE B CA 1
ATOM 2784 C C . ILE B 1 9 ? -15.539 -2.297 -15.445 1 97.56 9 ILE B C 1
ATOM 2786 O O . ILE B 1 9 ? -15.938 -2.67 -16.547 1 97.56 9 ILE B O 1
ATOM 2790 N N . ALA B 1 10 ? -16.219 -1.534 -14.695 1 97.62 10 ALA B N 1
ATOM 2791 C CA . ALA B 1 10 ? -17.562 -1.047 -15.055 1 97.62 10 ALA B CA 1
ATOM 2792 C C . ALA B 1 10 ? -17.469 0.209 -15.914 1 97.62 10 ALA B C 1
ATOM 2794 O O . ALA B 1 10 ? -18.328 0.442 -16.781 1 97.62 10 ALA B O 1
ATOM 2795 N N . ALA B 1 11 ? -16.422 1.074 -15.609 1 97.06 11 ALA B N 1
ATOM 2796 C CA . ALA B 1 11 ? -16.312 2.322 -16.359 1 97.06 11 ALA B CA 1
ATOM 2797 C C . ALA B 1 11 ? -14.875 2.844 -16.328 1 97.06 11 ALA B C 1
ATOM 2799 O O . ALA B 1 11 ? -14.141 2.598 -15.359 1 97.06 11 ALA B O 1
ATOM 2800 N N . GLU B 1 12 ? -14.484 3.463 -17.344 1 97.31 12 GLU B N 1
ATOM 2801 C CA . GLU B 1 12 ? -13.273 4.27 -17.469 1 97.31 12 GLU B CA 1
ATOM 2802 C C . GLU B 1 12 ? -13.609 5.73 -17.75 1 97.31 12 GLU B C 1
ATOM 2804 O O . GLU B 1 12 ? -14.148 6.055 -18.797 1 97.31 12 GLU B O 1
ATOM 2809 N N . ILE B 1 13 ? -13.281 6.582 -16.828 1 97.5 13 ILE B N 1
ATOM 2810 C CA . ILE B 1 13 ? -13.68 7.98 -16.922 1 97.5 13 ILE B CA 1
ATOM 2811 C C . ILE B 1 13 ? -12.445 8.867 -17.078 1 97.5 13 ILE B C 1
ATOM 2813 O O . ILE B 1 13 ? -11.547 8.844 -16.234 1 97.5 13 ILE B O 1
ATOM 2817 N N . PRO B 1 14 ? -12.406 9.617 -18.156 1 96.31 14 PRO B N 1
ATOM 2818 C CA . PRO B 1 14 ? -11.266 10.523 -18.312 1 96.31 14 PRO B CA 1
ATOM 2819 C C . PRO B 1 14 ? -11.07 11.445 -17.125 1 96.31 14 PRO B C 1
ATOM 2821 O O . PRO B 1 14 ? -12.055 11.914 -16.531 1 96.31 14 PRO B O 1
ATOM 2824 N N . LEU B 1 15 ? -9.836 11.648 -16.781 1 97.75 15 LEU B N 1
ATOM 2825 C CA . LEU B 1 15 ? -9.477 12.539 -15.68 1 97.75 15 LEU B CA 1
ATOM 2826 C C . LEU B 1 15 ? -8.594 13.68 -16.172 1 97.75 15 LEU B C 1
ATOM 2828 O O . LEU B 1 15 ? -7.699 13.469 -17 1 97.75 15 LEU B O 1
ATOM 2832 N N . VAL B 1 16 ? -8.875 14.891 -15.75 1 97.44 16 VAL B N 1
ATOM 2833 C CA . VAL B 1 16 ? -8.047 16.047 -16.078 1 97.44 16 VAL B CA 1
ATOM 2834 C C . VAL B 1 16 ? -6.586 15.75 -15.734 1 97.44 16 VAL B C 1
ATOM 2836 O O . VAL B 1 16 ? -6.305 15.078 -14.742 1 97.44 16 VAL B O 1
ATOM 2839 N N . SER B 1 17 ? -5.641 16.203 -16.531 1 97.94 17 SER B N 1
ATOM 2840 C CA . SER B 1 17 ? -4.23 16.016 -16.203 1 97.94 17 SER B CA 1
ATOM 2841 C C . SER B 1 17 ? -3.807 16.938 -15.062 1 97.94 17 SER B C 1
ATOM 2843 O O . SER B 1 17 ? -4.465 17.938 -14.781 1 97.94 17 SER B O 1
ATOM 2845 N N . PRO B 1 18 ? -2.725 16.594 -14.391 1 98.06 18 PRO B N 1
ATOM 2846 C CA . PRO B 1 18 ? -2.213 17.484 -13.344 1 98.06 18 PRO B CA 1
ATOM 2847 C C . PRO B 1 18 ? -1.938 18.891 -13.852 1 98.06 18 PRO B C 1
ATOM 2849 O O . PRO B 1 18 ? -2.285 19.875 -13.188 1 98.06 18 PRO B O 1
ATOM 2852 N N . ALA B 1 19 ? -1.355 19.016 -15.062 1 98.06 19 ALA B N 1
ATOM 2853 C CA . ALA B 1 19 ? -1.028 20.328 -15.633 1 98.06 19 ALA B CA 1
ATOM 2854 C C . ALA B 1 19 ? -2.293 21.125 -15.922 1 98.06 19 ALA B C 1
ATOM 2856 O O . ALA B 1 19 ? -2.34 22.328 -15.672 1 98.06 19 ALA B O 1
ATOM 2857 N N . GLU B 1 20 ? -3.244 20.469 -16.484 1 98.31 20 GLU B N 1
ATOM 2858 C CA . GLU B 1 20 ? -4.504 21.141 -16.797 1 98.31 20 GLU B CA 1
ATOM 2859 C C . GLU B 1 20 ? -5.191 21.625 -15.523 1 98.31 20 GLU B C 1
ATOM 2861 O O . GLU B 1 20 ? -5.707 22.734 -15.469 1 98.31 20 GLU B O 1
ATOM 2866 N N . LEU B 1 21 ? -5.211 20.766 -14.492 1 98.44 21 LEU B N 1
ATOM 2867 C CA . LEU B 1 21 ? -5.82 21.172 -13.227 1 98.44 21 LEU B CA 1
ATOM 2868 C C . LEU B 1 21 ? -5.074 22.344 -12.609 1 98.44 21 LEU B C 1
ATOM 2870 O O . LEU B 1 21 ? -5.691 23.25 -12.055 1 98.44 21 LEU B O 1
ATOM 2874 N N . ALA B 1 22 ? -3.748 22.375 -12.688 1 97.88 22 ALA B N 1
ATOM 2875 C CA . ALA B 1 22 ? -2.928 23.469 -12.156 1 97.88 22 ALA B CA 1
ATOM 2876 C C . ALA B 1 22 ? -3.203 24.766 -12.898 1 97.88 22 ALA B C 1
ATOM 2878 O O . ALA B 1 22 ? -3.098 25.859 -12.32 1 97.88 22 ALA B O 1
ATOM 2879 N N . ARG B 1 23 ? -3.545 24.656 -14.18 1 98 23 ARG B N 1
ATOM 2880 C CA . ARG B 1 23 ? -3.914 25.844 -14.945 1 98 23 ARG B CA 1
ATOM 2881 C C . ARG B 1 23 ? -5.277 26.375 -14.516 1 98 23 ARG B C 1
ATOM 2883 O O . ARG B 1 23 ? -5.484 27.594 -14.445 1 98 23 ARG B O 1
ATOM 2890 N N . GLU B 1 24 ? -6.176 25.422 -14.234 1 98.38 24 GLU B N 1
ATOM 2891 C CA . GLU B 1 24 ? -7.512 25.781 -13.781 1 98.38 24 GLU B CA 1
ATOM 2892 C C . GLU B 1 24 ? -7.465 26.438 -12.406 1 98.38 24 GLU B C 1
ATOM 2894 O O . GLU B 1 24 ? -8.203 27.391 -12.148 1 98.38 24 GLU B O 1
ATOM 2899 N N . ILE B 1 25 ? -6.625 25.891 -11.539 1 98.62 25 ILE B N 1
ATOM 2900 C CA . ILE B 1 25 ? -6.453 26.375 -10.172 1 98.62 25 ILE B CA 1
ATOM 2901 C C . ILE B 1 25 ? -4.969 26.547 -9.875 1 98.62 25 ILE B C 1
ATOM 2903 O O . ILE B 1 25 ? -4.344 25.688 -9.242 1 98.62 25 ILE B O 1
ATOM 2907 N N . PRO B 1 26 ? -4.48 27.688 -10.211 1 98 26 PRO B N 1
ATOM 2908 C CA . PRO B 1 26 ? -3.029 27.875 -10.18 1 98 26 PRO B CA 1
ATOM 2909 C C . PRO B 1 26 ? -2.4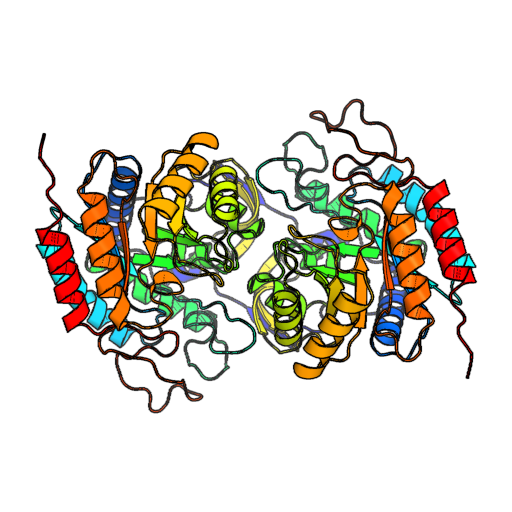84 28.062 -8.766 1 98 26 PRO B C 1
ATOM 2911 O O . PRO B 1 26 ? -3.191 28.562 -7.887 1 98 26 PRO B O 1
ATOM 2914 N N . LEU B 1 27 ? -1.291 27.594 -8.555 1 97.38 27 LEU B N 1
ATOM 2915 C CA . LEU B 1 27 ? -0.497 27.938 -7.375 1 97.38 27 LEU B CA 1
ATOM 2916 C C . LEU B 1 27 ? -0.128 29.406 -7.367 1 97.38 27 LEU B C 1
ATOM 2918 O O . LEU B 1 27 ? 0.59 29.891 -8.25 1 97.38 27 LEU B O 1
ATOM 2922 N N . SER B 1 28 ? -0.586 30.156 -6.406 1 97.62 28 SER B N 1
ATOM 2923 C CA . SER B 1 28 ? -0.244 31.578 -6.312 1 97.62 28 SER B CA 1
ATOM 2924 C C . SER B 1 28 ? 1.17 31.766 -5.773 1 97.62 28 SER B C 1
ATOM 2926 O O . SER B 1 28 ? 1.741 30.859 -5.172 1 97.62 28 SER B O 1
ATOM 2928 N N . ASP B 1 29 ? 1.68 32.969 -6.004 1 97.69 29 ASP B N 1
ATOM 2929 C CA . ASP B 1 29 ? 2.994 33.312 -5.461 1 97.69 29 ASP B CA 1
ATOM 2930 C C . ASP B 1 29 ? 2.988 33.219 -3.934 1 97.69 29 ASP B C 1
ATOM 2932 O O . ASP B 1 29 ? 3.938 32.719 -3.33 1 97.69 29 ASP B O 1
ATOM 2936 N N . ARG B 1 30 ? 1.961 33.719 -3.396 1 98.06 30 ARG B N 1
ATOM 2937 C CA . ARG B 1 30 ? 1.843 33.688 -1.942 1 98.06 30 ARG B CA 1
ATOM 2938 C C . ARG B 1 30 ? 1.766 32.281 -1.412 1 98.06 30 ARG B C 1
ATOM 2940 O O . ARG B 1 30 ? 2.4 31.938 -0.408 1 98.06 30 ARG B O 1
ATOM 2947 N N . ALA B 1 31 ? 0.985 31.469 -2.047 1 98.5 31 ALA B N 1
ATOM 2948 C CA . ALA B 1 31 ? 0.882 30.062 -1.652 1 98.5 31 ALA B CA 1
ATOM 2949 C C . ALA B 1 31 ? 2.23 29.359 -1.779 1 98.5 31 ALA B C 1
ATOM 2951 O O . ALA B 1 31 ? 2.625 28.594 -0.893 1 98.5 31 ALA B O 1
ATOM 2952 N N . ALA B 1 32 ? 2.906 29.609 -2.898 1 98.5 32 ALA B N 1
ATOM 2953 C CA . ALA B 1 32 ? 4.219 29 -3.117 1 98.5 32 ALA B CA 1
ATOM 2954 C C . ALA B 1 32 ? 5.195 29.406 -2.016 1 98.5 32 ALA B C 1
ATOM 2956 O O . ALA B 1 32 ? 5.98 28.578 -1.543 1 98.5 32 ALA B O 1
ATOM 2957 N N . GLU B 1 33 ? 5.145 30.609 -1.637 1 98.56 33 GLU B N 1
ATOM 2958 C CA . GLU B 1 33 ? 6.004 31.125 -0.57 1 98.56 33 GLU B CA 1
ATOM 2959 C C . GLU B 1 33 ? 5.695 30.438 0.758 1 98.56 33 GLU B C 1
ATOM 2961 O O . GLU B 1 33 ? 6.609 30.031 1.479 1 98.56 33 GLU B O 1
ATOM 2966 N N . THR B 1 34 ? 4.414 30.344 1.051 1 98.75 34 THR B N 1
ATOM 2967 C CA . THR B 1 34 ? 3.994 29.688 2.279 1 98.75 34 THR B CA 1
ATOM 2968 C C . THR B 1 34 ? 4.52 28.25 2.326 1 98.75 34 THR B C 1
ATOM 2970 O O . THR B 1 34 ? 5.09 27.828 3.332 1 98.75 34 THR B O 1
ATOM 2973 N N . VAL B 1 35 ? 4.387 27.531 1.234 1 98.81 35 VAL B N 1
ATOM 2974 C CA . VAL B 1 35 ? 4.789 26.125 1.163 1 98.81 35 VAL B CA 1
ATOM 2975 C C . VAL B 1 35 ? 6.309 26.016 1.298 1 98.81 35 VAL B C 1
ATOM 2977 O O . VAL B 1 35 ? 6.809 25.25 2.121 1 98.81 35 VAL B O 1
ATOM 2980 N N . ALA B 1 36 ? 7.035 26.781 0.567 1 98.69 36 ALA B N 1
ATOM 2981 C CA . ALA B 1 36 ? 8.492 26.703 0.562 1 98.69 36 ALA B CA 1
ATOM 2982 C C . ALA B 1 36 ? 9.062 27.062 1.934 1 98.69 36 ALA B C 1
ATOM 2984 O O . ALA B 1 36 ? 9.93 26.344 2.449 1 98.69 36 ALA B O 1
ATOM 2985 N N . GLU B 1 37 ? 8.562 28.109 2.51 1 98.56 37 GLU B N 1
ATOM 2986 C CA . GLU B 1 37 ? 9.055 28.547 3.811 1 98.56 37 GLU B CA 1
ATOM 2987 C C . GLU B 1 37 ? 8.734 27.531 4.898 1 98.56 37 GLU B C 1
ATOM 2989 O O . GLU B 1 37 ? 9.57 27.25 5.762 1 98.56 37 GLU B O 1
ATOM 2994 N N . SER B 1 38 ? 7.566 27.062 4.84 1 98.62 38 SER B N 1
ATOM 2995 C CA . SER B 1 38 ? 7.156 26.109 5.867 1 98.62 38 SER B CA 1
ATOM 2996 C C . SER B 1 38 ? 7.918 24.797 5.738 1 98.62 38 SER B C 1
ATOM 2998 O O . SER B 1 38 ? 8.273 24.172 6.742 1 98.62 38 SER B O 1
ATOM 3000 N N . ARG B 1 39 ? 8.133 24.281 4.469 1 98.81 39 ARG B N 1
ATOM 3001 C CA . ARG B 1 39 ? 8.93 23.062 4.273 1 98.81 39 ARG B CA 1
ATOM 3002 C C . ARG B 1 39 ? 10.328 23.234 4.855 1 98.81 39 ARG B C 1
ATOM 3004 O O . ARG B 1 39 ? 10.844 22.344 5.527 1 98.81 39 ARG B O 1
ATOM 3011 N N . ASN B 1 40 ? 10.898 24.375 4.637 1 98.56 40 ASN B N 1
ATOM 3012 C CA . ASN B 1 40 ? 12.227 24.656 5.18 1 98.56 40 ASN B CA 1
ATOM 3013 C C . ASN B 1 40 ? 12.211 24.672 6.707 1 98.56 40 ASN B C 1
ATOM 3015 O O . ASN B 1 40 ? 13.117 24.141 7.344 1 98.56 40 ASN B O 1
ATOM 3019 N N . ARG B 1 41 ? 11.234 25.312 7.254 1 98.69 41 ARG B N 1
ATOM 3020 C CA . ARG B 1 41 ? 11.102 25.391 8.703 1 98.69 41 ARG B CA 1
ATOM 3021 C C . ARG B 1 41 ? 10.922 23.984 9.305 1 98.69 41 ARG B C 1
ATOM 3023 O O . ARG B 1 41 ? 11.57 23.656 10.297 1 98.69 41 ARG B O 1
ATOM 3030 N N . ILE B 1 42 ? 10.07 23.219 8.711 1 98.88 42 ILE B N 1
ATOM 3031 C CA . ILE B 1 42 ? 9.812 21.875 9.203 1 98.88 42 ILE B CA 1
ATOM 3032 C C . ILE B 1 42 ? 11.086 21.031 9.125 1 98.88 42 ILE B C 1
ATOM 3034 O O . ILE B 1 42 ? 11.438 20.328 10.078 1 98.88 42 ILE B O 1
ATOM 3038 N N . THR B 1 43 ? 11.781 21.094 8.008 1 98.75 43 THR B N 1
ATOM 3039 C CA . THR B 1 43 ? 13.047 20.391 7.852 1 98.75 43 THR B CA 1
ATOM 3040 C C . THR B 1 43 ? 14.031 20.797 8.945 1 98.75 43 THR B C 1
ATOM 3042 O O . THR B 1 43 ? 14.711 19.953 9.531 1 98.75 43 THR B O 1
ATOM 3045 N N . SER B 1 44 ? 14.102 22.078 9.227 1 98.62 44 SER B N 1
ATOM 3046 C CA . SER B 1 44 ? 15 22.578 10.258 1 98.62 44 SER B CA 1
ATOM 3047 C C . SER B 1 44 ? 14.617 22.031 11.633 1 98.62 44 SER B C 1
ATOM 3049 O O . SER B 1 44 ? 15.492 21.734 12.445 1 98.62 44 SER B O 1
ATOM 3051 N N . ILE B 1 45 ? 13.344 21.938 11.891 1 98.12 45 ILE B N 1
ATOM 3052 C CA . ILE B 1 45 ? 12.867 21.375 13.156 1 98.12 45 ILE B CA 1
ATOM 3053 C C . ILE B 1 45 ? 13.258 19.906 13.266 1 98.12 45 ILE B C 1
ATOM 3055 O O . ILE B 1 45 ? 13.781 19.469 14.289 1 98.12 45 ILE B O 1
ATOM 3059 N N . LEU B 1 46 ? 13.07 19.188 12.188 1 98.44 46 LEU B N 1
ATOM 3060 C CA . LEU B 1 46 ? 13.367 17.75 12.156 1 98.44 46 LEU B CA 1
ATOM 3061 C C . LEU B 1 46 ? 14.852 17.5 12.359 1 98.44 46 LEU B C 1
ATOM 3063 O O . LEU B 1 46 ? 15.242 16.484 12.953 1 98.44 46 LEU B O 1
ATOM 3067 N N . ARG B 1 47 ? 15.648 18.438 11.945 1 96.88 47 ARG B N 1
ATOM 3068 C CA . ARG B 1 47 ? 17.094 18.281 12.016 1 96.88 47 ARG B CA 1
ATOM 3069 C C . ARG B 1 47 ? 17.656 18.859 13.312 1 96.88 47 ARG B C 1
ATOM 3071 O O . ARG B 1 47 ? 18.859 18.828 13.547 1 96.88 47 ARG B O 1
ATOM 3078 N N . GLY B 1 48 ? 16.812 19.469 14.039 1 94.38 48 GLY B N 1
ATOM 3079 C CA . GLY B 1 48 ? 17.234 20 15.328 1 94.38 48 GLY B CA 1
ATOM 3080 C C . GLY B 1 48 ? 17.812 21.406 15.242 1 94.38 48 GLY B C 1
ATOM 3081 O O . GLY B 1 48 ? 18.344 21.922 16.219 1 94.38 48 GLY B O 1
ATOM 3082 N N . LYS B 1 49 ? 17.688 22.078 14.133 1 96 49 LYS B N 1
ATOM 3083 C CA . LYS B 1 49 ? 18.234 23.406 13.93 1 96 49 LYS B CA 1
ATOM 3084 C C . LYS B 1 49 ? 17.234 24.484 14.352 1 96 49 LYS B C 1
ATOM 3086 O O . LYS B 1 49 ? 17.609 25.641 14.594 1 96 49 LYS B O 1
ATOM 3091 N N . ASP B 1 50 ? 15.992 24.172 14.281 1 96 50 ASP B N 1
ATOM 3092 C CA . ASP B 1 50 ? 14.891 25 14.773 1 96 50 ASP B CA 1
ATOM 3093 C C . ASP B 1 50 ? 14.203 24.344 15.969 1 96 50 ASP B C 1
ATOM 3095 O O . ASP B 1 50 ? 13.711 23.219 15.875 1 96 50 ASP B O 1
ATOM 3099 N N . LYS B 1 51 ? 14.12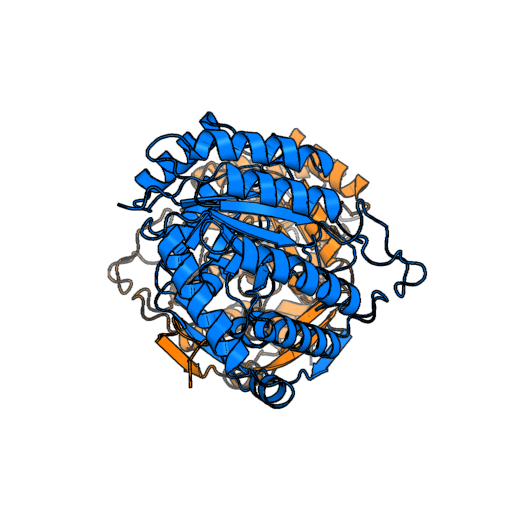5 24.969 17.078 1 93.75 51 LYS B N 1
ATOM 3100 C CA . LYS B 1 51 ? 13.68 24.375 18.344 1 93.75 51 LYS B CA 1
ATOM 3101 C C . LYS B 1 51 ? 12.164 24.516 18.516 1 93.75 51 LYS B C 1
ATOM 3103 O O . LYS B 1 51 ? 11.602 24 19.469 1 93.75 51 LYS B O 1
ATOM 3108 N N . ARG B 1 52 ? 11.5 25.172 17.578 1 96.75 52 ARG B N 1
ATOM 3109 C CA . ARG B 1 52 ? 10.047 25.234 17.625 1 96.75 52 ARG B CA 1
ATOM 3110 C C . ARG B 1 52 ? 9.445 23.828 17.625 1 96.75 52 ARG B C 1
ATOM 3112 O O . ARG B 1 52 ? 10.07 22.891 17.141 1 96.75 52 ARG B O 1
ATOM 3119 N N . LEU B 1 53 ? 8.312 23.75 18.203 1 97.62 53 LEU B N 1
ATOM 3120 C CA . LEU B 1 53 ? 7.551 22.516 18.188 1 97.62 53 LEU B CA 1
ATOM 3121 C C . LEU B 1 53 ? 6.621 22.469 16.969 1 97.62 53 LEU B C 1
ATOM 3123 O O . LEU B 1 53 ? 5.902 23.422 16.703 1 97.62 53 LEU B O 1
ATOM 3127 N N . LEU B 1 54 ? 6.73 21.375 16.203 1 98.75 54 LEU B N 1
ATOM 3128 C CA . LEU B 1 54 ? 5.848 21.188 15.055 1 98.75 54 LEU B CA 1
ATOM 3129 C C . LEU B 1 54 ? 4.477 20.688 15.5 1 98.75 54 LEU B C 1
ATOM 3131 O O . LEU B 1 54 ? 4.375 19.656 16.156 1 98.75 54 LEU B O 1
ATOM 3135 N N . ALA B 1 55 ? 3.424 21.406 15.227 1 98.88 55 ALA B N 1
ATOM 3136 C CA . ALA B 1 55 ? 2.059 21.062 15.617 1 98.88 55 ALA B CA 1
ATOM 3137 C C . ALA B 1 55 ? 1.172 20.859 14.398 1 98.88 55 ALA B C 1
ATOM 3139 O O . ALA B 1 55 ? 0.819 21.812 13.703 1 98.88 55 ALA B O 1
ATOM 3140 N N . ILE B 1 56 ? 0.863 19.609 14.086 1 98.88 56 ILE B N 1
ATOM 3141 C CA . ILE B 1 56 ? -0.071 19.281 13.016 1 98.88 56 ILE B CA 1
ATOM 3142 C C . ILE B 1 56 ? -1.489 19.203 13.578 1 98.88 56 ILE B C 1
ATOM 3144 O O . ILE B 1 56 ? -1.827 18.25 14.289 1 98.88 56 ILE B O 1
ATOM 3148 N N . VAL B 1 57 ? -2.354 20.172 13.211 1 98.81 57 VAL B N 1
ATOM 3149 C CA . VAL B 1 57 ? -3.623 20.328 13.914 1 98.81 57 VAL B CA 1
ATOM 3150 C C . VAL B 1 57 ? -4.754 20.484 12.898 1 98.81 57 VAL B C 1
ATOM 3152 O O . VAL B 1 57 ? -4.641 21.266 11.953 1 98.81 57 VAL B O 1
ATOM 3155 N N . GLY B 1 58 ? -5.773 19.766 13.094 1 98.62 58 GLY B N 1
ATOM 3156 C CA . GLY B 1 58 ? -6.938 19.906 12.234 1 98.62 58 GLY B CA 1
ATOM 3157 C C . GLY B 1 58 ? -7.832 18.688 12.234 1 98.62 58 GLY B C 1
ATOM 3158 O O . GLY B 1 58 ? -7.625 17.75 13.023 1 98.62 58 GLY B O 1
ATOM 3159 N N . PRO B 1 59 ? -8.836 18.672 11.375 1 98.19 59 PRO B N 1
ATOM 3160 C CA . PRO B 1 59 ? -9.836 17.594 11.367 1 98.19 59 PRO B CA 1
ATOM 3161 C C . PRO B 1 59 ? -9.242 16.25 10.969 1 98.19 59 PRO B C 1
ATOM 3163 O O . PRO B 1 59 ? -8.234 16.188 10.266 1 98.19 59 PRO B O 1
ATOM 3166 N N . CYS B 1 60 ? -9.906 15.219 11.453 1 95.81 60 CYS B N 1
ATOM 3167 C CA . CYS B 1 60 ? -9.523 13.867 11.047 1 95.81 60 CYS B CA 1
ATOM 3168 C C . CYS B 1 60 ? -9.531 13.734 9.531 1 95.81 60 CYS B C 1
ATOM 3170 O O . CYS B 1 60 ? -8.633 13.117 8.953 1 95.81 60 CYS B O 1
ATOM 3172 N N . SER B 1 61 ? -10.562 14.242 8.914 1 96.06 61 SER B N 1
ATOM 3173 C CA . SER B 1 61 ? -10.711 14.312 7.465 1 96.06 61 SER B CA 1
ATOM 3174 C C . SER B 1 61 ? -11.531 15.531 7.051 1 96.06 61 SER B C 1
ATOM 3176 O O . SER B 1 61 ? -12.406 15.977 7.797 1 96.06 61 SER B O 1
ATOM 3178 N N . ILE B 1 62 ? -11.219 16.047 5.91 1 97.62 62 ILE B N 1
ATOM 3179 C CA . ILE B 1 62 ? -11.992 17.141 5.355 1 97.62 62 ILE B CA 1
ATOM 3180 C C . ILE B 1 62 ? -13.18 16.594 4.562 1 97.62 62 ILE B C 1
ATOM 3182 O O . ILE B 1 62 ? -13.008 15.766 3.666 1 97.62 62 ILE B O 1
ATOM 3186 N N . HIS B 1 63 ? -14.375 17 4.926 1 96.38 63 HIS B N 1
ATOM 3187 C CA . HIS B 1 63 ? -15.539 16.641 4.133 1 96.38 63 HIS B CA 1
ATOM 3188 C C . HIS B 1 63 ? -16.328 17.875 3.721 1 96.38 63 HIS B C 1
ATOM 3190 O O . HIS B 1 63 ? -17.156 17.812 2.809 1 96.38 63 HIS B O 1
ATOM 3196 N N . ASP B 1 64 ? -16.094 18.984 4.422 1 96.69 64 ASP B N 1
ATOM 3197 C CA . ASP B 1 64 ? -16.766 20.25 4.184 1 96.69 64 ASP B CA 1
ATOM 3198 C C . ASP B 1 64 ? -15.758 21.375 4.008 1 96.69 64 ASP B C 1
ATOM 3200 O O . ASP B 1 64 ? -15.227 21.906 4.988 1 96.69 64 ASP B O 1
ATOM 3204 N N . PRO B 1 65 ? -15.602 21.844 2.758 1 98 65 PRO B N 1
ATOM 3205 C CA . PRO B 1 65 ? -14.586 22.875 2.496 1 98 65 PRO B CA 1
ATOM 3206 C C . PRO B 1 65 ? -14.859 24.172 3.248 1 98 65 PRO B C 1
ATOM 3208 O O . PRO B 1 65 ? -13.922 24.859 3.652 1 98 65 PRO B O 1
ATOM 3211 N N . GLU B 1 66 ? -16.094 24.531 3.414 1 98.12 66 GLU B N 1
ATOM 3212 C CA . GLU B 1 66 ? -16.422 25.75 4.137 1 98.12 66 GLU B CA 1
ATOM 3213 C C . GLU B 1 66 ? -16.016 25.656 5.602 1 98.12 66 GLU B C 1
ATOM 3215 O O . GLU B 1 66 ? -15.438 26.594 6.148 1 98.12 66 GLU B O 1
ATOM 3220 N N . ALA B 1 67 ? -16.344 24.562 6.215 1 98.31 67 ALA B N 1
ATOM 3221 C CA . ALA B 1 67 ? -15.93 24.359 7.598 1 98.31 67 ALA B CA 1
ATOM 3222 C C . ALA B 1 67 ? -14.406 24.312 7.719 1 98.31 67 ALA B C 1
ATOM 3224 O O . ALA B 1 67 ? -13.844 24.828 8.688 1 98.31 67 ALA B O 1
ATOM 3225 N N . ALA B 1 68 ? -13.797 23.719 6.75 1 98.69 68 ALA B N 1
ATOM 3226 C CA . ALA B 1 68 ? -12.336 23.641 6.746 1 98.69 68 ALA B CA 1
ATOM 3227 C C . ALA B 1 68 ? -11.719 25.047 6.695 1 98.69 68 ALA B C 1
ATOM 3229 O O . ALA B 1 68 ? -10.742 25.312 7.387 1 98.69 68 ALA B O 1
ATOM 3230 N N . LEU B 1 69 ? -12.297 25.906 5.887 1 98.81 69 LEU B N 1
ATOM 3231 C CA . LEU B 1 69 ? -11.766 27.25 5.75 1 98.81 69 LEU B CA 1
ATOM 3232 C C . LEU B 1 69 ? -11.984 28.047 7.031 1 98.81 69 LEU B C 1
ATOM 3234 O O . LEU B 1 69 ? -11.117 28.828 7.438 1 98.81 69 LEU B O 1
ATOM 3238 N N . GLU B 1 70 ? -13.141 27.859 7.613 1 98.88 70 GLU B N 1
ATOM 3239 C CA . GLU B 1 70 ? -13.367 28.516 8.891 1 98.88 70 GLU B CA 1
ATOM 3240 C C . GLU B 1 70 ? -12.352 28.062 9.938 1 98.88 70 GLU B C 1
ATOM 3242 O O . GLU B 1 70 ? -11.797 28.891 10.664 1 98.88 70 GLU B O 1
ATOM 3247 N N . PHE B 1 71 ? -12.156 26.797 10.047 1 98.88 71 PHE B N 1
ATOM 3248 C CA . PHE B 1 71 ? -11.148 26.266 10.945 1 98.88 71 PHE B CA 1
ATOM 3249 C C . PHE B 1 71 ? -9.781 26.875 10.656 1 98.88 71 PHE B C 1
ATOM 3251 O O . PHE B 1 71 ? -9.062 27.266 11.578 1 98.88 71 PHE B O 1
ATOM 3258 N N . ALA B 1 72 ? -9.438 26.938 9.375 1 98.94 72 ALA B N 1
ATOM 3259 C CA . ALA B 1 72 ? -8.156 27.484 8.938 1 98.94 72 ALA B CA 1
ATOM 3260 C C . ALA B 1 72 ? -7.996 28.922 9.375 1 98.94 72 ALA B C 1
ATOM 3262 O O . ALA B 1 72 ? -6.922 29.328 9.828 1 98.94 72 ALA B O 1
ATOM 3263 N N . GLU B 1 73 ? -9.016 29.672 9.227 1 98.81 73 GLU B N 1
ATOM 3264 C CA . GLU B 1 73 ? -8.977 31.078 9.609 1 98.81 73 GLU B CA 1
ATOM 3265 C C . GLU B 1 73 ? -8.688 31.234 11.102 1 98.81 73 GLU B C 1
ATOM 3267 O O . GLU B 1 73 ? -7.875 32.062 11.5 1 98.81 73 GLU B O 1
ATOM 3272 N N . ARG B 1 74 ? -9.375 30.438 11.867 1 98.88 74 ARG B N 1
ATOM 3273 C CA . ARG B 1 74 ? -9.141 30.484 13.312 1 98.88 74 ARG B CA 1
ATOM 3274 C C . ARG B 1 74 ? -7.73 30.016 13.656 1 98.88 74 ARG B C 1
ATOM 3276 O O . ARG B 1 74 ? -7.059 30.625 14.484 1 98.88 74 ARG B O 1
ATOM 3283 N N . LEU B 1 75 ? -7.32 28.953 13.016 1 98.88 75 LEU B N 1
ATOM 3284 C CA . LEU B 1 75 ? -6.008 28.391 13.289 1 98.88 75 LEU B CA 1
ATOM 3285 C C . LEU B 1 75 ? -4.898 29.359 12.883 1 98.88 75 LEU B C 1
ATOM 3287 O O . LEU B 1 75 ? -3.855 29.422 13.531 1 98.88 75 LEU B O 1
ATOM 3291 N N . LYS B 1 76 ? -5.121 30.062 11.766 1 98.88 76 LYS B N 1
ATOM 3292 C CA . LYS B 1 76 ? -4.141 31.031 11.273 1 98.88 76 LYS B CA 1
ATOM 3293 C C . LYS B 1 76 ? -3.846 32.094 12.328 1 98.88 76 LYS B C 1
ATOM 3295 O O . LYS B 1 76 ? -2.701 32.531 12.469 1 98.88 76 LYS B O 1
ATOM 3300 N N . VAL B 1 77 ? -4.82 32.531 13.023 1 98.81 77 VAL B N 1
ATOM 3301 C CA . VAL B 1 77 ? -4.645 33.5 14.078 1 98.81 77 VAL B CA 1
ATOM 3302 C C . VAL B 1 77 ? -3.684 32.969 15.133 1 98.81 77 VAL B C 1
ATOM 3304 O O . VAL B 1 77 ? -2.738 33.656 15.531 1 98.81 77 VAL B O 1
ATOM 3307 N N . LEU B 1 78 ? -3.896 31.766 15.578 1 98.81 78 LEU B N 1
ATOM 3308 C CA . LEU B 1 78 ? -3.035 31.156 16.594 1 98.81 78 LEU B CA 1
ATOM 3309 C C . LEU B 1 78 ? -1.641 30.906 16.031 1 98.81 78 LEU B C 1
ATOM 3311 O O . LEU B 1 78 ? -0.645 31.031 16.734 1 98.81 78 LEU B O 1
ATOM 3315 N N . SER B 1 79 ? -1.604 30.484 14.758 1 98.75 79 SER B N 1
ATOM 3316 C CA . SER B 1 79 ? -0.321 30.25 14.102 1 98.75 79 SER B CA 1
ATOM 3317 C C . SER B 1 79 ? 0.541 31.516 14.117 1 98.75 79 SER B C 1
ATOM 3319 O O . SER B 1 79 ? 1.749 31.438 14.344 1 98.75 79 SER B O 1
ATOM 3321 N N . ASP B 1 80 ? -0.081 32.656 13.891 1 98.62 80 ASP B N 1
ATOM 3322 C CA . ASP B 1 80 ? 0.639 33.938 13.922 1 98.62 80 ASP B CA 1
ATOM 3323 C C . ASP B 1 80 ? 1.061 34.281 15.344 1 98.62 80 ASP B C 1
ATOM 3325 O O . ASP B 1 80 ? 2.193 34.719 15.578 1 98.62 80 ASP B O 1
ATOM 3329 N N . GLN B 1 81 ? 0.18 34.062 16.203 1 98.38 81 GLN B N 1
ATOM 3330 C CA . GLN B 1 81 ? 0.409 34.438 17.594 1 98.38 81 GLN B CA 1
ATOM 3331 C C . GLN B 1 81 ? 1.536 33.625 18.203 1 98.38 81 GLN B C 1
ATOM 3333 O O . GLN B 1 81 ? 2.314 34.125 19.016 1 98.38 81 GLN B O 1
ATOM 3338 N N . TYR B 1 82 ? 1.604 32.312 17.844 1 98.19 82 TYR B N 1
ATOM 3339 C CA . TYR B 1 82 ? 2.516 31.406 18.531 1 98.19 82 TYR B CA 1
ATOM 3340 C C . TYR B 1 82 ? 3.725 31.094 17.656 1 98.19 82 TYR B C 1
ATOM 3342 O O . TYR B 1 82 ? 4.465 30.141 17.922 1 98.19 82 TYR B O 1
ATOM 3350 N N . ARG B 1 83 ? 4.031 31.906 16.609 1 97.25 83 ARG B N 1
ATOM 3351 C CA . ARG B 1 83 ? 4.969 31.578 15.547 1 97.25 83 ARG B CA 1
ATOM 3352 C C . ARG B 1 83 ? 6.398 31.5 16.078 1 97.25 83 ARG B C 1
ATOM 3354 O O . ARG B 1 83 ? 7.262 30.891 15.438 1 97.25 83 ARG B O 1
ATOM 3361 N N . ASP B 1 84 ? 6.668 32.062 17.141 1 96.81 84 ASP B N 1
ATOM 3362 C CA . ASP B 1 84 ? 8.031 32.094 17.656 1 96.81 84 ASP B CA 1
ATOM 3363 C C . ASP B 1 84 ? 8.375 30.797 18.375 1 96.81 84 ASP B C 1
ATOM 3365 O O . ASP B 1 84 ? 9.547 30.5 18.609 1 96.81 84 ASP B O 1
ATOM 3369 N N . ARG B 1 85 ? 7.328 29.984 18.75 1 97.44 85 ARG B N 1
ATOM 3370 C CA . ARG B 1 85 ? 7.613 28.781 19.516 1 97.44 85 ARG B CA 1
ATOM 3371 C C . ARG B 1 85 ? 6.98 27.562 18.859 1 97.44 85 ARG B C 1
ATOM 3373 O O . ARG B 1 85 ? 7.391 26.422 19.109 1 97.44 85 ARG B O 1
ATOM 3380 N N . LEU B 1 86 ? 5.996 27.75 18.062 1 98.44 86 LEU B N 1
ATOM 3381 C CA . LEU B 1 86 ? 5.285 26.656 17.406 1 98.44 86 LEU B CA 1
ATOM 3382 C C . LEU B 1 86 ? 5.301 26.828 15.891 1 98.44 86 LEU B C 1
ATOM 3384 O O . LEU B 1 86 ? 5.176 27.953 15.391 1 98.44 86 LEU B O 1
ATOM 3388 N N . CYS B 1 87 ? 5.598 25.797 15.18 1 98.69 87 CYS B N 1
ATOM 3389 C CA . CYS B 1 87 ? 5.316 25.688 13.758 1 98.69 87 CYS B CA 1
ATOM 3390 C C . CYS B 1 87 ? 4.02 24.922 13.516 1 98.69 87 CYS B C 1
ATOM 3392 O O . CYS B 1 87 ? 4.008 23.688 13.516 1 98.69 87 CYS B O 1
ATOM 3394 N N . ILE B 1 88 ? 2.914 25.672 13.312 1 98.88 88 ILE B N 1
ATOM 3395 C CA . ILE B 1 88 ? 1.591 25.078 13.203 1 98.88 88 ILE B CA 1
ATOM 3396 C C . ILE B 1 88 ? 1.279 24.766 11.742 1 98.88 88 ILE B C 1
ATOM 3398 O O . ILE B 1 88 ? 1.428 25.641 10.883 1 98.88 88 ILE B O 1
ATOM 3402 N N . VAL B 1 89 ? 0.984 23.547 11.414 1 98.94 89 VAL B N 1
ATOM 3403 C CA . VAL B 1 89 ? 0.557 23.047 10.109 1 98.94 89 VAL B CA 1
ATOM 3404 C C . VAL B 1 89 ? -0.879 22.547 10.188 1 98.94 89 VAL B C 1
ATOM 3406 O O . VAL B 1 89 ? -1.208 21.734 11.07 1 98.94 89 VAL B O 1
ATOM 3409 N N . MET B 1 90 ? -1.744 23 9.328 1 98.94 90 MET B N 1
ATOM 3410 C CA . MET B 1 90 ? -3.119 22.516 9.352 1 98.94 90 MET B CA 1
ATOM 3411 C C . MET B 1 90 ? -3.213 21.125 8.742 1 98.94 90 MET B C 1
ATOM 3413 O O . MET B 1 90 ? -2.674 20.875 7.66 1 98.94 90 MET B O 1
ATOM 3417 N N . ARG B 1 91 ? -3.811 20.297 9.484 1 98.69 91 ARG B N 1
ATOM 3418 C CA . ARG B 1 91 ? -4.141 18.953 8.992 1 98.69 91 ARG B CA 1
ATOM 3419 C C . ARG B 1 91 ? -5.25 19.016 7.953 1 98.69 91 ARG B C 1
ATOM 3421 O O . ARG B 1 91 ? -6.383 19.391 8.266 1 98.69 91 ARG B O 1
ATOM 3428 N N . VAL B 1 92 ? -4.938 18.688 6.715 1 98.62 92 VAL B N 1
ATOM 3429 C CA . VAL B 1 92 ? -5.891 18.703 5.609 1 98.62 92 VAL B CA 1
ATOM 3430 C C . VAL B 1 92 ? -5.887 17.359 4.906 1 98.62 92 VAL B C 1
ATOM 3432 O O . VAL B 1 92 ? -5.309 17.203 3.824 1 98.62 92 VAL B O 1
ATOM 3435 N N . TYR B 1 93 ? -6.582 16.406 5.457 1 98 93 TYR B N 1
ATOM 3436 C CA . TYR B 1 93 ? -6.637 15.047 4.941 1 98 93 TYR B CA 1
ATOM 3437 C C . TYR B 1 93 ? -7.844 14.852 4.035 1 98 93 TYR B C 1
ATOM 3439 O O . TYR B 1 93 ? -8.984 15.07 4.457 1 98 93 TYR B O 1
ATOM 3447 N N . PHE B 1 94 ? -7.574 14.414 2.797 1 97.69 94 PHE B N 1
ATOM 3448 C CA . PHE B 1 94 ? -8.641 14.336 1.804 1 97.69 94 PHE B CA 1
ATOM 3449 C C . PHE B 1 94 ? -9.062 12.891 1.568 1 97.69 94 PHE B C 1
ATOM 3451 O O . PHE B 1 94 ? -10.109 12.633 0.976 1 97.69 94 PHE B O 1
ATOM 3458 N N . GLU B 1 95 ? -8.211 11.969 1.865 1 94.19 95 GLU B N 1
ATOM 3459 C CA . GLU B 1 95 ? -8.484 10.547 1.69 1 94.19 95 GLU B CA 1
ATOM 3460 C C . GLU B 1 95 ? -8.477 9.812 3.029 1 94.19 95 GLU B C 1
ATOM 3462 O O . GLU B 1 95 ? -7.664 10.117 3.904 1 94.19 95 GLU B O 1
ATOM 3467 N N . LYS B 1 96 ? -9.445 8.914 3.125 1 89.31 96 LYS B N 1
ATOM 3468 C CA . LYS B 1 96 ? -9.539 8.141 4.359 1 89.31 96 LYS B CA 1
ATOM 3469 C C . LYS B 1 96 ? -9.477 6.641 4.078 1 89.31 96 LYS B C 1
ATOM 3471 O O . LYS B 1 96 ? -10.43 6.066 3.535 1 89.31 96 LYS B O 1
ATOM 3476 N N . PRO B 1 97 ? -8.352 6.07 4.48 1 84.62 97 PRO B N 1
ATOM 3477 C CA . PRO B 1 97 ? -8.328 4.609 4.375 1 84.62 97 PRO B CA 1
ATOM 3478 C C . PRO B 1 97 ? -9.328 3.934 5.309 1 84.62 97 PRO B C 1
ATOM 3480 O O . PRO B 1 97 ? -9.477 4.344 6.465 1 84.62 97 PRO B O 1
ATOM 3483 N N . ARG B 1 98 ? -10.055 2.969 4.766 1 84.06 98 ARG B N 1
ATOM 3484 C CA . ARG B 1 98 ? -11.055 2.26 5.555 1 84.06 98 ARG B CA 1
ATOM 3485 C C . ARG B 1 98 ? -10.672 0.794 5.734 1 84.06 98 ARG B C 1
ATOM 3487 O O . ARG B 1 98 ? -9.844 0.266 4.984 1 84.06 98 ARG B O 1
ATOM 3494 N N . THR B 1 99 ? -11.25 0.214 6.699 1 80.25 99 THR B N 1
ATOM 3495 C CA . THR B 1 99 ? -11 -1.198 6.965 1 80.25 99 THR B CA 1
ATOM 3496 C C . THR B 1 99 ? -11.695 -2.074 5.93 1 80.25 99 THR B C 1
ATOM 3498 O O . THR B 1 99 ? -11.102 -3.012 5.395 1 80.25 99 THR B O 1
ATOM 3501 N N . THR B 1 100 ? -12.953 -1.79 5.73 1 82.12 100 THR B N 1
ATOM 3502 C CA . THR B 1 100 ? -13.711 -2.492 4.699 1 82.12 100 THR B CA 1
ATOM 3503 C C . THR B 1 100 ? -14.438 -1.502 3.797 1 82.12 100 THR B C 1
ATOM 3505 O O . THR B 1 100 ? -13.859 -0.97 2.85 1 82.12 100 THR B O 1
ATOM 3508 N N . LEU B 1 101 ? -15.648 -1.146 4.254 1 83.88 101 LEU B N 1
ATOM 3509 C CA . LEU B 1 101 ? -16.469 -0.209 3.5 1 83.88 101 LEU B CA 1
ATOM 3510 C C . LEU B 1 101 ? -16.625 1.112 4.246 1 83.88 101 LEU B C 1
ATOM 3512 O O . LEU B 1 101 ? -16.266 1.205 5.426 1 83.88 101 LEU B O 1
ATOM 3516 N N . GLY B 1 102 ? -17.047 2.215 3.553 1 86.38 102 GLY B N 1
ATOM 3517 C CA . GLY B 1 102 ? -17.234 3.521 4.164 1 86.38 102 GLY B CA 1
ATOM 3518 C C . GLY B 1 102 ? -16.828 4.668 3.254 1 86.38 102 GLY B C 1
ATOM 3519 O O . GLY B 1 102 ? -16.328 4.441 2.15 1 86.38 102 GLY B O 1
ATOM 3520 N N . TRP B 1 103 ? -17.109 5.875 3.836 1 91.62 103 TRP B N 1
ATOM 3521 C CA . TRP B 1 103 ? -16.75 7.07 3.082 1 91.62 103 TRP B CA 1
ATOM 3522 C C . TRP B 1 103 ? -15.242 7.168 2.9 1 91.62 103 TRP B C 1
ATOM 3524 O O . TRP B 1 103 ? -14.492 7.078 3.871 1 91.62 103 TRP B O 1
ATOM 3534 N N . ARG B 1 104 ? -14.797 7.395 1.742 1 90.81 104 ARG B N 1
ATOM 3535 C CA . ARG B 1 104 ? -13.383 7.27 1.412 1 90.81 104 ARG B CA 1
ATOM 3536 C C . ARG B 1 104 ? -12.711 8.633 1.346 1 90.81 104 ARG B C 1
ATOM 3538 O O . ARG B 1 104 ? -11.539 8.742 0.979 1 90.81 104 ARG B O 1
ATOM 3545 N N . GLY B 1 105 ? -13.422 9.664 1.705 1 95 105 GLY B N 1
ATOM 3546 C CA . GLY B 1 105 ? -12.805 10.984 1.745 1 95 105 GLY B CA 1
ATOM 3547 C C . GLY B 1 105 ? -13.336 11.922 0.681 1 95 105 GLY B C 1
ATOM 3548 O O . GLY B 1 105 ? -13.953 11.484 -0.291 1 95 105 GLY B O 1
ATOM 3549 N N . LEU B 1 106 ? -13.047 13.164 0.847 1 97.19 106 LEU B N 1
ATOM 3550 C CA . LEU B 1 106 ? -13.539 14.234 -0.012 1 97.19 106 LEU B CA 1
ATOM 3551 C C . LEU B 1 106 ? -13.023 14.07 -1.437 1 97.19 106 LEU B C 1
ATOM 3553 O O . LEU B 1 106 ? -13.75 14.312 -2.4 1 97.19 106 LEU B O 1
ATOM 3557 N N . LEU B 1 107 ? -11.805 13.656 -1.574 1 97 107 LEU B N 1
ATOM 3558 C CA . LEU B 1 107 ? -11.195 13.531 -2.893 1 97 107 LEU B CA 1
ATOM 3559 C C . LEU B 1 107 ? -11.93 12.492 -3.736 1 97 107 LEU B C 1
ATOM 3561 O O . LEU B 1 107 ? -12.133 12.695 -4.938 1 97 107 LEU B O 1
ATOM 3565 N N . VAL B 1 108 ? -12.352 11.422 -3.131 1 95 108 VAL B N 1
ATOM 3566 C CA . VAL B 1 108 ? -12.93 10.289 -3.842 1 95 108 VAL B CA 1
ATOM 3567 C C . VAL B 1 108 ? -14.438 10.469 -3.965 1 95 108 VAL B C 1
ATOM 3569 O O . VAL B 1 108 ? -15.023 10.164 -5.004 1 95 108 VAL B O 1
ATOM 3572 N N . ASP B 1 109 ? -15.047 10.977 -2.926 1 95.38 109 ASP B N 1
ATOM 3573 C CA . ASP B 1 109 ? -16.5 11.133 -2.879 1 95.38 109 ASP B CA 1
ATOM 3574 C C . ASP B 1 109 ? -16.891 12.469 -2.246 1 95.38 109 ASP B C 1
ATOM 3576 O O . ASP B 1 109 ? -17.469 12.5 -1.159 1 95.38 109 ASP B O 1
ATOM 3580 N N . PRO B 1 110 ? -16.703 13.508 -3.002 1 96.5 110 PRO B N 1
ATOM 3581 C CA . PRO B 1 110 ? -16.938 14.844 -2.445 1 96.5 110 PRO B CA 1
ATOM 3582 C C . PRO B 1 110 ? -18.391 15.086 -2.104 1 96.5 110 PRO B C 1
ATOM 3584 O O . PRO B 1 110 ? -18.703 15.938 -1.26 1 96.5 110 PRO B O 1
ATOM 3587 N N . GLY B 1 111 ? -19.297 14.344 -2.711 1 94.44 111 GLY B N 1
ATOM 3588 C CA . GLY B 1 111 ? -20.719 14.539 -2.461 1 94.44 111 GLY B CA 1
ATOM 3589 C C . GLY B 1 111 ? -21.25 13.672 -1.339 1 94.44 111 GLY B C 1
ATOM 3590 O O . GLY B 1 111 ? -22.406 13.797 -0.948 1 94.44 111 GLY B O 1
ATOM 3591 N N . ILE B 1 112 ? -20.422 12.75 -0.813 1 94.56 112 ILE B N 1
ATOM 3592 C CA . ILE B 1 112 ? -20.812 11.805 0.231 1 94.56 112 ILE B CA 1
ATOM 3593 C C . ILE B 1 112 ? -22.047 11.031 -0.204 1 94.56 112 ILE B C 1
ATOM 3595 O O . ILE B 1 112 ? -22.969 10.812 0.596 1 94.56 112 ILE B O 1
ATOM 3599 N N . ASP B 1 113 ? -22.156 10.781 -1.471 1 92.56 113 ASP B N 1
ATOM 3600 C CA . ASP B 1 113 ? -23.375 10.172 -2.018 1 92.56 113 ASP B CA 1
ATOM 3601 C C . ASP B 1 113 ? -23.047 8.914 -2.818 1 92.56 113 ASP B C 1
ATOM 3603 O O . ASP B 1 113 ? -23.906 8.367 -3.508 1 92.56 113 ASP B O 1
ATOM 3607 N N . GLY B 1 114 ? -21.797 8.523 -2.795 1 88.62 114 GLY B N 1
ATOM 3608 C CA . GLY B 1 114 ? -21.406 7.293 -3.469 1 88.62 114 GLY B CA 1
ATOM 3609 C C . GLY B 1 114 ? -21.219 7.469 -4.961 1 88.62 114 GLY B C 1
ATOM 3610 O O . GLY B 1 114 ? -21.031 6.492 -5.691 1 88.62 114 GLY B O 1
ATOM 3611 N N . SER B 1 115 ? -21.203 8.734 -5.395 1 91.62 115 SER B N 1
ATOM 3612 C CA . SER B 1 115 ? -21.016 8.977 -6.82 1 91.62 115 SER B CA 1
ATOM 3613 C C . SER B 1 115 ? -19.531 8.852 -7.203 1 91.62 115 SER B C 1
ATOM 3615 O O . SER B 1 115 ? -19.203 8.688 -8.375 1 91.62 115 SER B O 1
ATOM 3617 N N . TYR B 1 116 ? -18.656 9.062 -6.199 1 92.75 116 TYR B N 1
ATOM 3618 C CA . TYR B 1 116 ? -17.219 8.906 -6.375 1 92.75 116 TYR B CA 1
ATOM 3619 C C . TYR B 1 116 ? -16.703 9.797 -7.504 1 92.75 116 TYR B C 1
ATOM 3621 O O . TYR B 1 116 ? -16 9.328 -8.398 1 92.75 116 TYR B O 1
ATOM 3629 N N . ASP B 1 117 ? -17.172 11.039 -7.492 1 96.38 117 ASP B N 1
ATOM 3630 C CA . ASP B 1 117 ? -16.766 12.031 -8.477 1 96.38 117 ASP B CA 1
ATOM 3631 C C . ASP B 1 117 ? -15.367 12.57 -8.172 1 96.38 117 ASP B C 1
ATOM 3633 O O . ASP B 1 117 ? -15.219 13.711 -7.719 1 96.38 117 ASP B O 1
ATOM 3637 N N . ILE B 1 118 ? -14.352 11.781 -8.508 1 97.69 118 ILE B N 1
ATOM 3638 C CA . ILE B 1 118 ? -12.961 12.062 -8.172 1 97.69 118 ILE B CA 1
ATOM 3639 C C . ILE B 1 118 ? -12.516 13.352 -8.867 1 97.69 118 ILE B C 1
ATOM 3641 O O . ILE B 1 118 ? -11.75 14.133 -8.297 1 97.69 118 ILE B O 1
ATOM 3645 N N . SER B 1 119 ? -12.984 13.648 -10.07 1 97.5 119 SER B N 1
ATOM 3646 C CA . SER B 1 119 ? -12.664 14.891 -10.781 1 97.5 119 SER B CA 1
ATOM 3647 C C . SER B 1 119 ? -13.062 16.109 -9.961 1 97.5 119 SER B C 1
ATOM 3649 O O . SER B 1 119 ? -12.273 17.047 -9.797 1 97.5 119 SER B O 1
ATOM 3651 N N . ARG B 1 120 ? -14.273 16.078 -9.492 1 97.88 120 ARG B N 1
ATOM 3652 C CA . ARG B 1 120 ? -14.758 17.156 -8.633 1 97.88 120 ARG B CA 1
ATOM 3653 C C . ARG B 1 120 ? -13.961 17.203 -7.328 1 9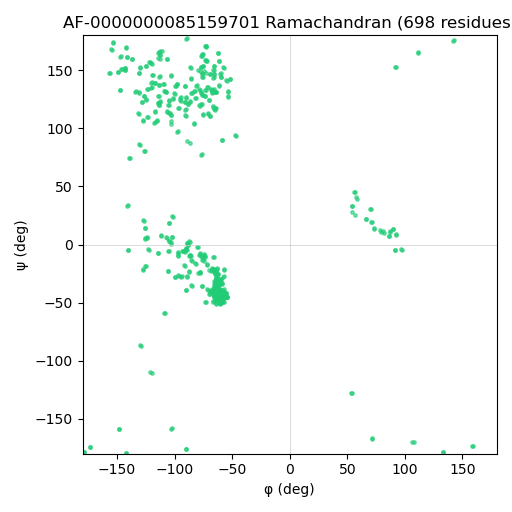7.88 120 ARG B C 1
ATOM 3655 O O . ARG B 1 120 ? -13.602 18.297 -6.863 1 97.88 120 ARG B O 1
ATOM 3662 N N . GLY B 1 121 ? -13.672 16.047 -6.766 1 98.38 121 GLY B N 1
ATOM 3663 C CA . GLY B 1 121 ? -12.898 15.977 -5.535 1 98.38 121 GLY B CA 1
ATOM 3664 C C . GLY B 1 121 ? -11.523 16.609 -5.656 1 98.38 121 GLY B C 1
ATOM 3665 O O . GLY B 1 121 ? -11.094 17.344 -4.766 1 98.38 121 GLY B O 1
ATOM 3666 N N . LEU B 1 122 ? -10.898 16.359 -6.75 1 98.56 122 LEU B N 1
ATOM 3667 C CA . LEU B 1 122 ? -9.57 16.906 -6.996 1 98.56 122 LEU B CA 1
ATOM 3668 C C . LEU B 1 122 ? -9.617 18.438 -7.086 1 98.56 122 LEU B C 1
ATOM 3670 O O . LEU B 1 122 ? -8.758 19.125 -6.531 1 98.56 122 LEU B O 1
ATOM 3674 N N . ARG B 1 123 ? -10.562 18.953 -7.766 1 98.62 123 ARG B N 1
ATOM 3675 C CA . ARG B 1 123 ? -10.711 20.406 -7.91 1 98.62 123 ARG B CA 1
ATOM 3676 C C . ARG B 1 123 ? -10.961 21.062 -6.559 1 98.62 123 ARG B C 1
ATOM 3678 O O . ARG B 1 123 ? -10.344 22.078 -6.23 1 98.62 123 ARG B O 1
ATOM 3685 N N . ILE B 1 124 ? -11.844 20.453 -5.754 1 98.69 124 ILE B N 1
ATOM 3686 C CA . ILE B 1 124 ? -12.156 21 -4.438 1 98.69 124 ILE B CA 1
ATOM 3687 C C . ILE B 1 124 ? -10.914 20.953 -3.553 1 98.69 124 ILE B C 1
ATOM 3689 O O . ILE B 1 124 ? -10.586 21.938 -2.887 1 98.69 124 ILE B O 1
ATOM 3693 N N . ALA B 1 125 ? -10.234 19.859 -3.58 1 98.62 125 ALA B N 1
ATOM 3694 C CA . ALA B 1 125 ? -9.047 19.688 -2.758 1 98.62 125 ALA B CA 1
ATOM 3695 C C . ALA B 1 125 ? -7.98 20.719 -3.109 1 98.62 125 ALA B C 1
ATOM 3697 O O . ALA B 1 125 ? -7.426 21.375 -2.225 1 98.62 125 ALA B O 1
ATOM 3698 N N . ARG B 1 126 ? -7.695 20.844 -4.391 1 98.75 126 ARG B N 1
ATOM 3699 C CA . ARG B 1 126 ? -6.668 21.781 -4.82 1 98.75 126 ARG B CA 1
ATOM 3700 C C . ARG B 1 126 ? -7.055 23.219 -4.473 1 98.75 126 ARG B C 1
ATOM 3702 O O . ARG B 1 126 ? -6.23 23.984 -3.963 1 98.75 126 ARG B O 1
ATOM 3709 N N . ARG B 1 127 ? -8.281 23.578 -4.75 1 98.81 127 ARG B N 1
ATOM 3710 C CA . ARG B 1 127 ? -8.75 24.922 -4.434 1 98.81 127 ARG B CA 1
ATOM 3711 C C . ARG B 1 127 ? -8.594 25.219 -2.947 1 98.81 127 ARG B C 1
ATOM 3713 O O . ARG B 1 127 ? -8.133 26.297 -2.568 1 98.81 127 ARG B O 1
ATOM 3720 N N . LEU B 1 128 ? -9 24.297 -2.146 1 98.88 128 LEU B N 1
ATOM 3721 C CA . LEU B 1 128 ? -8.914 24.453 -0.7 1 98.88 128 LEU B CA 1
ATOM 3722 C C . LEU B 1 128 ? -7.461 24.641 -0.264 1 98.88 128 LEU B C 1
ATOM 3724 O O . LEU B 1 128 ? -7.164 25.516 0.557 1 98.88 128 LEU B O 1
ATOM 3728 N N . LEU B 1 129 ? -6.578 23.828 -0.774 1 98.88 129 LEU B N 1
ATOM 3729 C CA . LEU B 1 129 ? -5.164 23.922 -0.424 1 98.88 129 LEU B CA 1
ATOM 3730 C C . LEU B 1 129 ? -4.59 25.281 -0.834 1 98.88 129 LEU B C 1
ATOM 3732 O O . LEU B 1 129 ? -3.805 25.875 -0.094 1 98.88 129 LEU B O 1
ATOM 3736 N N . VAL B 1 130 ? -4.969 25.75 -2.031 1 98.88 130 VAL B N 1
ATOM 3737 C CA . VAL B 1 130 ? -4.504 27.062 -2.473 1 98.88 130 VAL B CA 1
ATOM 3738 C C . VAL B 1 130 ? -4.988 28.141 -1.503 1 98.88 130 VAL B C 1
ATOM 3740 O O . VAL B 1 130 ? -4.207 28.984 -1.067 1 98.88 130 VAL B O 1
ATOM 3743 N N . 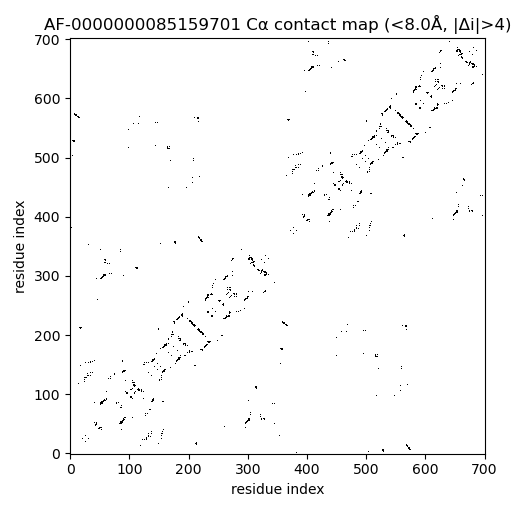GLN B 1 131 ? -6.223 28.062 -1.137 1 98.88 131 GLN B N 1
ATOM 3744 C CA . GLN B 1 131 ? -6.816 29.062 -0.249 1 98.88 131 GLN B CA 1
ATOM 3745 C C . GLN B 1 131 ? -6.137 29.047 1.117 1 98.88 131 GLN B C 1
ATOM 3747 O O . GLN B 1 131 ? -5.828 30.109 1.667 1 98.88 131 GLN B O 1
ATOM 3752 N N . ILE B 1 132 ? -5.891 27.922 1.682 1 98.94 132 ILE B N 1
ATOM 3753 C CA . ILE B 1 132 ? -5.277 27.797 2.998 1 98.94 132 ILE B CA 1
ATOM 3754 C C . ILE B 1 132 ? -3.848 28.328 2.955 1 98.94 132 ILE B C 1
ATOM 3756 O O . ILE B 1 132 ? -3.449 29.109 3.818 1 98.94 132 ILE B O 1
ATOM 3760 N N . ASN B 1 133 ? -3.098 27.969 1.959 1 98.88 133 ASN B N 1
ATOM 3761 C CA . ASN B 1 133 ? -1.73 28.453 1.824 1 98.88 133 ASN B CA 1
ATOM 3762 C C . ASN B 1 133 ? -1.697 29.953 1.58 1 98.88 133 ASN B C 1
ATOM 3764 O O . ASN B 1 133 ? -0.788 30.656 2.047 1 98.88 133 ASN B O 1
ATOM 3768 N N . ASP B 1 134 ? -2.66 30.469 0.837 1 98.62 134 ASP B N 1
ATOM 3769 C CA . ASP B 1 134 ? -2.732 31.891 0.553 1 98.62 134 ASP B CA 1
ATOM 3770 C C . ASP B 1 134 ? -2.926 32.688 1.836 1 98.62 134 ASP B C 1
ATOM 3772 O O . ASP B 1 134 ? -2.514 33.844 1.915 1 98.62 134 ASP B O 1
ATOM 3776 N N . MET B 1 135 ? -3.494 32.062 2.85 1 98.19 135 MET B N 1
ATOM 3777 C CA . MET B 1 135 ? -3.664 32.719 4.152 1 98.19 135 MET B CA 1
ATOM 3778 C C . MET B 1 135 ? -2.342 32.781 4.91 1 98.19 135 MET B C 1
ATOM 3780 O O . MET B 1 135 ? -2.219 33.5 5.902 1 98.19 135 MET B O 1
ATOM 3784 N N . GLY B 1 136 ? -1.409 32.031 4.379 1 98.56 136 GLY B N 1
ATOM 3785 C CA . GLY B 1 136 ? -0.139 31.922 5.078 1 98.56 136 GLY B CA 1
ATOM 3786 C C . GLY B 1 136 ? -0.103 30.781 6.07 1 98.56 136 GLY B C 1
ATOM 3787 O O . GLY B 1 136 ? 0.729 30.766 6.977 1 98.56 136 GLY B O 1
ATOM 3788 N N . LEU B 1 137 ? -1.024 29.922 5.996 1 98.88 137 LEU B N 1
ATOM 3789 C CA . LEU B 1 137 ? -1.101 28.734 6.84 1 98.88 137 LEU B CA 1
ATOM 3790 C C . LEU B 1 137 ? -0.696 27.484 6.066 1 98.88 137 LEU B C 1
ATOM 3792 O O . LEU B 1 137 ? -1.337 27.125 5.074 1 98.88 137 LEU B O 1
ATOM 3796 N N . PRO B 1 138 ? 0.448 26.859 6.457 1 98.88 138 PRO B N 1
ATOM 3797 C CA . PRO B 1 138 ? 0.846 25.641 5.746 1 98.88 138 PRO B CA 1
ATOM 3798 C C . PRO B 1 138 ? -0.127 24.484 5.961 1 98.88 138 PRO B C 1
ATOM 3800 O O . PRO B 1 138 ? -0.732 24.375 7.031 1 98.88 138 PRO B O 1
ATOM 3803 N N . ALA B 1 139 ? -0.246 23.594 4.969 1 98.94 139 ALA B N 1
ATOM 3804 C CA . ALA B 1 139 ? -1.134 22.422 5.023 1 98.94 139 ALA B CA 1
ATOM 3805 C C . ALA B 1 139 ? -0.336 21.125 5.051 1 98.94 139 ALA B C 1
ATOM 3807 O O . ALA B 1 139 ? 0.688 21 4.375 1 98.94 139 ALA B O 1
ATOM 3808 N N . GLY B 1 140 ? -0.735 20.203 5.871 1 98.81 140 GLY B N 1
ATOM 3809 C CA . GLY B 1 140 ? -0.253 18.828 5.879 1 98.81 140 GLY B CA 1
ATOM 3810 C C . GLY B 1 140 ? -1.314 17.812 5.477 1 98.81 140 GLY B C 1
ATOM 3811 O O . GLY B 1 140 ? -2.49 17.984 5.805 1 98.81 140 GLY B O 1
ATOM 3812 N N . SER B 1 141 ? -0.903 16.781 4.797 1 98.5 141 SER B N 1
ATOM 3813 C CA . SER B 1 141 ? -1.883 15.805 4.316 1 98.5 141 SER B CA 1
ATOM 3814 C C . SER B 1 141 ? -1.31 14.391 4.312 1 98.5 141 SER B C 1
ATOM 3816 O O . SER B 1 141 ? -0.097 14.211 4.191 1 98.5 141 SER B O 1
ATOM 3818 N N . GLU B 1 142 ? -2.17 13.43 4.477 1 97.44 142 GLU B N 1
ATOM 3819 C CA . GLU B 1 142 ? -1.8 12.039 4.254 1 97.44 142 GLU B CA 1
ATOM 3820 C C . GLU B 1 142 ? -1.842 11.688 2.768 1 97.44 142 GLU B C 1
ATOM 3822 O O . GLU B 1 142 ? -2.758 12.094 2.053 1 97.44 142 GLU B O 1
ATOM 3827 N N . VAL B 1 143 ? -0.826 10.969 2.344 1 96.81 143 VAL B N 1
ATOM 3828 C CA . VAL B 1 143 ? -0.768 10.547 0.949 1 96.81 143 VAL B CA 1
ATOM 3829 C C . VAL B 1 143 ? -1.08 9.055 0.847 1 96.81 143 VAL B C 1
ATOM 3831 O O . VAL B 1 143 ? -0.287 8.219 1.281 1 96.81 143 VAL B O 1
ATOM 3834 N N . LEU B 1 144 ? -2.211 8.773 0.197 1 95.81 144 LEU B N 1
ATOM 3835 C CA . LEU B 1 144 ? -2.674 7.395 0.081 1 95.81 144 LEU B CA 1
ATOM 3836 C C . LEU B 1 144 ? -2.516 6.887 -1.349 1 95.81 144 LEU B C 1
ATOM 3838 O O . LEU B 1 144 ? -1.783 5.926 -1.593 1 95.81 144 LEU B O 1
ATOM 3842 N N . ASP B 1 145 ? -3.127 7.52 -2.277 1 95.88 145 ASP B N 1
ATOM 3843 C CA . ASP B 1 145 ? -3.047 7.152 -3.688 1 95.88 145 ASP B CA 1
ATOM 3844 C C . ASP B 1 145 ? -1.726 7.613 -4.301 1 95.88 145 ASP B C 1
ATOM 3846 O O . ASP B 1 145 ? -1.356 8.781 -4.184 1 95.88 145 ASP B O 1
ATOM 3850 N N . PRO B 1 146 ? -1.076 6.75 -4.969 1 96.12 146 PRO B N 1
ATOM 3851 C CA . PRO B 1 146 ? 0.26 7.113 -5.445 1 96.12 146 PRO B CA 1
ATOM 3852 C C . PRO B 1 146 ? 0.224 8.086 -6.621 1 96.12 146 PRO B C 1
ATOM 3854 O O . PRO B 1 146 ? 1.263 8.625 -7.016 1 96.12 146 PRO B O 1
ATOM 3857 N N . ILE B 1 147 ? -0.917 8.375 -7.203 1 97.06 147 ILE B N 1
ATOM 3858 C CA . ILE B 1 147 ? -1.018 9.25 -8.359 1 97.06 147 ILE B CA 1
ATOM 3859 C C . ILE B 1 147 ? -1.446 10.648 -7.914 1 97.06 147 ILE B C 1
ATOM 3861 O O . ILE B 1 147 ? -1.023 11.648 -8.5 1 97.06 147 ILE B O 1
ATOM 3865 N N . ILE B 1 148 ? -2.141 10.758 -6.855 1 97.25 148 ILE B N 1
ATOM 3866 C CA . ILE B 1 148 ? -2.812 11.969 -6.406 1 97.25 148 ILE B CA 1
ATOM 3867 C C . ILE B 1 148 ? -1.777 13.047 -6.098 1 97.25 148 ILE B C 1
ATOM 3869 O O . ILE B 1 148 ? -2.02 14.234 -6.328 1 97.25 148 ILE B O 1
ATOM 3873 N N . PRO B 1 149 ? -0.61 12.68 -5.586 1 97.5 149 PRO B N 1
ATOM 3874 C CA . PRO B 1 149 ? 0.375 13.719 -5.285 1 97.5 149 PRO B CA 1
ATOM 3875 C C . PRO B 1 149 ? 0.738 14.555 -6.512 1 97.5 149 PRO B C 1
ATOM 3877 O O . PRO B 1 149 ? 1.075 15.734 -6.383 1 97.5 149 PRO B O 1
ATOM 3880 N N . GLN B 1 150 ? 0.646 14.031 -7.691 1 97.56 150 GLN B N 1
ATOM 3881 C CA . GLN B 1 150 ? 0.955 14.797 -8.898 1 97.56 150 GLN B CA 1
ATOM 3882 C C . GLN B 1 150 ? -0.001 15.969 -9.062 1 97.56 150 GLN B C 1
ATOM 3884 O O . GLN B 1 150 ? 0.324 16.953 -9.734 1 97.56 150 GLN B O 1
ATOM 3889 N N . TYR B 1 151 ? -1.118 15.883 -8.422 1 98.12 151 TYR B N 1
ATOM 3890 C CA . TYR B 1 151 ? -2.16 16.891 -8.578 1 98.12 151 TYR B CA 1
ATOM 3891 C C . TYR B 1 151 ? -2.049 17.953 -7.504 1 98.12 151 TYR B C 1
ATOM 3893 O O . TYR B 1 151 ? -2.445 19.109 -7.715 1 98.12 151 TYR B O 1
ATOM 3901 N N . ILE B 1 152 ? -1.487 17.594 -6.301 1 98.25 152 ILE B N 1
ATOM 3902 C CA . ILE B 1 152 ? -1.712 18.531 -5.219 1 98.25 152 ILE B CA 1
ATOM 3903 C C . ILE B 1 152 ? -0.447 18.656 -4.371 1 98.25 152 ILE B C 1
ATOM 3905 O O . ILE B 1 152 ? -0.371 19.516 -3.48 1 98.25 152 ILE B O 1
ATOM 3909 N N . ALA B 1 153 ? 0.569 17.906 -4.629 1 98 153 ALA B N 1
ATOM 3910 C CA . ALA B 1 153 ? 1.723 17.828 -3.736 1 98 153 ALA B CA 1
ATOM 3911 C C . ALA B 1 153 ? 2.436 19.172 -3.646 1 98 153 ALA B C 1
ATOM 3913 O O . ALA B 1 153 ? 3.033 19.5 -2.617 1 98 153 ALA B O 1
ATOM 3914 N N . GLU B 1 154 ? 2.393 19.969 -4.68 1 98.25 154 GLU B N 1
ATOM 3915 C CA . GLU B 1 154 ? 3.082 21.25 -4.691 1 98.25 154 GLU B CA 1
ATOM 3916 C C . GLU B 1 154 ? 2.475 22.203 -3.67 1 98.25 154 GLU B C 1
ATOM 3918 O O . GLU B 1 154 ? 3.062 23.25 -3.359 1 98.25 154 GLU B O 1
ATOM 3923 N N . LEU B 1 155 ? 1.331 21.812 -3.133 1 98.81 155 LEU B N 1
ATOM 3924 C CA . LEU B 1 155 ? 0.621 22.672 -2.184 1 98.81 155 LEU B CA 1
ATOM 3925 C C . LEU B 1 155 ? 0.731 22.109 -0.767 1 98.81 155 LEU B C 1
ATOM 3927 O O . LEU B 1 155 ? 0.104 22.641 0.158 1 98.81 155 LEU B O 1
ATOM 3931 N N . ILE B 1 156 ? 1.487 21.094 -0.535 1 98.88 156 ILE B N 1
ATOM 3932 C CA . ILE B 1 156 ? 1.57 20.406 0.746 1 98.88 156 ILE B CA 1
ATOM 3933 C C . ILE B 1 156 ? 2.918 20.688 1.403 1 98.88 156 ILE B C 1
ATOM 3935 O O . ILE B 1 156 ? 3.969 20.531 0.779 1 98.88 156 ILE B O 1
ATOM 3939 N N . SER B 1 157 ? 2.893 21.047 2.67 1 98.94 157 SER B N 1
ATOM 3940 C CA . SER B 1 157 ? 4.113 21.406 3.389 1 98.94 157 SER B CA 1
ATOM 3941 C C . SER B 1 157 ? 4.648 20.219 4.184 1 98.94 157 SER B C 1
ATOM 3943 O O . SER B 1 157 ? 5.84 20.172 4.5 1 98.94 157 SER B O 1
ATOM 3945 N N . TRP B 1 158 ? 3.801 19.359 4.531 1 98.94 158 TRP B N 1
ATOM 3946 C CA . TRP B 1 158 ? 4.113 18.156 5.309 1 98.94 158 TRP B CA 1
ATOM 3947 C C . TRP B 1 158 ? 3.199 17 4.922 1 98.94 158 TRP B C 1
ATOM 3949 O O . TRP B 1 158 ? 1.994 17.188 4.738 1 98.94 158 TRP B O 1
ATOM 3959 N N . ALA B 1 159 ? 3.785 15.844 4.703 1 98.88 159 ALA B N 1
ATOM 3960 C CA . ALA B 1 159 ? 2.965 14.688 4.34 1 98.88 159 ALA B CA 1
ATOM 3961 C C . ALA B 1 159 ? 3.154 13.547 5.336 1 98.88 159 ALA B C 1
ATOM 3963 O O . ALA B 1 159 ? 4.125 13.531 6.094 1 98.88 159 ALA B O 1
ATOM 3964 N N . SER B 1 160 ? 2.211 12.711 5.395 1 98.69 160 SER B N 1
ATOM 3965 C CA . SER B 1 160 ? 2.348 11.5 6.199 1 98.69 160 SER B CA 1
ATOM 3966 C C . SER B 1 160 ? 1.95 10.266 5.398 1 98.69 160 SER B C 1
ATOM 3968 O O . SER B 1 160 ? 1.179 10.359 4.441 1 98.69 160 SER B O 1
ATOM 3970 N N . ILE B 1 161 ? 2.568 9.172 5.66 1 98.56 161 ILE B N 1
ATOM 3971 C CA . ILE B 1 161 ? 2.148 7.844 5.227 1 98.56 161 ILE B CA 1
ATOM 3972 C C . ILE B 1 161 ? 1.473 7.113 6.387 1 98.56 161 ILE B C 1
ATOM 3974 O O . ILE B 1 161 ? 2.055 6.973 7.465 1 98.56 161 ILE B O 1
ATOM 3978 N N . GLY B 1 162 ? 0.312 6.656 6.168 1 97.44 162 GLY B N 1
ATOM 3979 C CA . GLY B 1 162 ? -0.505 6.082 7.227 1 97.44 162 GLY B CA 1
ATOM 3980 C C . GLY B 1 162 ? -0.03 4.711 7.672 1 97.44 162 GLY B C 1
ATOM 3981 O O . GLY B 1 162 ? 0.799 4.09 7.004 1 97.44 162 GLY B O 1
ATOM 3982 N N . ALA B 1 163 ? -0.636 4.238 8.773 1 97.19 163 ALA B N 1
ATOM 3983 C CA . ALA B 1 163 ? -0.26 2.98 9.414 1 97.19 163 ALA B CA 1
ATOM 3984 C C . ALA B 1 163 ? -0.529 1.796 8.492 1 97.19 163 ALA B C 1
ATOM 3986 O O . ALA B 1 163 ? 0.206 0.806 8.516 1 97.19 163 ALA B O 1
ATOM 3987 N N . ARG B 1 164 ? -1.473 1.822 7.691 1 96.19 164 ARG B N 1
ATOM 3988 C CA . ARG B 1 164 ? -1.9 0.708 6.852 1 96.19 164 ARG B CA 1
ATOM 3989 C C . ARG B 1 164 ? -1.104 0.665 5.551 1 96.19 164 ARG B C 1
ATOM 3991 O O . ARG B 1 164 ? -1.269 -0.254 4.746 1 96.19 164 ARG B O 1
ATOM 3998 N N . THR B 1 165 ? -0.328 1.713 5.277 1 97.19 165 THR B N 1
ATOM 3999 C CA . THR B 1 165 ? 0.394 1.765 4.012 1 97.19 165 THR B CA 1
ATOM 4000 C C . THR B 1 165 ? 1.895 1.905 4.246 1 97.19 165 THR B C 1
ATOM 4002 O O . THR B 1 165 ? 2.688 1.824 3.307 1 97.19 165 THR B O 1
ATOM 4005 N N . THR B 1 166 ? 2.297 2.047 5.488 1 97.62 166 THR B N 1
ATOM 4006 C CA . THR B 1 166 ? 3.691 2.275 5.848 1 97.62 166 THR B CA 1
ATOM 4007 C C . THR B 1 166 ? 4.57 1.129 5.359 1 97.62 166 THR B C 1
ATOM 4009 O O . THR B 1 166 ? 5.719 1.346 4.957 1 97.62 166 THR B O 1
ATOM 4012 N N . GLU B 1 167 ? 4.062 -0.061 5.336 1 96.12 167 GLU B N 1
ATOM 4013 C CA . GLU B 1 167 ? 4.859 -1.222 4.945 1 96.12 167 GLU B CA 1
ATOM 4014 C C . GLU B 1 167 ? 4.832 -1.426 3.434 1 96.12 167 GLU B C 1
ATOM 4016 O O . GLU B 1 167 ? 5.578 -2.25 2.9 1 96.12 167 GLU B O 1
ATOM 4021 N N . SER B 1 168 ? 4.027 -0.738 2.725 1 95.75 168 SER B N 1
ATOM 4022 C CA . SER B 1 168 ? 3.846 -0.875 1.283 1 95.75 168 SER B CA 1
ATOM 4023 C C . SER B 1 168 ? 5.031 -0.294 0.52 1 95.75 168 SER B C 1
ATOM 4025 O O . SER B 1 168 ? 5.355 0.887 0.667 1 95.75 168 SER B O 1
ATOM 4027 N N . GLN B 1 169 ? 5.605 -1.04 -0.35 1 95.06 169 GLN B N 1
ATOM 4028 C CA . GLN B 1 169 ? 6.727 -0.598 -1.172 1 95.06 169 GLN B CA 1
ATOM 4029 C C . GLN B 1 169 ? 6.328 0.581 -2.057 1 95.06 169 GLN B C 1
ATOM 4031 O O . GLN B 1 169 ? 7.125 1.501 -2.266 1 95.06 169 GLN B O 1
ATOM 4036 N N . THR B 1 170 ? 5.133 0.538 -2.574 1 95.81 170 THR B N 1
ATOM 4037 C CA . THR B 1 170 ? 4.629 1.609 -3.422 1 95.81 170 THR B CA 1
ATOM 4038 C C . THR B 1 170 ? 4.68 2.949 -2.691 1 95.81 170 THR B C 1
ATOM 4040 O O . THR B 1 170 ? 5.086 3.961 -3.268 1 95.81 170 THR B O 1
ATOM 4043 N N . HIS B 1 171 ? 4.32 2.947 -1.484 1 97.94 171 HIS B N 1
ATOM 4044 C CA . HIS B 1 171 ? 4.258 4.18 -0.708 1 97.94 171 HIS B CA 1
ATOM 4045 C C . HIS B 1 171 ? 5.648 4.645 -0.295 1 97.94 171 HIS B C 1
ATOM 4047 O O . HIS B 1 171 ? 5.918 5.848 -0.25 1 97.94 171 HIS B O 1
ATOM 4053 N N . ARG B 1 172 ? 6.527 3.709 -0.003 1 98 172 ARG B N 1
ATOM 4054 C CA . ARG B 1 172 ? 7.91 4.055 0.311 1 98 172 ARG B CA 1
ATOM 4055 C C . ARG B 1 172 ? 8.609 4.676 -0.896 1 98 172 ARG B C 1
ATOM 4057 O O . ARG B 1 172 ? 9.32 5.672 -0.763 1 98 172 ARG B O 1
ATOM 4064 N N . GLU B 1 173 ? 8.383 4.09 -2.068 1 96.81 173 GLU B N 1
ATOM 4065 C CA . GLU B 1 173 ? 8.938 4.625 -3.309 1 96.81 173 GLU B CA 1
ATOM 4066 C C . GLU B 1 173 ? 8.398 6.027 -3.592 1 96.81 173 GLU B C 1
ATOM 4068 O O . GLU B 1 173 ? 9.164 6.934 -3.922 1 96.81 173 GLU B O 1
ATOM 4073 N N . MET B 1 174 ? 7.109 6.16 -3.455 1 97.81 174 MET B N 1
ATOM 4074 C CA . MET B 1 174 ? 6.477 7.461 -3.664 1 97.81 174 MET B CA 1
ATOM 4075 C C . MET B 1 174 ? 7.055 8.508 -2.713 1 97.81 174 MET B C 1
ATOM 4077 O O . MET B 1 174 ? 7.383 9.617 -3.131 1 97.81 174 MET B O 1
ATOM 4081 N N . ALA B 1 175 ? 7.219 8.148 -1.437 1 98.62 175 ALA B N 1
ATOM 4082 C CA . ALA B 1 175 ? 7.715 9.062 -0.41 1 98.62 175 ALA B CA 1
ATOM 4083 C C . ALA B 1 175 ? 9.125 9.539 -0.738 1 98.62 175 ALA B C 1
ATOM 4085 O O . ALA B 1 175 ? 9.492 10.672 -0.422 1 98.62 175 ALA B O 1
ATOM 4086 N N . SER B 1 176 ? 9.906 8.703 -1.391 1 98.44 176 SER B N 1
ATOM 4087 C CA . SER B 1 176 ? 11.281 9.047 -1.74 1 98.44 176 SER B CA 1
ATOM 4088 C C . SER B 1 176 ? 11.328 10.227 -2.709 1 98.44 176 SER B C 1
ATOM 4090 O O . SER B 1 176 ? 12.336 10.93 -2.785 1 98.44 176 SER B O 1
ATOM 4092 N N . GLY B 1 177 ? 10.195 10.414 -3.432 1 98.5 177 GLY B N 1
ATOM 4093 C CA . GLY B 1 177 ? 10.188 11.453 -4.453 1 98.5 177 GLY B CA 1
ATOM 4094 C C . GLY B 1 177 ? 9.398 12.688 -4.043 1 98.5 177 GLY B C 1
ATOM 4095 O O . GLY B 1 177 ? 9.383 13.688 -4.762 1 98.5 177 GLY B O 1
ATOM 4096 N N . LEU B 1 178 ? 8.734 12.633 -2.906 1 98.75 178 LEU B N 1
ATOM 4097 C CA . LEU B 1 178 ? 7.941 13.773 -2.457 1 98.75 178 LEU B CA 1
ATOM 4098 C C . LEU B 1 178 ? 8.844 14.938 -2.061 1 98.75 178 LEU B C 1
ATOM 4100 O O . LEU B 1 178 ? 9.906 14.734 -1.476 1 98.75 178 LEU B O 1
ATOM 4104 N N . SER B 1 179 ? 8.359 16.141 -2.301 1 98.62 179 SER B N 1
ATOM 4105 C CA . SER B 1 179 ? 9.195 17.328 -2.174 1 98.62 179 SER B CA 1
ATOM 4106 C C . SER B 1 179 ? 9.227 17.828 -0.734 1 98.62 179 SER B C 1
ATOM 4108 O O . SER B 1 179 ? 10.047 18.688 -0.387 1 98.62 179 SER B O 1
ATOM 4110 N N . MET B 1 180 ? 8.359 17.375 0.081 1 98.81 180 MET B N 1
ATOM 4111 C CA . MET B 1 180 ? 8.227 17.844 1.458 1 98.81 180 MET B CA 1
ATOM 4112 C C . MET B 1 180 ? 8.648 16.766 2.443 1 98.81 180 MET B C 1
ATOM 4114 O O . MET B 1 180 ? 8.781 15.594 2.068 1 98.81 180 MET B O 1
ATOM 4118 N N . PRO B 1 181 ? 8.859 17.125 3.748 1 98.88 181 PRO B N 1
ATOM 4119 C CA . PRO B 1 181 ? 9.07 16.094 4.777 1 98.88 181 PRO B CA 1
ATOM 4120 C C . PRO B 1 181 ? 7.891 15.133 4.895 1 98.88 181 PRO B C 1
ATOM 4122 O O . PRO B 1 181 ? 6.738 15.539 4.719 1 98.88 181 PRO B O 1
ATOM 4125 N N . VAL B 1 182 ? 8.258 13.883 5.168 1 98.94 182 VAL B N 1
ATOM 4126 C CA . VAL B 1 182 ? 7.227 12.852 5.223 1 98.94 182 VAL B CA 1
ATOM 4127 C C . VAL B 1 182 ? 7.34 12.078 6.535 1 98.94 182 VAL B C 1
ATOM 4129 O O . VAL B 1 182 ? 8.406 11.539 6.855 1 98.94 182 VAL B O 1
ATOM 4132 N N . GLY B 1 183 ? 6.277 12.062 7.289 1 98.88 183 GLY B N 1
ATOM 4133 C CA . GLY B 1 183 ? 6.211 11.203 8.461 1 98.88 183 GLY B CA 1
ATOM 4134 C C . GLY B 1 183 ? 5.617 9.836 8.172 1 98.88 183 GLY B C 1
ATOM 4135 O O . GLY B 1 183 ? 4.613 9.727 7.461 1 98.88 183 GLY B O 1
ATOM 4136 N N . PHE B 1 184 ? 6.242 8.82 8.719 1 98.88 184 PHE B N 1
ATOM 4137 C CA . PHE B 1 184 ? 5.695 7.469 8.641 1 98.88 184 PHE B CA 1
ATOM 4138 C C . PHE B 1 184 ? 5.094 7.047 9.977 1 98.88 184 PHE B C 1
ATOM 4140 O O . PHE B 1 184 ? 5.785 7.035 10.992 1 98.88 184 PHE B O 1
ATOM 4147 N N . LYS B 1 185 ? 3.83 6.672 9.93 1 98.75 185 LYS B N 1
ATOM 4148 C CA . LYS B 1 185 ? 3.193 6.148 11.141 1 98.75 185 LYS B CA 1
ATOM 4149 C C . LYS B 1 185 ? 3.643 4.719 11.422 1 98.75 185 LYS B C 1
ATOM 4151 O O . LYS B 1 185 ? 3.869 3.938 10.5 1 98.75 185 LYS B O 1
ATOM 4156 N N . ASN B 1 186 ? 3.783 4.402 12.75 1 98.56 186 ASN B N 1
ATOM 4157 C CA . ASN B 1 186 ? 3.98 2.998 13.086 1 98.56 186 ASN B CA 1
ATOM 4158 C C . ASN B 1 186 ? 2.791 2.146 12.656 1 98.56 186 ASN B C 1
ATOM 4160 O O . ASN B 1 186 ? 1.686 2.66 12.477 1 98.56 186 ASN B O 1
ATOM 4164 N N . ALA B 1 187 ? 3.035 0.877 12.492 1 96.56 187 ALA B N 1
ATOM 4165 C CA . ALA B 1 187 ? 2.025 -0.051 11.992 1 96.56 187 ALA B CA 1
ATOM 4166 C C . ALA B 1 187 ? 0.838 -0.137 12.945 1 96.56 187 ALA B C 1
ATOM 4168 O O . ALA B 1 187 ? 0.923 0.303 14.094 1 96.56 187 ALA B O 1
ATOM 4169 N N . THR B 1 188 ? -0.279 -0.691 12.484 1 93.75 188 THR B N 1
ATOM 4170 C CA . THR B 1 188 ? -1.526 -0.741 13.242 1 93.75 188 THR B CA 1
ATOM 4171 C C . THR B 1 188 ? -1.368 -1.603 14.492 1 93.75 188 THR B C 1
ATOM 4173 O O . THR B 1 188 ? -2.117 -1.445 15.461 1 93.75 188 THR B O 1
ATOM 4176 N N . ASP B 1 189 ? -0.381 -2.506 14.445 1 92.81 189 ASP B N 1
ATOM 4177 C CA . ASP B 1 189 ? -0.15 -3.342 15.617 1 92.81 189 ASP B CA 1
ATOM 4178 C C . ASP B 1 189 ? 0.831 -2.678 16.578 1 92.81 189 ASP B C 1
ATOM 4180 O O . ASP B 1 189 ? 1.208 -3.268 17.594 1 92.81 189 ASP B O 1
ATOM 4184 N N . GLY B 1 190 ? 1.319 -1.486 16.281 1 94.5 190 GLY B N 1
ATOM 4185 C CA . GLY B 1 190 ? 2.217 -0.746 17.141 1 94.5 190 GLY B CA 1
ATOM 4186 C C . GLY B 1 190 ? 3.68 -0.92 16.781 1 94.5 190 GLY B C 1
ATOM 4187 O O . GLY B 1 190 ? 4.551 -0.264 17.359 1 94.5 190 GLY B O 1
ATOM 4188 N N . ASP B 1 191 ? 3.992 -1.76 15.805 1 95.38 191 ASP B N 1
ATOM 4189 C CA . ASP B 1 191 ? 5.375 -2.039 15.43 1 95.38 191 ASP B CA 1
ATOM 4190 C C . ASP B 1 191 ? 6.039 -0.803 14.828 1 95.38 191 ASP B C 1
ATOM 4192 O O . ASP B 1 191 ? 5.656 -0.346 13.75 1 95.38 191 ASP B O 1
ATOM 4196 N N . VAL B 1 192 ? 7.078 -0.335 15.469 1 98 192 VAL B N 1
ATOM 4197 C CA . VAL B 1 192 ? 7.754 0.89 15.062 1 98 192 VAL B CA 1
ATOM 4198 C C . VAL B 1 192 ? 8.82 0.567 14.016 1 98 192 VAL B C 1
ATOM 4200 O O . VAL B 1 192 ? 9.18 1.423 13.203 1 98 192 VAL B O 1
ATOM 4203 N N . GLN B 1 193 ? 9.281 -0.674 14.008 1 97.75 193 GLN B N 1
ATOM 4204 C CA . GLN B 1 193 ? 10.359 -1.061 13.109 1 97.75 193 GLN B CA 1
ATOM 4205 C C . GLN B 1 193 ? 9.93 -0.941 11.648 1 97.75 193 GLN B C 1
ATOM 4207 O O . GLN B 1 193 ? 10.742 -0.602 10.781 1 97.75 193 GLN B O 1
ATOM 4212 N N . ILE B 1 194 ? 8.703 -1.241 11.398 1 97.25 194 ILE B N 1
ATOM 4213 C CA . ILE B 1 194 ? 8.164 -1.164 10.047 1 97.25 194 ILE B CA 1
ATOM 4214 C C . ILE B 1 194 ? 8.289 0.265 9.523 1 97.25 194 ILE B C 1
ATOM 4216 O O . ILE B 1 194 ? 8.68 0.479 8.375 1 97.25 194 ILE B O 1
ATOM 4220 N N . ALA B 1 195 ? 7.953 1.214 10.383 1 98.69 195 ALA B N 1
ATOM 4221 C CA . ALA B 1 195 ? 8.07 2.619 10 1 98.69 195 ALA B CA 1
ATOM 4222 C C . ALA B 1 195 ? 9.531 3.02 9.82 1 98.69 195 ALA B C 1
ATOM 4224 O O . ALA B 1 195 ? 9.859 3.766 8.898 1 98.69 195 ALA B O 1
ATOM 4225 N N . ILE B 1 196 ? 10.375 2.564 10.664 1 98.75 196 ILE B N 1
ATOM 4226 C CA . ILE B 1 196 ? 11.805 2.875 10.578 1 98.75 196 ILE B CA 1
ATOM 4227 C C . ILE B 1 196 ? 12.375 2.312 9.281 1 98.75 196 ILE B C 1
ATOM 4229 O O . ILE B 1 196 ? 13.125 2.996 8.578 1 98.75 196 ILE B O 1
ATOM 4233 N N . ASN B 1 197 ? 12 1.083 8.945 1 98.25 197 ASN B N 1
ATOM 4234 C CA . ASN B 1 197 ? 12.414 0.5 7.676 1 98.25 197 ASN B CA 1
ATOM 4235 C C . ASN B 1 197 ? 11.945 1.348 6.496 1 98.25 197 ASN B C 1
ATOM 4237 O O . ASN B 1 197 ? 12.672 1.5 5.512 1 98.25 197 ASN B O 1
ATOM 4241 N N . ALA B 1 198 ? 10.734 1.85 6.637 1 98.5 198 ALA B N 1
ATOM 4242 C CA . ALA B 1 198 ? 10.18 2.693 5.582 1 98.5 198 ALA B CA 1
ATOM 4243 C C . ALA B 1 198 ? 10.992 3.977 5.426 1 98.5 198 ALA B C 1
ATOM 4245 O O . ALA B 1 198 ? 11.242 4.426 4.305 1 98.5 198 ALA B O 1
ATOM 4246 N N . ILE B 1 199 ? 11.367 4.57 6.535 1 98.81 199 ILE B N 1
ATOM 4247 C CA . ILE B 1 199 ? 12.164 5.793 6.52 1 98.81 199 ILE B CA 1
ATOM 4248 C C . ILE B 1 199 ? 13.5 5.523 5.84 1 98.81 199 ILE B C 1
ATOM 4250 O O . ILE B 1 199 ? 13.938 6.297 4.98 1 98.81 199 ILE B O 1
ATOM 4254 N N . VAL B 1 200 ? 14.172 4.422 6.188 1 98.56 200 VAL B N 1
ATOM 4255 C CA . VAL B 1 200 ? 15.438 4.039 5.574 1 98.56 200 VAL B CA 1
ATOM 4256 C C . VAL B 1 200 ? 15.25 3.865 4.066 1 98.56 200 VAL B C 1
ATOM 4258 O O . VAL B 1 200 ? 16.047 4.367 3.273 1 98.56 200 VAL B O 1
ATOM 4261 N N . SER B 1 201 ? 14.234 3.189 3.688 1 97.56 201 SER B N 1
ATOM 4262 C CA . SER B 1 201 ? 13.953 2.943 2.277 1 97.56 201 SER B CA 1
ATOM 4263 C C . SER B 1 201 ? 13.719 4.246 1.522 1 97.56 201 SER B C 1
ATOM 4265 O O . SER B 1 201 ? 14.336 4.488 0.48 1 97.56 201 SER B O 1
ATOM 4267 N N . ALA B 1 202 ? 12.852 5.098 2.041 1 98.25 202 ALA B N 1
ATOM 4268 C CA . ALA B 1 202 ? 12.445 6.332 1.368 1 98.25 202 ALA B CA 1
ATOM 4269 C C . ALA B 1 202 ? 13.617 7.297 1.246 1 98.25 202 ALA B C 1
ATOM 4271 O O . ALA B 1 202 ? 13.617 8.18 0.384 1 98.25 202 ALA B O 1
ATOM 4272 N N . ALA B 1 203 ? 14.609 7.148 2.131 1 98.19 203 ALA B N 1
ATOM 4273 C CA . ALA B 1 203 ? 15.773 8.031 2.123 1 98.19 203 ALA B CA 1
ATOM 4274 C C . ALA B 1 203 ? 16.703 7.707 0.952 1 98.19 203 ALA B C 1
ATOM 4276 O O . ALA B 1 203 ? 17.594 8.492 0.627 1 98.19 203 ALA B O 1
ATOM 4277 N N . ASN B 1 204 ? 16.5 6.613 0.241 1 96.69 204 ASN B N 1
ATOM 4278 C CA . ASN B 1 204 ? 17.328 6.168 -0.868 1 96.69 204 ASN B CA 1
ATOM 4279 C C . ASN B 1 204 ? 16.641 6.375 -2.213 1 96.69 204 ASN B C 1
ATOM 4281 O O . ASN B 1 204 ? 15.422 6.531 -2.268 1 96.69 204 ASN B O 1
ATOM 4285 N N . PRO B 1 205 ? 17.438 6.41 -3.307 1 96.19 205 PRO B N 1
ATOM 4286 C CA . PRO B 1 205 ? 16.828 6.57 -4.633 1 96.19 205 PRO B CA 1
ATOM 4287 C C . PRO B 1 205 ? 15.961 5.383 -5.031 1 96.19 205 PRO B C 1
ATOM 4289 O O . PRO B 1 205 ? 16.25 4.242 -4.664 1 96.19 205 PRO B O 1
ATOM 4292 N N . HIS B 1 206 ? 14.914 5.633 -5.766 1 96 206 HIS B N 1
ATOM 4293 C CA . HIS B 1 206 ? 14.023 4.609 -6.293 1 96 206 HIS B CA 1
ATOM 4294 C C . HIS B 1 206 ? 13.656 4.895 -7.746 1 96 206 HIS B C 1
ATOM 4296 O O . HIS B 1 206 ? 13.867 6.008 -8.234 1 96 206 HIS B O 1
ATOM 4302 N N . SER B 1 207 ? 13.242 3.92 -8.43 1 96.19 207 SER B N 1
ATOM 4303 C CA . SER B 1 207 ? 12.602 3.986 -9.742 1 96.19 207 SER B CA 1
ATOM 4304 C C . SER B 1 207 ? 11.266 3.244 -9.742 1 96.19 207 SER B C 1
AT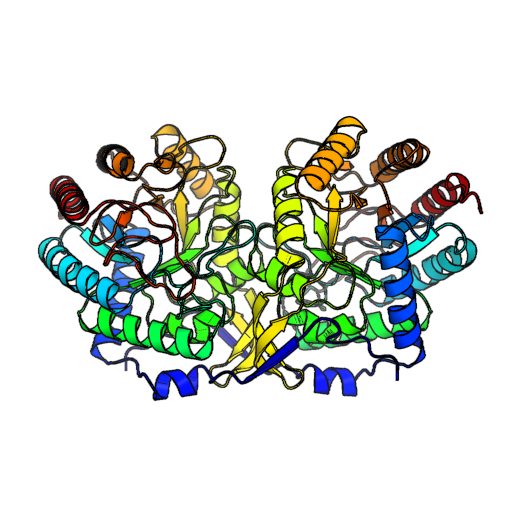OM 4306 O O . SER B 1 207 ? 11.188 2.1 -9.297 1 96.19 207 SER B O 1
ATOM 4308 N N . PHE B 1 208 ? 10.227 3.885 -10.172 1 96.62 208 PHE B N 1
ATOM 4309 C CA . PHE B 1 208 ? 8.914 3.26 -10.172 1 96.62 208 PHE B CA 1
ATOM 4310 C C . PHE B 1 208 ? 8.016 3.891 -11.227 1 96.62 208 PHE B C 1
ATOM 4312 O O . PHE B 1 208 ? 8.344 4.938 -11.789 1 96.62 208 PHE B O 1
ATOM 4319 N N . VAL B 1 209 ? 6.914 3.279 -11.5 1 97.25 209 VAL B N 1
ATOM 4320 C CA . VAL B 1 209 ? 5.984 3.754 -12.516 1 97.25 209 VAL B CA 1
ATOM 4321 C C . VAL B 1 209 ? 5.043 4.793 -11.914 1 97.25 209 VAL B C 1
ATOM 432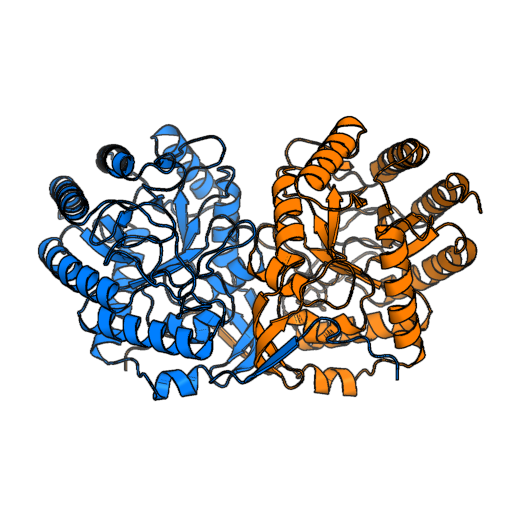3 O O . VAL B 1 209 ? 4.52 4.598 -10.812 1 97.25 209 VAL B O 1
ATOM 4326 N N . GLY B 1 210 ? 4.871 5.91 -12.523 1 97.19 210 GLY B N 1
ATOM 4327 C CA . GLY B 1 210 ? 3.957 6.988 -12.18 1 97.19 210 GLY B CA 1
ATOM 4328 C C . GLY B 1 210 ? 3.445 7.742 -13.398 1 97.19 210 GLY B C 1
ATOM 4329 O O . GLY B 1 210 ? 3.287 7.164 -14.469 1 97.19 210 GLY B O 1
ATOM 4330 N N . ILE B 1 211 ? 2.99 8.945 -13.188 1 97.5 211 ILE B N 1
ATOM 4331 C CA . ILE B 1 211 ? 2.506 9.75 -14.305 1 97.5 211 ILE B CA 1
ATOM 4332 C C . ILE B 1 211 ? 3.238 11.086 -14.328 1 97.5 211 ILE B C 1
ATOM 4334 O O . ILE B 1 211 ? 3.762 11.539 -13.305 1 97.5 211 ILE B O 1
ATOM 4338 N N . ASP B 1 212 ? 3.35 11.688 -15.461 1 96.75 212 ASP B N 1
ATOM 4339 C CA . ASP B 1 212 ? 3.904 13.031 -15.57 1 96.75 212 ASP B CA 1
ATOM 4340 C C . ASP B 1 212 ? 2.809 14.094 -15.461 1 96.75 212 ASP B C 1
ATOM 4342 O O . ASP B 1 212 ? 1.655 13.766 -15.164 1 96.75 212 ASP B O 1
ATOM 4346 N N . ARG B 1 213 ? 3.154 15.336 -15.625 1 96.31 213 ARG B N 1
ATOM 4347 C CA . ARG B 1 213 ? 2.229 16.453 -15.422 1 96.31 213 ARG B CA 1
ATOM 4348 C C . ARG B 1 213 ? 1.139 16.453 -16.484 1 96.31 213 ARG B C 1
ATOM 4350 O O . ARG B 1 213 ? 0.066 17.031 -16.297 1 96.31 213 ARG B O 1
ATOM 4357 N N . GLN B 1 214 ? 1.408 15.805 -17.609 1 96.69 214 GLN B N 1
ATOM 4358 C CA . GLN B 1 214 ? 0.428 15.734 -18.688 1 96.69 214 GLN B CA 1
ATOM 4359 C C . GLN B 1 214 ? -0.49 14.531 -18.531 1 96.69 214 GLN B C 1
ATOM 4361 O O . GLN B 1 214 ? -1.456 14.375 -19.281 1 96.69 214 GLN B O 1
ATOM 4366 N N . GLY B 1 215 ? -0.253 13.688 -17.547 1 96.69 215 GLY B N 1
ATOM 4367 C CA . GLY B 1 215 ? -1.103 12.547 -17.266 1 96.69 215 GLY B CA 1
ATOM 4368 C C . GLY B 1 215 ? -0.653 11.281 -17.969 1 96.69 215 GLY B C 1
ATOM 4369 O O . GLY B 1 215 ? -1.35 10.258 -17.938 1 96.69 215 GLY B O 1
ATOM 4370 N N . ASN B 1 216 ? 0.518 11.352 -18.594 1 97.06 216 ASN B N 1
ATOM 4371 C CA . ASN B 1 216 ? 1.052 10.172 -19.266 1 97.06 216 ASN B CA 1
ATOM 4372 C C . ASN B 1 216 ? 1.824 9.281 -18.297 1 97.06 216 ASN B C 1
ATOM 4374 O O . ASN B 1 216 ? 2.52 9.773 -17.406 1 97.06 216 ASN B O 1
ATOM 4378 N N . THR B 1 217 ? 1.665 8.008 -18.516 1 97.62 217 THR B N 1
ATOM 4379 C CA . THR B 1 217 ? 2.414 7.055 -17.703 1 97.62 217 THR B CA 1
ATOM 4380 C C . THR B 1 217 ? 3.906 7.145 -18 1 97.62 217 THR B C 1
ATOM 4382 O O . THR B 1 217 ? 4.312 7.16 -19.172 1 97.62 217 THR B O 1
ATOM 4385 N N . ILE B 1 218 ? 4.754 7.242 -16.984 1 97.94 218 ILE B N 1
ATOM 4386 C CA . ILE B 1 218 ? 6.199 7.371 -17.109 1 97.94 218 ILE B CA 1
ATOM 4387 C C . ILE B 1 218 ? 6.883 6.57 -16 1 97.94 218 ILE B C 1
ATOM 4389 O O . ILE B 1 218 ? 6.219 6.035 -15.117 1 97.94 218 ILE B O 1
ATOM 4393 N N . VAL B 1 219 ? 8.156 6.406 -16.078 1 97.94 219 VAL B N 1
ATOM 4394 C CA . VAL B 1 219 ? 9 5.957 -14.977 1 97.94 219 VAL B CA 1
ATOM 4395 C C . VAL B 1 219 ? 9.602 7.16 -14.266 1 97.94 219 VAL B C 1
ATOM 4397 O O . VAL B 1 219 ? 10.195 8.039 -14.898 1 97.94 219 VAL B O 1
ATOM 4400 N N . LEU B 1 220 ? 9.414 7.215 -12.992 1 97.94 220 LEU B N 1
ATOM 4401 C CA . LEU B 1 220 ? 10.016 8.25 -12.164 1 97.94 220 LEU B CA 1
ATOM 4402 C C . LEU B 1 220 ? 11.258 7.727 -11.453 1 97.94 220 LEU B C 1
ATOM 4404 O O . LEU B 1 220 ? 11.242 6.641 -10.875 1 97.94 220 LEU B O 1
ATOM 4408 N N . ARG B 1 221 ? 12.32 8.414 -11.531 1 98 221 ARG B N 1
ATOM 4409 C CA . ARG B 1 221 ? 13.508 8.18 -10.719 1 98 221 ARG B CA 1
ATOM 4410 C C . ARG B 1 221 ? 13.664 9.266 -9.656 1 98 221 ARG B C 1
ATOM 4412 O O . ARG B 1 221 ? 13.562 10.461 -9.953 1 98 221 ARG B O 1
ATOM 4419 N N . THR B 1 222 ? 13.883 8.883 -8.469 1 98.06 222 THR B N 1
ATOM 4420 C CA . THR B 1 222 ? 13.945 9.82 -7.355 1 98.06 222 THR B CA 1
ATOM 4421 C C . THR B 1 222 ? 15.352 9.867 -6.766 1 98.06 222 THR B C 1
ATOM 4423 O O . THR B 1 222 ? 16.172 8.984 -7.023 1 98.06 222 THR B O 1
ATOM 4426 N N . THR B 1 223 ? 15.648 10.906 -5.949 1 98.12 223 THR B N 1
ATOM 4427 C CA . THR B 1 223 ? 16.938 11.039 -5.289 1 98.12 223 THR B CA 1
ATOM 4428 C C . THR B 1 223 ? 16.875 10.5 -3.863 1 98.12 223 THR B C 1
ATOM 4430 O O . THR B 1 223 ? 17.922 10.305 -3.221 1 98.12 223 THR B O 1
ATOM 4433 N N . GLY B 1 224 ? 15.641 10.148 -3.432 1 98.19 224 GLY B N 1
ATOM 4434 C CA . GLY B 1 224 ? 15.461 9.836 -2.023 1 98.19 224 GLY B CA 1
ATOM 4435 C C . GLY B 1 224 ? 15.047 11.031 -1.193 1 98.19 224 GLY B C 1
ATOM 4436 O O . GLY B 1 224 ? 15.328 12.18 -1.562 1 98.19 224 GLY B O 1
ATOM 4437 N N . ASN B 1 225 ? 14.367 10.828 -0.138 1 98.62 225 ASN B N 1
ATOM 4438 C CA . ASN B 1 225 ? 13.906 11.859 0.785 1 98.62 225 ASN B CA 1
ATOM 4439 C C . ASN B 1 225 ? 14.539 11.711 2.162 1 98.62 225 ASN B C 1
ATOM 4441 O O . ASN B 1 225 ? 14.125 10.859 2.953 1 98.62 225 ASN B O 1
ATOM 4445 N N . THR B 1 226 ? 15.422 12.531 2.533 1 98.12 226 THR B N 1
ATOM 4446 C CA . THR B 1 226 ? 16.172 12.414 3.781 1 98.12 226 THR B CA 1
ATOM 4447 C C . THR B 1 226 ? 15.438 13.109 4.918 1 98.12 226 THR B C 1
ATOM 4449 O O . THR B 1 226 ? 15.898 13.117 6.059 1 98.12 226 THR B O 1
ATOM 4452 N N . ASP B 1 227 ? 14.289 13.703 4.613 1 98.5 227 ASP B N 1
ATOM 4453 C CA . ASP B 1 227 ? 13.531 14.422 5.637 1 98.5 227 ASP B CA 1
ATOM 4454 C C . ASP B 1 227 ? 12.352 13.578 6.137 1 98.5 227 ASP B C 1
ATOM 4456 O O . ASP B 1 227 ? 11.336 14.125 6.562 1 98.5 227 ASP B O 1
ATOM 4460 N N . CYS B 1 228 ? 12.422 12.289 6.012 1 98.75 228 CYS B N 1
ATOM 4461 C CA . CYS B 1 228 ? 11.414 11.406 6.582 1 98.75 228 CYS B CA 1
ATOM 4462 C C . CYS B 1 228 ? 11.609 11.258 8.086 1 98.75 228 CYS B C 1
ATOM 4464 O O . CYS B 1 228 ? 12.727 11.406 8.594 1 98.75 228 CYS B O 1
ATOM 4466 N N . HIS B 1 229 ? 10.547 10.984 8.82 1 98.88 229 HIS B N 1
ATOM 4467 C CA . HIS B 1 229 ? 10.594 10.867 10.273 1 98.88 229 HIS B CA 1
ATOM 4468 C C . HIS B 1 229 ? 9.484 9.961 10.789 1 98.88 229 HIS B C 1
ATOM 4470 O O . HIS B 1 229 ? 8.672 9.453 10.008 1 98.88 229 HIS B O 1
ATOM 4476 N N . LEU B 1 230 ? 9.539 9.695 12.109 1 98.94 230 LEU B N 1
ATOM 4477 C CA . LEU B 1 230 ? 8.672 8.695 12.711 1 98.94 230 LEU B CA 1
ATOM 4478 C C . LEU B 1 230 ? 7.465 9.352 13.375 1 98.94 230 LEU B C 1
ATOM 4480 O O . LEU B 1 230 ? 7.602 10.375 14.039 1 98.94 230 LEU B O 1
ATOM 4484 N N . ILE B 1 231 ? 6.316 8.789 13.172 1 98.94 231 ILE B N 1
ATOM 4485 C CA . ILE B 1 231 ? 5.113 9.156 13.906 1 98.94 231 ILE B CA 1
ATOM 4486 C C . ILE B 1 231 ? 4.66 7.992 14.781 1 98.94 231 ILE B C 1
ATOM 4488 O O . ILE B 1 231 ? 4.387 6.898 14.281 1 98.94 231 ILE B O 1
ATOM 4492 N N . LEU B 1 232 ? 4.598 8.164 16.031 1 98.88 232 LEU B N 1
ATOM 4493 C CA . LEU B 1 232 ? 4.027 7.188 16.953 1 98.88 232 LEU B CA 1
ATOM 4494 C C . LEU B 1 232 ? 2.527 7.406 17.125 1 98.88 232 LEU B C 1
ATOM 4496 O O . LEU B 1 232 ? 2.098 8.484 17.547 1 98.88 232 LEU B O 1
ATOM 4500 N N . ARG B 1 233 ? 1.78 6.41 16.797 1 98.25 233 ARG B N 1
ATOM 4501 C CA . ARG B 1 233 ? 0.334 6.602 16.828 1 98.25 233 ARG B CA 1
ATOM 4502 C C . ARG B 1 233 ? -0.343 5.539 17.688 1 98.25 233 ARG B C 1
ATOM 4504 O O . ARG B 1 233 ? -1.564 5.379 17.641 1 98.25 233 ARG B O 1
ATOM 4511 N N . GLY B 1 234 ? 0.375 4.82 18.484 1 97.62 234 GLY B N 1
ATOM 4512 C CA . GLY B 1 234 ? -0.18 3.697 19.219 1 97.62 234 GLY B CA 1
ATOM 4513 C C . GLY B 1 234 ? -0.512 2.508 18.344 1 97.62 234 GLY B C 1
ATOM 4514 O O . GLY B 1 234 ? 0.055 2.355 17.25 1 97.62 234 GLY B O 1
ATOM 4515 N N . GLY B 1 235 ? -1.24 1.576 18.875 1 94 235 GLY B N 1
ATOM 4516 C CA . GLY B 1 235 ? -1.626 0.4 18.109 1 94 235 GLY B CA 1
ATOM 4517 C C . GLY B 1 235 ? -2.605 -0.494 18.844 1 94 235 GLY B C 1
ATOM 4518 O O . GLY B 1 235 ? -3.158 -0.102 19.875 1 94 235 GLY B O 1
ATOM 4519 N N . LYS B 1 236 ? -2.879 -1.653 18.203 1 90.75 236 LYS B N 1
ATOM 4520 C CA . LYS B 1 236 ? -3.846 -2.621 18.719 1 90.75 236 LYS B CA 1
ATOM 4521 C C . LYS B 1 236 ? -3.48 -3.066 20.141 1 90.75 236 LYS B C 1
ATOM 4523 O O . LYS B 1 236 ? -4.355 -3.441 20.922 1 90.75 236 LYS B O 1
ATOM 4528 N N . HIS B 1 237 ? -2.246 -2.904 20.484 1 90.94 237 HIS B N 1
ATOM 4529 C CA . HIS B 1 237 ? -1.807 -3.426 21.766 1 90.94 237 HIS B CA 1
ATOM 4530 C C . HIS B 1 237 ? -1.626 -2.303 22.781 1 90.94 237 HIS B C 1
ATOM 4532 O O . HIS B 1 237 ? -1.143 -2.537 23.891 1 90.94 237 HIS B O 1
ATOM 4538 N N . GLY B 1 238 ? -1.94 -1.056 22.422 1 94.44 238 GLY B N 1
ATOM 4539 C CA . GLY B 1 238 ? -1.897 0.023 23.391 1 94.44 238 GLY B CA 1
ATOM 4540 C C . GLY B 1 238 ? -1.184 1.26 22.891 1 94.44 238 GLY B C 1
ATOM 4541 O O . GLY B 1 238 ? -0.73 1.293 21.734 1 94.44 238 GLY B O 1
ATOM 4542 N N . ALA B 1 239 ? -1.116 2.238 23.797 1 97.62 239 ALA B N 1
ATOM 4543 C CA . ALA B 1 239 ? -0.47 3.514 23.5 1 97.62 239 ALA B CA 1
ATOM 4544 C C . ALA B 1 239 ? 1.047 3.355 23.422 1 97.62 239 ALA B C 1
ATOM 4546 O O . ALA B 1 239 ? 1.597 2.359 23.906 1 97.62 239 ALA B O 1
ATOM 4547 N N . ASN B 1 240 ? 1.73 4.277 22.734 1 98.25 240 ASN B N 1
ATOM 4548 C CA . ASN B 1 240 ? 3.188 4.215 22.672 1 98.25 240 ASN B CA 1
ATOM 4549 C C . ASN B 1 240 ? 3.811 5.605 22.75 1 98.25 240 ASN B C 1
ATOM 4551 O O . ASN B 1 240 ? 4.844 5.863 22.125 1 98.25 240 ASN B O 1
ATOM 4555 N N . PHE B 1 241 ? 3.18 6.516 23.5 1 98.25 241 PHE B N 1
ATOM 4556 C CA . PHE B 1 241 ? 3.672 7.883 23.625 1 98.25 241 PHE B CA 1
ATOM 4557 C C . PHE B 1 241 ? 4.504 8.047 24.891 1 98.25 241 PHE B C 1
ATOM 4559 O O . PHE B 1 241 ? 5.16 9.07 25.078 1 98.25 241 PHE B O 1
ATOM 4566 N N . ASP B 1 242 ? 4.512 7.051 25.766 1 97.19 242 ASP B N 1
ATOM 4567 C CA . ASP B 1 242 ? 5.203 7.191 27.047 1 97.19 242 ASP B CA 1
ATOM 4568 C C . ASP B 1 242 ? 6.719 7.16 26.859 1 97.19 242 ASP B C 1
ATOM 4570 O O . ASP B 1 242 ? 7.207 6.828 25.781 1 97.19 242 ASP B O 1
ATOM 4574 N N . ARG B 1 243 ? 7.422 7.484 27.906 1 96.88 243 ARG B N 1
ATOM 4575 C CA . ARG B 1 243 ? 8.875 7.66 27.891 1 96.88 243 ARG B CA 1
ATOM 4576 C C . ARG B 1 243 ? 9.57 6.398 27.391 1 96.88 243 ARG B C 1
ATOM 4578 O O . ARG B 1 243 ? 10.523 6.484 26.609 1 96.88 243 ARG B O 1
ATOM 4585 N N . LEU B 1 244 ? 9.109 5.27 27.828 1 97.12 244 LEU B N 1
ATOM 4586 C CA . LEU B 1 244 ? 9.75 4.012 27.469 1 97.12 244 LEU B CA 1
ATOM 4587 C C . LEU B 1 244 ? 9.656 3.758 25.969 1 97.12 244 LEU B C 1
ATOM 4589 O O . LEU B 1 244 ? 10.656 3.447 25.328 1 97.12 244 LEU B O 1
ATOM 4593 N N . HIS B 1 245 ? 8.469 3.844 25.391 1 98.06 245 HIS B N 1
ATOM 4594 C CA . HIS B 1 245 ? 8.258 3.607 23.969 1 98.06 245 HIS B CA 1
ATOM 4595 C C . HIS B 1 245 ? 9.016 4.621 23.125 1 98.06 245 HIS B C 1
ATOM 4597 O O . HIS B 1 245 ? 9.602 4.262 22.109 1 98.06 245 HIS B O 1
ATOM 4603 N N . VAL B 1 246 ? 9.016 5.875 23.531 1 98.44 246 VAL B N 1
ATOM 4604 C CA . VAL B 1 246 ? 9.695 6.934 22.797 1 98.44 246 VAL B CA 1
ATOM 4605 C C . VAL B 1 246 ? 11.203 6.68 22.797 1 98.44 246 VAL B C 1
ATOM 4607 O O . VAL B 1 246 ? 11.852 6.785 21.75 1 98.44 246 VAL B O 1
ATOM 4610 N N . ARG B 1 247 ? 11.75 6.316 23.922 1 97.44 247 ARG B N 1
ATOM 4611 C CA . ARG B 1 247 ? 13.18 6.039 24.031 1 97.44 247 ARG B CA 1
ATOM 4612 C C . ARG B 1 247 ? 13.562 4.824 23.172 1 97.44 247 ARG B C 1
ATOM 4614 O O . ARG B 1 247 ? 14.602 4.82 22.531 1 97.44 247 ARG B O 1
ATOM 4621 N N . GLU B 1 248 ? 12.742 3.812 23.234 1 98.12 248 GLU B N 1
ATOM 4622 C CA . GLU B 1 248 ? 12.992 2.613 22.438 1 98.12 248 GLU B CA 1
ATOM 4623 C C . GLU B 1 248 ? 12.961 2.928 20.953 1 98.12 248 GLU B C 1
ATOM 4625 O O . GLU B 1 248 ? 13.797 2.436 20.188 1 98.12 248 GLU B O 1
ATOM 4630 N N . ALA B 1 249 ? 11.984 3.688 20.547 1 98.69 249 ALA B N 1
ATOM 4631 C CA . ALA B 1 249 ? 11.891 4.09 19.141 1 98.69 249 ALA B CA 1
ATOM 4632 C C . ALA B 1 249 ? 13.117 4.883 18.719 1 98.69 249 ALA B C 1
ATOM 4634 O O . ALA B 1 249 ? 13.68 4.645 17.641 1 98.69 249 ALA B O 1
ATOM 4635 N N . ALA B 1 250 ? 13.531 5.805 19.547 1 98.56 250 ALA B N 1
ATOM 4636 C CA . ALA B 1 250 ? 14.711 6.621 19.266 1 98.56 250 ALA B CA 1
ATOM 4637 C C . ALA B 1 250 ? 15.961 5.75 19.141 1 98.56 250 ALA B C 1
ATOM 4639 O O . ALA B 1 250 ? 16.797 5.98 18.25 1 98.56 250 ALA B O 1
ATOM 4640 N N . GLN B 1 251 ? 16.094 4.809 20 1 98.5 251 GLN B N 1
ATOM 4641 C CA . GLN B 1 251 ? 17.234 3.896 19.953 1 98.5 251 GLN B CA 1
ATOM 4642 C C . GLN B 1 251 ? 17.25 3.098 18.656 1 98.5 251 GLN B C 1
ATOM 4644 O O . GLN B 1 251 ? 18.297 2.943 18.031 1 98.5 251 GLN B O 1
ATOM 4649 N N . LYS B 1 252 ? 16.125 2.598 18.281 1 98.69 252 LYS B N 1
ATOM 4650 C CA . LYS B 1 252 ? 16.016 1.844 17.031 1 98.69 252 LYS B CA 1
ATOM 4651 C C . LYS B 1 252 ? 16.375 2.713 15.828 1 98.69 252 LYS B C 1
ATOM 4653 O O . LYS B 1 252 ? 17.016 2.242 14.883 1 98.69 252 LYS B O 1
ATOM 4658 N N . MET B 1 253 ? 15.914 3.939 15.852 1 98.62 253 MET B N 1
ATOM 4659 C CA . MET B 1 253 ? 16.266 4.863 14.773 1 98.62 253 MET B CA 1
ATOM 4660 C C . MET B 1 253 ? 17.781 5.082 14.719 1 98.62 253 MET B C 1
ATOM 4662 O O . MET B 1 253 ? 18.375 5.059 13.641 1 98.62 253 MET B O 1
ATOM 4666 N N . THR B 1 254 ? 18.344 5.316 15.875 1 98.44 254 THR B N 1
ATOM 4667 C CA . THR B 1 254 ? 19.797 5.508 15.945 1 98.44 254 THR B CA 1
ATOM 4668 C C . THR B 1 254 ? 20.531 4.285 15.406 1 98.44 254 THR B C 1
ATOM 4670 O O . THR B 1 254 ? 21.5 4.418 14.656 1 98.44 254 THR B O 1
ATOM 4673 N N . GLU B 1 255 ? 20.078 3.129 15.773 1 98.31 255 GLU B N 1
ATOM 4674 C CA . GLU B 1 255 ? 20.672 1.881 15.305 1 98.31 255 GLU B CA 1
ATOM 4675 C C . GLU B 1 255 ? 20.562 1.762 13.781 1 98.31 255 GLU B C 1
ATOM 4677 O O . GLU B 1 255 ? 21.438 1.168 13.141 1 98.31 255 GLU B O 1
ATOM 4682 N N . ALA B 1 256 ? 19.562 2.346 13.227 1 97.81 256 ALA B N 1
ATOM 4683 C CA . ALA B 1 256 ? 19.359 2.348 11.781 1 97.81 256 ALA B CA 1
ATOM 4684 C C . ALA B 1 256 ? 20.094 3.512 11.125 1 97.81 256 ALA B C 1
ATOM 4686 O O . ALA B 1 256 ? 19.906 3.787 9.938 1 97.81 256 ALA B O 1
ATOM 4687 N N . LYS B 1 257 ? 20.844 4.301 11.898 1 97.5 257 LYS B N 1
ATOM 4688 C CA . LYS B 1 257 ? 21.656 5.43 11.453 1 97.5 257 LYS B CA 1
ATOM 4689 C C . LYS B 1 257 ? 20.781 6.594 11 1 97.5 257 LYS B C 1
ATOM 4691 O O . LYS B 1 257 ? 21.125 7.301 10.047 1 97.5 257 LYS B O 1
ATOM 4696 N N . LEU B 1 258 ? 19.641 6.688 11.602 1 97.81 258 LEU B N 1
ATOM 4697 C CA . LEU B 1 258 ? 18.734 7.812 11.375 1 97.81 258 LEU B CA 1
ATOM 4698 C C . LEU B 1 258 ? 18.797 8.789 12.547 1 97.81 258 LEU B C 1
ATOM 4700 O O . LEU B 1 258 ? 18.984 8.383 13.695 1 97.81 258 LEU B O 1
ATOM 4704 N N . HIS B 1 259 ? 18.656 10.07 12.219 1 96.75 259 HIS B N 1
ATOM 4705 C CA . HIS B 1 259 ? 18.453 11.055 13.281 1 96.75 259 HIS B CA 1
ATOM 4706 C C . HIS B 1 259 ? 17.078 10.898 13.922 1 96.75 259 HIS B C 1
ATOM 4708 O O . HIS B 1 259 ? 16.062 10.969 13.234 1 96.75 259 HIS B O 1
ATOM 4714 N N . PRO B 1 260 ? 17.062 10.734 15.195 1 98 260 PRO B N 1
ATOM 4715 C CA . PRO B 1 260 ? 15.758 10.547 15.836 1 98 260 PRO B CA 1
ATOM 4716 C C . PRO B 1 260 ? 14.914 11.82 15.82 1 98 260 PRO B C 1
ATOM 4718 O O . PRO B 1 260 ? 15.305 12.828 16.406 1 98 260 PRO B O 1
ATOM 4721 N N . ALA B 1 261 ? 13.93 11.914 15.156 1 98.56 261 ALA B N 1
ATOM 4722 C CA . ALA B 1 261 ? 12.867 12.922 15.109 1 98.56 261 ALA B CA 1
ATOM 4723 C C . ALA B 1 261 ? 11.492 12.266 15.141 1 98.56 261 ALA B C 1
ATOM 4725 O O . ALA B 1 261 ? 11.117 11.547 14.211 1 98.56 261 ALA B O 1
ATOM 4726 N N . ILE B 1 262 ? 10.75 12.477 16.219 1 98.88 262 ILE B N 1
ATOM 4727 C CA . ILE B 1 262 ? 9.523 11.719 16.453 1 98.88 262 ILE B CA 1
ATOM 4728 C C . ILE B 1 262 ? 8.359 12.68 16.656 1 98.88 262 ILE B C 1
ATOM 4730 O O . ILE B 1 262 ? 8.445 13.602 17.469 1 98.88 262 ILE B O 1
ATOM 4734 N N . ILE B 1 263 ? 7.344 12.516 15.875 1 98.88 263 ILE B N 1
ATOM 4735 C CA . ILE B 1 263 ? 6.059 13.172 16.109 1 98.88 263 ILE B CA 1
ATOM 4736 C C . ILE B 1 263 ? 5.109 12.203 16.812 1 98.88 263 ILE B C 1
ATOM 4738 O O . ILE B 1 263 ? 5.059 11.016 16.484 1 98.88 263 ILE B O 1
ATOM 4742 N N . ILE B 1 264 ? 4.383 12.727 17.781 1 98.88 264 ILE B N 1
ATOM 4743 C CA . ILE B 1 264 ? 3.414 11.898 18.5 1 98.88 264 ILE B CA 1
ATOM 4744 C C . ILE B 1 264 ? 2 12.258 18.047 1 98.88 264 ILE B C 1
ATOM 4746 O O . ILE B 1 264 ? 1.591 13.422 18.125 1 98.88 264 ILE B O 1
ATOM 4750 N N . ASP B 1 265 ? 1.304 11.305 17.516 1 98.75 265 ASP B N 1
ATOM 4751 C CA . ASP B 1 265 ? -0.13 11.422 17.266 1 98.75 265 ASP B CA 1
ATOM 4752 C C . ASP B 1 265 ? -0.924 11.297 18.562 1 98.75 265 ASP B C 1
ATOM 4754 O O . ASP B 1 265 ? -1.034 10.203 19.125 1 98.75 265 ASP B O 1
ATOM 4758 N N . CYS B 1 266 ? -1.528 12.375 18.969 1 98.69 266 CYS B N 1
ATOM 4759 C CA . CYS B 1 266 ? -2.209 12.391 20.266 1 98.69 266 CYS B CA 1
ATOM 4760 C C . CYS B 1 266 ? -3.555 11.68 20.172 1 98.69 266 CYS B C 1
ATOM 4762 O O . CYS B 1 266 ? -4.207 11.453 21.203 1 98.69 266 CYS B O 1
ATOM 4764 N N . SER B 1 267 ? -3.947 11.32 18.984 1 97.56 267 SER B N 1
ATOM 4765 C CA . SER B 1 267 ? -5.215 10.641 18.734 1 97.56 267 SER B CA 1
ATOM 4766 C C . SER B 1 267 ? -5.008 9.148 18.484 1 97.56 267 SER B C 1
ATOM 4768 O O . SER B 1 267 ? -4.113 8.539 19.078 1 97.56 267 SER B O 1
ATOM 4770 N N . HIS B 1 268 ? -5.898 8.469 17.859 1 95.06 268 HIS B N 1
ATOM 4771 C CA . HIS B 1 268 ? -5.84 7.07 17.453 1 95.06 268 HIS B CA 1
ATOM 4772 C C . HIS B 1 268 ? -5.523 6.172 18.641 1 95.06 268 HIS B C 1
ATOM 4774 O O . HIS B 1 268 ? -6.234 6.199 19.656 1 95.06 268 HIS B O 1
ATOM 4780 N N . GLY B 1 269 ? -4.535 5.34 18.5 1 95.56 269 GLY B N 1
ATOM 4781 C CA . GLY B 1 269 ? -4.234 4.398 19.562 1 95.56 269 GLY B CA 1
ATOM 4782 C C . GLY B 1 269 ? -3.779 5.07 20.844 1 95.56 269 GLY B C 1
ATOM 4783 O O . GLY B 1 269 ? -3.984 4.543 21.938 1 95.56 269 GLY B O 1
ATOM 4784 N N . ASN B 1 270 ? -3.236 6.254 20.734 1 97.88 270 ASN B N 1
ATOM 4785 C CA . ASN B 1 270 ? -2.684 6.93 21.906 1 97.88 270 ASN B CA 1
ATOM 4786 C C . ASN B 1 270 ? -3.779 7.551 22.766 1 97.88 270 ASN B C 1
ATOM 4788 O O . ASN B 1 270 ? -3.586 7.762 23.969 1 97.88 270 ASN B O 1
ATOM 4792 N N . SER B 1 271 ? -4.918 7.836 22.172 1 96.38 271 SER B N 1
ATOM 4793 C CA . SER B 1 271 ? -6.055 8.375 22.922 1 96.38 271 SER B CA 1
ATOM 4794 C C . SER B 1 271 ? -7.105 7.301 23.172 1 96.38 271 SER B C 1
ATOM 4796 O O . SER B 1 271 ? -8.195 7.598 23.656 1 96.38 271 SER B O 1
ATOM 4798 N N . GLU B 1 272 ? -6.824 6.051 22.719 1 93.38 272 GLU B N 1
ATOM 4799 C CA . GLU B 1 272 ? -7.812 4.98 22.75 1 93.38 272 GLU B CA 1
ATOM 4800 C C . GLU B 1 272 ? -9.102 5.391 22.047 1 93.38 272 GLU B C 1
ATOM 4802 O O . GLU B 1 272 ? -10.195 5.055 22.5 1 93.38 272 GLU B O 1
ATOM 4807 N N . LYS B 1 273 ? -9.016 6.266 21.094 1 88.94 273 LYS B N 1
ATOM 4808 C CA . LYS B 1 273 ? -10.086 6.754 20.219 1 88.94 273 LYS B CA 1
ATOM 4809 C C . LYS B 1 273 ? -11.07 7.629 21 1 88.94 273 LYS B C 1
ATOM 4811 O O . LYS B 1 273 ? -12.219 7.797 20.578 1 88.94 273 LYS B O 1
ATOM 4816 N N . LYS B 1 274 ? -10.656 8.133 22.125 1 95.5 274 LYS B N 1
ATOM 4817 C CA . LYS B 1 274 ? -11.383 9.141 22.891 1 95.5 274 LYS B CA 1
ATOM 4818 C C . LYS B 1 274 ? -10.758 10.523 22.719 1 95.5 274 LYS B C 1
ATOM 4820 O O . LYS B 1 274 ? -9.664 10.781 23.234 1 95.5 274 LYS B O 1
ATOM 4825 N N . PRO B 1 275 ? -11.5 11.391 22.031 1 96.88 275 PRO B N 1
ATOM 4826 C CA . PRO B 1 275 ? -10.883 12.672 21.656 1 96.88 275 PRO B CA 1
ATOM 4827 C C . PRO B 1 275 ? -10.43 13.477 22.875 1 96.88 275 PRO B C 1
ATOM 4829 O O . PRO B 1 275 ? -9.422 14.18 22.812 1 96.88 275 PRO B O 1
ATOM 4832 N N . GLU B 1 276 ? -11.055 13.344 23.984 1 95.94 276 GLU B N 1
ATOM 4833 C CA . GLU B 1 276 ? -10.727 14.125 25.172 1 95.94 276 GLU B CA 1
ATOM 4834 C C . GLU B 1 276 ? -9.375 13.703 25.75 1 95.94 276 GLU B C 1
ATOM 4836 O O . GLU B 1 276 ? -8.734 14.477 26.469 1 95.94 276 GLU B O 1
ATOM 4841 N N . ARG B 1 277 ? -8.961 12.523 25.438 1 97.56 277 ARG B N 1
ATOM 4842 C CA . ARG B 1 277 ? -7.715 12 26 1 97.56 277 ARG B CA 1
ATOM 4843 C C . ARG B 1 277 ? -6.508 12.586 25.266 1 97.56 277 ARG B C 1
ATOM 4845 O O . ARG B 1 277 ? -5.371 12.438 25.719 1 97.56 277 ARG B O 1
ATOM 4852 N N . GLN B 1 278 ? -6.73 13.289 24.172 1 98.44 278 GLN B N 1
ATOM 4853 C CA . GLN B 1 278 ? -5.629 13.938 23.484 1 98.44 278 GLN B CA 1
ATOM 4854 C C . GLN B 1 278 ? -4.906 14.93 24.391 1 98.44 278 GLN B C 1
ATOM 4856 O O . GLN B 1 278 ? -3.689 15.102 24.281 1 98.44 278 GLN B O 1
ATOM 4861 N N . ALA B 1 279 ? -5.672 15.531 25.25 1 98.19 279 ALA B N 1
ATOM 4862 C CA . ALA B 1 279 ? -5.098 16.5 26.172 1 98.19 279 ALA B CA 1
ATOM 4863 C C . ALA B 1 279 ? -4.078 15.852 27.094 1 98.19 279 ALA B C 1
ATOM 4865 O O . ALA B 1 279 ? -3.014 16.422 27.359 1 98.19 279 ALA B O 1
ATOM 4866 N N . LEU B 1 280 ? -4.441 14.688 27.609 1 97.94 280 LEU B N 1
ATOM 4867 C CA . LEU B 1 280 ? -3.551 13.953 28.5 1 97.94 280 LEU B CA 1
ATOM 4868 C C . LEU B 1 280 ? -2.277 13.531 27.766 1 97.94 280 LEU B C 1
ATOM 4870 O O . LEU B 1 280 ? -1.181 13.625 28.328 1 97.94 280 LEU B O 1
ATOM 4874 N N . VAL B 1 281 ? -2.41 13.055 26.562 1 98.44 281 VAL B N 1
ATOM 4875 C CA . VAL B 1 281 ? -1.263 12.648 25.766 1 98.44 281 VAL B CA 1
ATOM 4876 C C . VAL B 1 281 ? -0.344 13.844 25.531 1 98.44 281 VAL B C 1
ATOM 4878 O O . VAL B 1 281 ? 0.871 13.75 25.719 1 98.44 281 VAL B O 1
ATOM 4881 N N . LEU B 1 282 ? -0.929 14.992 25.141 1 98.44 282 LEU B N 1
ATOM 4882 C CA . LEU B 1 282 ? -0.128 16.188 24.859 1 98.44 282 LEU B CA 1
ATOM 4883 C C . LEU B 1 282 ? 0.637 16.625 26.094 1 98.44 282 LEU B C 1
ATOM 4885 O O . LEU B 1 282 ? 1.812 16.984 26.016 1 98.44 282 LEU B O 1
ATOM 4889 N N . LYS B 1 283 ? -0.024 16.609 27.203 1 97.25 283 LYS B N 1
ATOM 4890 C CA . LYS B 1 283 ? 0.625 17.016 28.453 1 97.25 283 LYS B CA 1
ATOM 4891 C C . LYS B 1 283 ? 1.862 16.156 28.719 1 97.25 283 LYS B C 1
ATOM 4893 O O . LYS B 1 283 ? 2.9 16.688 29.141 1 97.25 283 LYS B O 1
ATOM 4898 N N . ASP B 1 284 ? 1.693 14.891 28.531 1 97.62 284 ASP B N 1
ATOM 4899 C CA . ASP B 1 284 ? 2.812 13.969 28.719 1 97.62 284 ASP B CA 1
ATOM 4900 C C . ASP B 1 284 ? 3.947 14.281 27.75 1 97.62 284 ASP B C 1
ATOM 4902 O O . ASP B 1 284 ? 5.117 14.32 28.141 1 97.62 284 ASP B O 1
ATOM 4906 N N . ILE B 1 285 ? 3.611 14.516 26.547 1 96.38 285 ILE B N 1
ATOM 4907 C CA . ILE B 1 285 ? 4.57 14.789 25.484 1 96.38 285 ILE B CA 1
ATOM 4908 C C . ILE B 1 285 ? 5.328 16.078 25.797 1 96.38 285 ILE B C 1
ATOM 4910 O O . ILE B 1 285 ? 6.539 16.156 25.578 1 96.38 285 ILE B O 1
ATOM 4914 N N . LEU B 1 286 ? 4.629 17.062 26.25 1 96.88 286 LEU B N 1
ATOM 4915 C CA . LEU B 1 286 ? 5.25 18.344 26.578 1 96.88 286 LEU B CA 1
ATOM 4916 C C . LEU B 1 286 ? 6.223 18.188 27.734 1 96.88 286 LEU B C 1
ATOM 4918 O O . LEU B 1 286 ? 7.277 18.828 27.75 1 96.88 286 LEU B O 1
ATOM 4922 N N . ALA B 1 287 ? 5.875 17.328 28.672 1 96.12 287 ALA B N 1
ATOM 4923 C CA . ALA B 1 287 ? 6.789 17.047 29.781 1 96.12 287 ALA B CA 1
ATOM 4924 C C . ALA B 1 287 ? 8.062 16.375 29.281 1 96.12 287 ALA B C 1
ATOM 4926 O O . ALA B 1 287 ? 9.164 16.703 29.719 1 96.12 287 ALA B O 1
ATOM 4927 N N . GLN B 1 288 ? 7.902 15.445 28.391 1 96.5 288 GLN B N 1
ATOM 4928 C CA . GLN B 1 288 ? 9.047 14.734 27.828 1 96.5 288 GLN B CA 1
ATOM 4929 C C . GLN B 1 288 ? 9.93 15.68 27.016 1 96.5 288 GLN B C 1
ATOM 4931 O O . GLN B 1 288 ? 11.156 15.547 27.016 1 96.5 288 GLN B O 1
ATOM 4936 N N . ARG B 1 289 ? 9.297 16.578 26.328 1 94.81 289 ARG B N 1
ATOM 4937 C CA . ARG B 1 289 ? 10.016 17.516 25.469 1 94.81 289 ARG B CA 1
ATOM 4938 C C . ARG B 1 289 ? 10.938 18.422 26.266 1 94.81 289 ARG B C 1
ATOM 4940 O O . ARG B 1 289 ? 11.969 18.859 25.766 1 94.81 289 ARG B O 1
ATOM 4947 N N . GLU B 1 290 ? 10.609 18.641 27.5 1 91.38 290 GLU B N 1
ATOM 4948 C CA . GLU B 1 290 ? 11.406 19.484 28.375 1 91.38 290 GLU B CA 1
ATOM 4949 C C . GLU B 1 290 ? 12.711 18.797 28.766 1 91.38 290 GLU B C 1
ATOM 4951 O O . GLU B 1 290 ? 13.641 19.453 29.25 1 91.38 290 GLU B O 1
ATOM 4956 N N . GLU B 1 291 ? 12.719 17.516 28.547 1 90.06 291 GLU B N 1
ATOM 4957 C CA . GLU B 1 291 ? 13.93 16.781 28.875 1 90.06 291 GLU B CA 1
ATOM 4958 C C . GLU B 1 291 ? 15.031 17.062 27.844 1 90.06 291 GLU B C 1
ATOM 4960 O O . GLU B 1 291 ? 14.75 17.312 26.672 1 90.06 291 GLU B O 1
ATOM 4965 N N . PRO B 1 292 ? 16.281 17 28.391 1 86.62 292 PRO B N 1
ATOM 4966 C CA . PRO B 1 292 ? 17.391 17.234 27.453 1 86.62 292 PRO B CA 1
ATOM 4967 C C . PRO B 1 292 ? 17.438 16.203 26.344 1 86.62 292 PRO B C 1
ATOM 4969 O O . PRO B 1 292 ? 17.172 15.016 26.578 1 86.62 292 PRO B O 1
ATOM 4972 N N . ASP B 1 293 ? 17.641 16.547 25.219 1 87.69 293 ASP B N 1
ATOM 4973 C CA . ASP B 1 293 ? 17.875 15.711 24.047 1 87.69 293 ASP B CA 1
ATOM 4974 C C . ASP B 1 293 ? 16.641 14.898 23.688 1 87.69 293 ASP B C 1
ATOM 4976 O O . ASP B 1 293 ? 16.75 13.766 23.203 1 87.69 293 ASP B O 1
ATOM 4980 N N . SER B 1 294 ? 15.523 15.352 24.125 1 95.06 294 SER B N 1
ATOM 4981 C CA . SER B 1 294 ? 14.281 14.68 23.75 1 95.06 294 SER B CA 1
ATOM 4982 C C . SER B 1 294 ? 14.172 14.539 22.234 1 95.06 294 SER B C 1
ATOM 4984 O O . SER B 1 294 ? 14.406 15.5 21.484 1 95.06 294 SER B O 1
ATOM 4986 N N . PRO B 1 295 ? 13.828 13.297 21.75 1 97.81 295 PRO B N 1
ATOM 4987 C CA . PRO B 1 295 ? 13.68 13.109 20.297 1 97.81 295 PRO B CA 1
ATOM 4988 C C . PRO B 1 295 ? 12.328 13.602 19.781 1 97.81 295 PRO B C 1
ATOM 4990 O O . PRO B 1 295 ? 12.07 13.539 18.578 1 97.81 295 PRO B O 1
ATOM 4993 N N . ILE B 1 296 ? 11.461 14.086 20.672 1 98.38 296 ILE B N 1
ATOM 4994 C CA . ILE B 1 296 ? 10.133 14.555 20.281 1 98.38 296 ILE B CA 1
ATOM 4995 C C . ILE B 1 296 ? 10.242 15.93 19.625 1 98.38 296 ILE B C 1
ATOM 4997 O O . ILE B 1 296 ? 10.711 16.891 20.266 1 98.38 296 ILE B O 1
ATOM 5001 N N . VAL B 1 297 ? 9.773 16 18.375 1 98.06 297 VAL B N 1
ATOM 5002 C CA . VAL B 1 297 ? 9.93 17.25 17.641 1 98.06 297 VAL B CA 1
ATOM 5003 C C . VAL B 1 297 ? 8.555 17.859 17.359 1 98.06 297 VAL B C 1
ATOM 5005 O O . VAL B 1 297 ? 8.453 18.984 16.875 1 98.06 297 VAL B O 1
ATOM 5008 N N . GLY B 1 298 ? 7.504 17.141 17.656 1 98.44 298 GLY B N 1
ATOM 5009 C CA . GLY B 1 298 ? 6.184 17.672 17.375 1 98.44 298 GLY B CA 1
ATOM 5010 C C . GLY B 1 298 ? 5.062 16.734 17.797 1 98.44 298 GLY B C 1
ATOM 5011 O O . GLY B 1 298 ? 5.309 15.703 18.422 1 98.44 298 GLY B O 1
ATOM 5012 N N . PHE B 1 299 ? 3.812 17.156 17.531 1 98.81 299 PHE B N 1
ATOM 5013 C CA . PHE B 1 299 ? 2.619 16.375 17.859 1 98.81 299 PHE B CA 1
ATOM 5014 C C . PHE B 1 299 ? 1.524 16.609 16.828 1 98.81 299 PHE B C 1
ATOM 5016 O O . PHE B 1 299 ? 1.615 17.531 16.016 1 98.81 299 PHE B O 1
ATOM 5023 N N . MET B 1 300 ? 0.625 15.719 16.812 1 98.75 300 MET B N 1
ATOM 5024 C CA . MET B 1 300 ? -0.578 15.836 15.984 1 98.75 300 MET B CA 1
ATOM 5025 C C . MET B 1 300 ? -1.832 15.828 16.859 1 98.75 300 MET B C 1
ATOM 5027 O O . MET B 1 300 ? -1.918 15.062 17.812 1 98.75 300 MET B O 1
ATOM 5031 N N . ILE B 1 301 ? -2.783 16.656 16.5 1 98.44 301 ILE B N 1
ATOM 5032 C CA . ILE B 1 301 ? -4.07 16.734 17.188 1 98.44 301 ILE B CA 1
ATOM 5033 C C . ILE B 1 301 ? -5.203 16.688 16.172 1 98.44 301 ILE B C 1
ATOM 5035 O O . ILE B 1 301 ? -5.156 17.391 15.148 1 98.44 301 ILE B O 1
ATOM 5039 N N . GLU B 1 302 ? -6.137 15.852 16.406 1 98.56 302 GLU B N 1
ATOM 5040 C CA . GLU B 1 302 ? -7.367 15.859 15.625 1 98.56 302 GLU B CA 1
ATOM 5041 C C . GLU B 1 302 ? -8.422 16.766 16.25 1 98.56 302 GLU B C 1
ATOM 5043 O O . GLU B 1 302 ? -8.867 16.516 17.375 1 98.56 302 GLU B O 1
ATOM 5048 N N . SER B 1 303 ? -8.727 17.734 15.516 1 98.38 303 SER B N 1
ATOM 5049 C CA . SER B 1 303 ? -9.602 18.797 16 1 98.38 303 SER B CA 1
ATOM 5050 C C . SER B 1 303 ? -10.523 19.297 14.898 1 98.38 303 SER B C 1
ATOM 5052 O O . SER B 1 303 ? -10.227 19.141 13.711 1 98.38 303 SER B O 1
ATOM 5054 N N . ASN B 1 304 ? -11.664 19.781 15.258 1 98.62 304 ASN B N 1
ATOM 5055 C CA . ASN B 1 304 ? -12.633 20.406 14.375 1 98.62 304 ASN B CA 1
ATOM 5056 C C . ASN B 1 304 ? -13.312 21.594 15.047 1 98.62 304 ASN B C 1
ATOM 5058 O O . ASN B 1 304 ? -12.953 21.969 16.156 1 98.62 304 ASN B O 1
ATOM 5062 N N . LEU B 1 305 ? -14.227 22.234 14.32 1 98.75 305 LEU B N 1
ATOM 5063 C CA . LEU B 1 305 ? -14.922 23.375 14.898 1 98.75 305 LEU B CA 1
ATOM 5064 C C . LEU B 1 305 ? -15.711 22.953 16.141 1 98.75 305 LEU B C 1
ATOM 5066 O O . LEU B 1 305 ? -15.758 23.688 17.125 1 98.75 305 LEU B O 1
ATOM 5070 N N . TYR B 1 306 ? -16.297 21.797 16.047 1 98.44 306 TYR B N 1
ATOM 5071 C CA . TYR B 1 306 ? -17.062 21.25 17.172 1 98.44 306 TYR B CA 1
ATOM 5072 C C . TYR B 1 306 ? -16.641 19.828 17.469 1 98.44 306 TYR B C 1
ATOM 5074 O O . TYR B 1 306 ? -16.156 19.109 16.578 1 98.44 306 TYR B O 1
ATOM 5082 N N . GLU B 1 307 ? -16.797 19.438 18.766 1 97.75 307 GLU B N 1
ATOM 5083 C CA . GLU B 1 307 ? -16.312 18.141 19.219 1 97.75 307 GLU B CA 1
ATOM 5084 C C . GLU B 1 307 ? -17.219 17.016 18.75 1 97.75 307 GLU B C 1
ATOM 5086 O O . GLU B 1 307 ? -18.422 17.234 18.516 1 97.75 307 GLU B O 1
ATOM 5091 N N . GLY B 1 308 ? -16.594 15.82 18.625 1 96.56 308 GLY B N 1
ATOM 5092 C CA . GLY B 1 308 ? -17.375 14.617 18.391 1 96.56 308 GLY B CA 1
ATOM 5093 C C . GLY B 1 308 ? -17.234 14.094 16.969 1 96.56 308 GLY B C 1
ATOM 5094 O O . GLY B 1 308 ? -16.266 14.398 16.281 1 96.56 308 GLY B O 1
ATOM 5095 N N . CYS B 1 309 ? -18.062 13.156 16.672 1 95.88 309 CYS B N 1
ATOM 5096 C CA . CYS B 1 309 ? -18.203 12.594 15.328 1 95.88 309 CYS B CA 1
ATOM 5097 C C . CYS B 1 309 ? -19.672 12.297 15.008 1 95.88 309 CYS B C 1
ATOM 5099 O O . CYS B 1 309 ? -20.516 12.344 15.898 1 95.88 309 CYS B O 1
ATOM 5101 N N . GLN B 1 310 ? -19.938 12.156 13.773 1 95 310 GLN B N 1
ATOM 5102 C CA . GLN B 1 310 ? -21.281 11.828 13.281 1 95 310 GLN B CA 1
ATOM 5103 C C . GLN B 1 310 ? -21.203 10.883 12.078 1 95 310 GLN B C 1
ATOM 5105 O O . GLN B 1 310 ? -20.188 10.859 11.375 1 95 310 GLN B O 1
ATOM 5110 N N . ASN B 1 311 ? -22.219 10.062 11.922 1 89.75 311 ASN B N 1
ATOM 5111 C CA . ASN B 1 311 ? -22.297 9.172 10.766 1 89.75 311 ASN B CA 1
ATOM 5112 C C . ASN B 1 311 ? -22.859 9.898 9.539 1 89.75 311 ASN B C 1
ATOM 5114 O O . ASN B 1 311 ? -23.859 10.594 9.633 1 89.75 311 ASN B O 1
ATOM 5118 N N . PRO B 1 312 ? -22.141 9.688 8.492 1 86.56 312 PRO B N 1
ATOM 5119 C CA . PRO B 1 312 ? -22.672 10.375 7.312 1 86.56 312 PRO B CA 1
ATOM 5120 C C . PRO B 1 312 ? -23.875 9.656 6.703 1 86.56 312 PRO B C 1
ATOM 5122 O O . PRO B 1 312 ? -23.922 8.43 6.699 1 86.56 312 PRO B O 1
ATOM 5125 N N . ASN B 1 313 ? -24.859 10.445 6.441 1 81.69 313 ASN B N 1
ATOM 5126 C CA . ASN B 1 313 ? -25.953 9.969 5.602 1 81.69 313 ASN B CA 1
ATOM 5127 C C . ASN B 1 313 ? -25.641 10.18 4.121 1 81.69 313 ASN B C 1
ATOM 5129 O O . ASN B 1 313 ? -24.875 11.062 3.756 1 81.69 313 ASN B O 1
ATOM 5133 N N . PRO B 1 314 ? -26.281 9.281 3.4 1 80.38 314 PRO B N 1
ATOM 5134 C CA . PRO B 1 314 ? -26.062 9.5 1.968 1 80.38 314 PRO B CA 1
ATOM 5135 C C . PRO B 1 314 ? -26.391 10.922 1.533 1 80.38 314 PRO B C 1
ATOM 5137 O O . PRO B 1 314 ? -27.422 11.477 1.942 1 80.38 314 PRO B O 1
ATOM 5140 N N . GLY B 1 315 ? -25.453 11.562 0.874 1 82.38 315 GLY B N 1
ATOM 5141 C CA . GLY B 1 315 ? -25.641 12.906 0.362 1 82.38 315 GLY B CA 1
ATOM 5142 C C . GLY B 1 315 ? -25.203 13.984 1.335 1 82.38 315 GLY B C 1
ATOM 5143 O O . GLY B 1 315 ? -25.219 15.172 1.001 1 82.38 315 GLY B O 1
ATOM 5144 N N . GLY B 1 316 ? -24.844 13.477 2.453 1 81.5 316 GLY B N 1
ATOM 5145 C CA . GLY B 1 316 ? -24.344 14.422 3.443 1 81.5 316 GLY B CA 1
ATOM 5146 C C . GLY B 1 316 ? -25.453 15.266 4.062 1 81.5 316 GLY B C 1
ATOM 5147 O O . GLY B 1 316 ? -25.172 16.312 4.645 1 81.5 316 GLY B O 1
ATOM 5148 N N . GLU B 1 317 ? -26.656 14.859 3.838 1 85.38 317 GLU B N 1
ATOM 5149 C CA . GLU B 1 317 ? -27.781 15.633 4.367 1 85.38 317 GLU B CA 1
ATOM 5150 C C . GLU B 1 317 ? -27.875 15.492 5.883 1 85.38 317 GLU B C 1
ATOM 5152 O O . GLU B 1 317 ? -27.656 14.406 6.43 1 85.38 317 GLU B O 1
ATOM 5157 N N . GLY B 1 318 ? -28.078 16.578 6.547 1 89.19 318 GLY B N 1
ATOM 5158 C CA . GLY B 1 318 ? -28.344 16.547 7.977 1 89.19 318 GLY B CA 1
ATOM 5159 C C . GLY B 1 318 ? -27.078 16.531 8.812 1 89.19 318 GLY B C 1
ATOM 5160 O O . GLY B 1 318 ? -27.141 16.406 10.039 1 89.19 318 GLY B O 1
ATOM 5161 N N . LEU B 1 319 ? -25.984 16.703 8.156 1 93.56 319 LEU B N 1
ATOM 5162 C CA . LEU B 1 319 ? -24.719 16.703 8.898 1 93.56 319 LEU B CA 1
ATOM 5163 C C . LEU B 1 319 ? -24.562 18 9.695 1 93.56 319 LEU B C 1
ATOM 5165 O O . LEU B 1 319 ? -24.844 19.078 9.188 1 93.56 319 LEU B O 1
ATOM 5169 N N . ARG B 1 320 ? -24.188 17.828 10.914 1 96.12 320 ARG B N 1
ATOM 5170 C CA . ARG B 1 320 ? -23.859 19 11.727 1 96.12 320 ARG B CA 1
ATOM 5171 C C . ARG B 1 320 ? -22.578 19.672 11.227 1 96.12 320 ARG B C 1
ATOM 5173 O O . ARG B 1 320 ? -21.578 19 10.984 1 96.12 320 ARG B O 1
ATOM 5180 N N . TYR B 1 321 ? -22.688 20.953 11.117 1 96.94 321 TYR B N 1
ATOM 5181 C CA . TYR B 1 321 ? -21.594 21.75 10.625 1 96.94 321 TYR B CA 1
ATOM 5182 C C . TYR B 1 321 ? -20.391 21.688 11.562 1 96.94 321 TYR B C 1
ATOM 5184 O O . TYR B 1 321 ? -20.547 21.812 12.781 1 96.94 321 TYR B O 1
ATOM 5192 N N . GLY B 1 322 ? -19.203 21.422 10.953 1 97.69 322 GLY B N 1
ATOM 5193 C CA . GLY B 1 322 ? -17.969 21.516 11.711 1 97.69 322 GLY B CA 1
ATOM 5194 C C . GLY B 1 322 ? -17.703 20.312 12.594 1 97.69 322 GLY B C 1
ATOM 5195 O O . GLY B 1 322 ? -16.859 20.375 13.492 1 97.69 322 GLY B O 1
ATOM 5196 N N . VAL B 1 323 ? -18.516 19.25 12.383 1 97.94 323 VAL B N 1
ATOM 5197 C CA . VAL B 1 323 ? -18.328 18.016 13.156 1 97.94 323 VAL B CA 1
ATOM 5198 C C . VAL B 1 323 ? -17.781 16.922 12.242 1 97.94 323 VAL B C 1
ATOM 5200 O O . VAL B 1 323 ? -18.234 16.781 11.102 1 97.94 323 VAL B O 1
ATOM 5203 N N . SER B 1 324 ? -16.844 16.188 12.773 1 97.12 324 SER B N 1
ATOM 5204 C CA . SER B 1 324 ? -16.203 15.117 12.008 1 97.12 324 SER B CA 1
ATOM 5205 C C . SER B 1 324 ? -17.219 14.07 11.57 1 97.12 324 SER B C 1
ATOM 5207 O O . SER B 1 324 ? -18.172 13.766 12.305 1 97.12 324 SER B O 1
ATOM 5209 N N . ILE B 1 325 ? -17.031 13.438 10.383 1 95.19 325 ILE B N 1
ATOM 5210 C CA . ILE B 1 325 ? -17.891 12.336 9.969 1 95.19 325 ILE B CA 1
ATOM 5211 C C . ILE B 1 325 ? -17.094 11.031 9.969 1 95.19 325 ILE B C 1
ATOM 5213 O O . ILE B 1 325 ? -17.516 10.039 9.375 1 95.19 325 ILE B O 1
ATOM 5217 N N . THR B 1 326 ? -15.891 11.031 10.469 1 94.06 326 THR B N 1
ATOM 5218 C CA . THR B 1 326 ? -15.047 9.859 10.641 1 94.06 326 THR B CA 1
ATOM 5219 C C . THR B 1 326 ? -14.664 9.68 12.109 1 94.06 326 THR B C 1
ATOM 5221 O O . THR B 1 326 ? -15.516 9.336 12.938 1 94.06 326 THR B O 1
ATOM 5224 N N . ASP B 1 327 ? -13.406 9.898 12.516 1 93.69 327 ASP B N 1
ATOM 5225 C CA . ASP B 1 327 ? -13.016 9.75 13.914 1 93.69 327 ASP B CA 1
ATOM 5226 C C . ASP B 1 327 ? -13.422 10.969 14.734 1 93.69 327 ASP B C 1
ATOM 5228 O O . ASP B 1 327 ? -13.453 12.086 14.211 1 93.69 327 ASP B O 1
ATOM 5232 N N . PRO B 1 328 ? -13.695 10.758 15.977 1 96.31 328 PRO B N 1
ATOM 5233 C CA . PRO B 1 328 ? -14.062 11.898 16.812 1 96.31 328 PRO B CA 1
ATOM 5234 C C . PRO B 1 328 ? -12.914 12.883 17.016 1 96.31 328 PRO B C 1
ATOM 5236 O O . PRO B 1 328 ? -11.766 12.469 17.172 1 96.31 328 PRO B O 1
ATOM 5239 N N . CYS B 1 329 ? -13.258 14.156 17.047 1 98.06 329 CYS B N 1
ATOM 5240 C CA . CYS B 1 329 ? -12.305 15.242 17.234 1 98.06 329 CYS B CA 1
ATOM 5241 C C . CYS B 1 329 ? -12.633 16.047 18.484 1 98.06 329 CYS B C 1
ATOM 5243 O O . CYS B 1 329 ? -13.766 16.016 18.969 1 98.06 329 CYS B O 1
ATOM 5245 N N . ILE B 1 330 ? -11.633 16.688 19.016 1 98.69 330 ILE B N 1
ATOM 5246 C CA . ILE B 1 330 ? -11.922 17.719 20 1 98.69 330 ILE B CA 1
ATOM 5247 C C . ILE B 1 330 ? -12.445 18.969 19.312 1 98.69 330 ILE B C 1
ATOM 5249 O O . ILE B 1 330 ? -12.312 19.109 18.094 1 98.69 330 ILE B O 1
ATOM 5253 N N . GLY B 1 331 ? -13.047 19.844 20.109 1 98.5 331 GLY B N 1
ATOM 5254 C CA . GLY B 1 331 ? -13.578 21.094 19.562 1 98.5 331 GLY B CA 1
ATOM 5255 C C . GLY B 1 331 ? -12.57 22.219 19.578 1 98.5 331 GLY B C 1
ATOM 5256 O O . GLY B 1 331 ? -11.453 22.062 20.078 1 98.5 331 GLY B O 1
ATOM 5257 N N . TRP B 1 332 ? -13.016 23.344 19.031 1 98.69 332 TRP B N 1
ATOM 5258 C CA . TRP B 1 332 ? -12.117 24.484 18.828 1 98.69 332 TRP B CA 1
ATOM 5259 C C . TRP B 1 332 ? -11.586 25 20.172 1 98.69 332 TRP B C 1
ATOM 5261 O O . TRP B 1 332 ? -10.406 25.328 20.281 1 98.69 332 TRP B O 1
ATOM 5271 N N . ASP B 1 333 ? -12.43 25.141 21.109 1 98.5 333 ASP B N 1
ATOM 5272 C CA . ASP B 1 333 ? -12.008 25.703 22.391 1 98.5 333 ASP B CA 1
ATOM 5273 C C . ASP B 1 333 ? -10.906 24.844 23.016 1 98.5 333 ASP B C 1
ATOM 5275 O O . ASP B 1 333 ? -9.906 25.375 23.516 1 98.5 333 ASP B O 1
ATOM 5279 N N . ALA B 1 334 ? -11.148 23.562 23.016 1 98.5 334 ALA B N 1
ATOM 5280 C CA . ALA B 1 334 ? -10.141 22.641 23.547 1 98.5 334 ALA B CA 1
ATOM 5281 C C . ALA B 1 334 ? -8.844 22.734 22.734 1 98.5 334 ALA B C 1
ATOM 5283 O O . ALA B 1 334 ? -7.75 22.656 23.297 1 98.5 334 ALA B O 1
ATOM 5284 N N . THR B 1 335 ? -8.984 22.891 21.422 1 98.69 335 THR B N 1
ATOM 5285 C CA . THR B 1 335 ? -7.828 23.031 20.547 1 98.69 335 THR B CA 1
ATOM 5286 C C . THR B 1 335 ? -7 24.266 20.938 1 98.69 335 THR B C 1
ATOM 5288 O O . THR B 1 335 ? -5.781 24.172 21.062 1 98.69 335 THR B O 1
ATOM 5291 N N . ALA B 1 336 ? -7.664 25.375 21.078 1 98.75 336 ALA B N 1
ATOM 5292 C CA . ALA B 1 336 ? -6.996 26.625 21.422 1 98.75 336 ALA B CA 1
ATOM 5293 C C . ALA B 1 336 ? -6.285 26.516 22.766 1 98.75 336 ALA B C 1
ATOM 5295 O O . ALA B 1 336 ? -5.168 27.016 22.938 1 98.75 336 ALA B O 1
ATOM 5296 N N . GLU B 1 337 ? -6.926 25.875 23.672 1 98.5 337 GLU B N 1
ATOM 5297 C CA . GLU B 1 337 ? -6.34 25.672 25 1 98.5 337 GLU B CA 1
ATOM 5298 C C . GLU B 1 337 ? -5.078 24.828 24.922 1 98.5 337 GLU B C 1
ATOM 5300 O O . GLU B 1 337 ? -4.07 25.141 25.547 1 98.5 337 GLU B O 1
ATOM 5305 N N . LEU B 1 338 ? -5.129 23.719 24.219 1 98.62 338 LEU B N 1
ATOM 5306 C CA . LEU B 1 338 ? -3.992 22.812 24.078 1 98.62 338 LEU B CA 1
ATOM 5307 C C . LEU B 1 338 ? -2.818 23.5 23.406 1 98.62 338 LEU B C 1
ATOM 5309 O O . LEU B 1 338 ? -1.665 23.328 23.797 1 98.62 338 LEU B O 1
ATOM 5313 N N . LEU B 1 339 ? -3.107 24.297 22.328 1 98.69 339 LEU B N 1
ATOM 5314 C CA . LEU B 1 339 ? -2.043 25.016 21.641 1 98.69 339 LEU B CA 1
ATOM 5315 C C . LEU B 1 339 ? -1.422 26.078 22.547 1 98.69 339 LEU B C 1
ATOM 5317 O O . LEU B 1 339 ? -0.211 26.297 22.5 1 98.69 339 LEU B O 1
ATOM 5321 N N . HIS B 1 340 ? -2.293 26.688 23.328 1 98.44 340 HIS B N 1
ATOM 5322 C CA . HIS B 1 340 ? -1.773 27.656 24.297 1 98.44 340 HIS B CA 1
ATOM 5323 C C . HIS B 1 340 ? -0.845 26.969 25.297 1 98.44 340 HIS B C 1
ATOM 5325 O O . HIS B 1 340 ? 0.219 27.516 25.625 1 98.44 340 HIS B O 1
ATOM 5331 N N . GLU B 1 341 ? -1.294 25.844 25.766 1 97.5 341 GLU B N 1
ATOM 5332 C CA . GLU B 1 341 ? -0.464 25.094 26.703 1 97.5 341 GLU B CA 1
ATOM 5333 C C . GLU B 1 341 ? 0.872 24.719 26.062 1 97.5 341 GLU B C 1
ATOM 5335 O O . GLU B 1 341 ? 1.921 24.828 26.703 1 97.5 341 GLU B O 1
ATOM 5340 N N . ALA B 1 342 ? 0.851 24.203 24.859 1 98.19 342 ALA B N 1
ATOM 5341 C CA . ALA B 1 342 ? 2.076 23.859 24.141 1 98.19 342 ALA B CA 1
ATOM 5342 C C . ALA B 1 342 ? 2.992 25.062 24 1 98.19 342 ALA B C 1
ATOM 5344 O O . ALA B 1 342 ? 4.203 24.969 24.203 1 98.19 342 ALA B O 1
ATOM 5345 N N . TYR B 1 343 ? 2.383 26.188 23.656 1 97.38 343 TYR B N 1
ATOM 5346 C CA . TYR B 1 343 ? 3.139 27.438 23.5 1 97.38 343 TYR B CA 1
ATOM 5347 C C . TYR B 1 343 ? 3.828 27.812 24.812 1 97.38 343 TYR B C 1
ATOM 5349 O O . TYR B 1 343 ? 5.02 28.125 24.828 1 97.38 343 TYR B O 1
ATOM 5357 N N . GLU B 1 344 ? 3.096 27.75 25.891 1 95.94 344 GLU B N 1
ATOM 5358 C CA . GLU B 1 344 ? 3.607 28.156 27.188 1 95.94 344 GLU B CA 1
ATOM 5359 C C . GLU B 1 344 ? 4.742 27.25 27.656 1 95.94 344 GLU B C 1
ATOM 5361 O O . GLU B 1 344 ? 5.691 27.703 28.297 1 95.94 344 GLU B O 1
ATOM 5366 N N . ARG B 1 345 ? 4.652 26.062 27.312 1 93.94 345 ARG B N 1
ATOM 5367 C CA . ARG B 1 345 ? 5.594 25.094 27.844 1 93.94 345 ARG B CA 1
ATOM 5368 C C . ARG B 1 345 ? 6.809 24.953 26.938 1 93.94 345 ARG B C 1
ATOM 5370 O O . ARG B 1 345 ? 7.824 24.375 27.328 1 93.94 345 ARG B O 1
ATOM 5377 N N . THR B 1 346 ? 6.66 25.375 25.75 1 90.38 346 THR B N 1
ATOM 5378 C CA . THR B 1 346 ? 7.797 25.344 24.844 1 90.38 346 THR B CA 1
ATOM 5379 C C . THR B 1 346 ? 8.688 26.562 25.047 1 90.38 346 THR B C 1
ATOM 5381 O O . THR B 1 346 ? 8.258 27.703 24.828 1 90.38 346 THR B O 1
ATOM 5384 N N . THR B 1 347 ? 9.867 26.328 25.734 1 81.25 347 THR B N 1
ATOM 5385 C CA . THR B 1 347 ? 10.812 27.406 25.969 1 81.25 347 THR B CA 1
ATOM 5386 C C . THR B 1 347 ? 12 27.297 25.016 1 81.25 347 THR B C 1
ATOM 5388 O O . THR B 1 347 ? 12.609 26.234 24.891 1 81.25 347 THR B O 1
ATOM 5391 N N . ILE B 1 348 ? 12.062 28.109 24 1 73.5 348 ILE B N 1
ATOM 5392 C CA . ILE B 1 348 ? 13.156 28.109 23.031 1 73.5 348 ILE B CA 1
ATOM 5393 C C . ILE B 1 348 ? 14.289 29 23.531 1 73.5 348 ILE B C 1
ATOM 5395 O O . ILE B 1 348 ? 14.094 30.188 23.781 1 73.5 348 ILE B O 1
ATOM 5399 N N . ALA B 1 349 ? 15.227 28.375 24.359 1 54.94 349 ALA B N 1
ATOM 5400 C CA . ALA B 1 349 ? 16.375 29.141 24.828 1 54.94 349 ALA B CA 1
ATOM 5401 C C . ALA B 1 349 ? 17.203 29.672 23.656 1 54.94 349 ALA B C 1
ATOM 5403 O O . ALA B 1 349 ? 17.547 28.938 22.734 1 54.94 349 ALA B O 1
ATOM 5404 N N . TYR B 1 350 ? 16.906 30.891 23.125 1 47.47 350 TYR B N 1
ATOM 5405 C CA . TYR B 1 350 ? 17.781 31.5 22.125 1 47.47 350 TYR B CA 1
ATOM 5406 C C . TYR B 1 350 ? 19.234 31.422 22.531 1 47.47 350 TYR B C 1
ATOM 5408 O O . TYR B 1 350 ? 19.594 31.719 23.672 1 47.47 350 TYR B O 1
ATOM 5416 N N . GLU B 1 351 ? 19.875 30.406 22.078 1 40.47 351 GLU B N 1
ATOM 5417 C CA . GLU B 1 351 ? 21.312 30.625 22.234 1 40.47 351 GLU B CA 1
ATOM 5418 C C . GLU B 1 351 ? 21.781 31.859 21.469 1 40.47 351 GLU B C 1
ATOM 5420 O O . GLU B 1 351 ? 21.25 32.156 20.406 1 40.47 351 GLU B O 1
#

Secondary structure (DSSP, 8-state):
----S-TTEEEEEE---HHHHHHHSPPPHHHHHHHHHHHHHHHHHHTTS--SEEEEEE-SS---HHHHHHHHHHHHHHHHHTTTTEEEEEE-------SSSS---TTT-TTSSS---HHHHHHHHHHHHHHHHHTT--EEEE--SSSTHHHHGGG-SEEEE-TTTTT-HHHHHHHHH-SS-EEEEPPTT--HHHHHHHHHHHTS--EEEEE-TTSBEEEEEE---TTEEEEE--BTTB---SHHHHHHHHHHHHHTT----EEEESSGGGGTT-GGGHHHHHHHHHHHHTSTT--EEEEEEEB-SSSBB-PPPGGGTTPPTT-BSSS-BB-HHHHHHHHHHHHHH------/----S-TTEEEEEE---HHHHHHHSPPPHHHHHHHHHHHHHHHHHHTTS--SEEEEEE-SS---HHHHHHHHHHHHHHHHHTTTTEEEEEE-------SSSS---TTT-TTSSS---HHHHHHHHHHHHHHHHHTT--EEEE--SSSTHHHHGGG-SEEEE-TTTTT-HHHHHHHHH-SS-EEEEPPTT--HHHHHHHHHHHTS--EEEEE-TTSBEEEEEE---TTEEEEE--BTTB---SHHHHHHHHHHHHHTT----EEEESSGGGGTT-GGGHHHHHHHHHHHHTSTT--EEEEEEEB-SSSBB-PPPGGGTTPPTT-BSSS-BB-HHHHHHHHHHHHHH------

Radius of gyration: 25.39 Å; Cα contacts (8 Å, |Δi|>4): 1706; chains: 2; bounding box: 57×74×60 Å